Protein 4U63 (pdb70)

Organism: Agrobacterium fabrum (strain C58 / ATCC 33970) (NCBI:txid176299)

Nearest PDB structures (foldseek):
  4u63-assembly1_A  TM=1.002E+00  e=1.580E-87  Agrobacterium fabrum str. C58
  6k8k-assembly2_B  TM=9.153E-01  e=1.731E-36  Arabidopsis thaliana
  6x24-assembly1_B  TM=8.918E-01  e=2.343E-36  Arabidopsis thaliana
  6x24-assembly1_C  TM=9.142E-01  e=1.594E-35  Arabidopsis thaliana
  6of7-assembly1_A  TM=8.220E-01  e=1.132E-29  Mus musculus

B-factor: mean 30.98, std 12.22, range [15.28, 111.76]

CATH classification: 3.40.50.620 (+2 more: 1.25.40.80, 1.10.579.10)

Sequence (482 aa):
SSIASSLKTAPVIVWFRKDLRLSDNLALLAAVEHGGPVIPVYIREKSAGPLGGAQEWWLHHSLAALSSSSSLEKKAGGRLVLASGDAERILRDLISETGADTVVWNRRYDPTTGMATDKALKQKLRDDGLTVRSFSSGQQLLHEPSRLQTKSGGPYRVYTPFWRALEGSDEPHAPADPPKKSLTAPKVWPKSEKLSNWKLLPTKPDWAKDFSDIWTPGETGALDKLDDFIDGALKGYEEGRRDFPAKPATSLLSPHLAAGEISPAAVWHATKGLSRHIASNNDISSRFRKEIVWREFCYHLLFHFPEELGEEKNWNDSFDAFSSWRDDEKSSFKAWTRGMMTGYPIVDAGMRQLWQHGTMHNRVRMIVASFLIKHLLIIDWRKGEEKKWFRDTLVDADPASNAANWQWVAGSGADASPFFRIFNPILQGEKFDGDGDYVRRRFVPELEEKLERKYIHKPFEAPKDALKKAGVELGKTYPLPIIVDHGKARERALAAYAAVKKT

InterPro domains:
  IPR002081 Cryptochrome/DNA photolyase class 1 [PR00147] (141-157)
  IPR002081 Cryptochrome/DNA photolyase class 1 [PR00147] (323-339)
  IPR002081 Cryptochrome/DNA photolyase class 1 [PR00147] (343-361)
  IPR002081 Cryptochrome/DNA photolyase class 1 [PR00147] (382-396)
  IPR002081 Cryptochrome/DNA photolyase class 1 [PTHR11455] (8-476)
  IPR005101 Cryptochrome/DNA photolyase, FAD-binding domain [PF03441] (274-473)
  IPR006050 DNA photolyase, N-terminal [PF00875] (8-165)
  IPR006050 DNA photolyase, N-terminal [PS51645] (6-132)
  IPR014729 Rossmann-like alpha/beta/alpha sandwich fold [G3DSA:3.40.50.620] (9-206)
  IPR018394 Cryptochrome/DNA photolyase class 1, conserved site, C-terminal [PS00394] (323-335)
  IPR018394 Cryptochrome/DNA photolyase class 1, conserved site, C-terminal [PS00691] (343-362)
  IPR036134 Cryptochrome/DNA photolyase, FAD-binding domain-like superfamily [SSF48173] (193-477)
  IPR036155 Cryptochrome/photolyase, N-terminal domain superfamily [SSF52425] (7-208)

Solvent-accessible surface area: 22526 Å² total; per-residue (Å²): 146,98,175,94,65,74,176,155,67,32,15,0,0,1,0,0,12,70,8,4,6,13,25,19,0,72,0,0,50,10,0,65,152,49,26,17,27,3,0,0,0,10,4,93,29,113,112,36,14,42,50,12,18,1,14,66,16,3,17,28,62,1,2,45,37,5,33,63,30,0,101,175,9,44,6,120,13,5,14,15,31,34,90,12,43,121,7,0,77,73,13,20,96,109,28,45,5,65,6,0,0,3,7,65,20,9,27,31,106,2,69,62,57,4,152,53,10,52,101,105,0,116,104,91,72,27,65,2,106,19,33,41,18,31,12,43,16,36,3,70,167,46,99,37,217,108,47,20,39,18,114,62,13,59,64,0,13,158,30,14,92,68,61,137,109,32,167,50,48,36,116,55,18,182,82,13,81,42,17,203,99,29,6,187,61,72,48,30,88,103,10,180,16,66,24,123,92,108,66,102,3,140,32,3,77,107,50,5,83,15,2,24,100,3,0,66,84,41,10,88,107,5,25,136,31,30,0,151,35,11,47,134,8,50,45,62,10,21,107,130,14,49,16,72,2,48,1,0,13,13,14,6,1,6,2,3,16,16,0,17,72,30,2,70,83,37,107,211,146,17,56,93,73,9,19,38,76,6,51,49,48,10,0,71,28,0,0,2,4,0,8,9,75,62,44,79,78,2,25,99,109,14,72,60,107,77,20,97,52,12,85,54,98,148,31,82,176,21,21,93,16,0,12,154,0,81,0,0,3,1,3,0,0,0,0,1,48,24,1,150,70,24,0,12,4,22,76,52,0,52,83,12,0,4,26,1,0,0,5,3,4,7,1,31,1,37,72,0,6,90,52,6,88,73,10,2,1,12,2,10,45,0,27,13,1,1,65,5,3,27,22,6,14,4,27,69,50,18,49,55,2,106,130,10,112,22,5,12,111,26,0,53,139,17,6,18,81,0,70,1,0,54,135,15,0,64,52,0,104,158,6,114,136,52,59,0,1,43,0,58,106,12,67,83,78,29,24,79,177,10,55,8,116,41,63,78,48,2,23,98,35,66,22,82,41,30,141,0,90,119,76,0,51,64,14,43,59,61,12,139,99,122

Foldseek 3Di:
DPPPDDDAAAAEEEEAALALAQWLFVQVVVRVVSDDAYAYEYEAEDPDHALAQLQLQLVLLAQVQSQVQQVQQVEGYAYYYDDPLVVVVVVCVVRVHQEYEYEDDQQVVRNVVVVVSCVVCVVVRGHYYYHYFLDLDDLVPDADPVRHQDQDQPSLLVPSVPDDQRDAMGGGRSHGHHDPDHDHHDDSVVVPSADDPPRLQVCQVVPFRHALVRLVVLLVCLLVPLLACLVVQQLAQLDPRDSPNQLCSLSSRDTLSNSLVSLPPCVVPHDPVSNSVNVSVSVLVVVLSSVCNVPVCLLPAALDCLCVPQDADPCVPCVVCQLCLAQQQLLSSLQSQCLSRHQDGRPNSVLVSLLCCCQLRRHDLSSVLSSNSHRHSNNHSRNSSVSSSLSNAGGPNRDHQLDRDDSLVSCCVNPVQCSSSCVRLVLQVQQGSVPSRPVVVDDPVRCVVSVHDDPPSGHHRPGDPVVSSVVRVVSVVVSNVD

GO terms:
  GO:0071949 FAD binding (F, IDA)
  GO:0003904 deoxyribodipyrimidine photo-lyase activity (F, IDA)
  GO:0000719 photoreactive repair (P, IMP)

Radius of gyration: 24.65 Å; Cα contacts (8 Å, |Δi|>4): 811; chains: 1; bounding box: 56×55×90 Å

Secondary structure (DSSP, 8-state):
--SSPPPPPPPEEEEESS---STT-HHHHHHHHH-S-EEEEEEE-SSSS-SSHHHHHHHHHHHHHHHHHHHHTT---EEEES-HHHHHHHHHHHH---EEEEE---SHHHHHHHHHHHHHHHHTT-EEEEE--S-SS-TTT---TTS----SHHHHHHHHHHS--PPPPPPPPS-----SSPPP---GGGG--S--SS-TTTTHHHH---SHHHHHHHHHHHHTTTTTTHHHHTT-TTS--S---HHHHHTTSS-HHHHHHTTSS-TTTS-HHHHHHHHHHHHHHHHHHHHHHH-TTTTTS-SSGGGTT------HHHHHHHHTT-SS-HHHHHHHHHHHHHS---HHHHHHHHHIIIIIS---HHHHHHHHHHH-TT--TTHHHHHHHHHHT-STTSPPTT----HHHHHHHHSTT-HHHHHH-GGGTTS-HHHHT-GGGS-HHHHHHHT--BTTTBPPPSS-HHHHHHHHHHHHHHHHT-

Structure (mmCIF, N/CA/C/O backbone):
data_4U63
#
_entry.id   4U63
#
_cell.length_a   81.867
_cell.length_b   81.867
_cell.length_c   195.952
_cell.angle_alpha   90.00
_cell.angle_beta   90.00
_cell.angle_gamma   120.00
#
_symmetry.space_group_name_H-M   'P 32 2 1'
#
loop_
_entity.id
_entity.type
_entity.pdbx_description
1 polymer 'DNA photolyase'
2 non-polymer '5,10-METHENYL-6,7,8-TRIHYDROFOLIC ACID'
3 non-polymer 'FLAVIN-ADENINE DINUCLEOTIDE'
4 non-polymer 'SULFATE ION'
5 non-polymer 2-AMINO-2-HYDROXYMETHYL-PROPANE-1,3-DIOL
6 water water
#
loop_
_atom_site.group_PDB
_atom_site.id
_atom_site.type_symbol
_atom_site.label_atom_id
_atom_site.label_alt_id
_atom_site.label_comp_id
_atom_site.label_asym_id
_atom_site.label_entity_id
_atom_site.label_seq_id
_atom_site.pdbx_PDB_ins_code
_atom_site.Cartn_x
_atom_site.Cartn_y
_atom_site.Cartn_z
_atom_site.occupancy
_atom_site.B_iso_or_equiv
_atom_site.auth_seq_id
_atom_site.auth_comp_id
_atom_site.auth_asym_id
_atom_site.auth_atom_id
_atom_site.pdbx_PDB_model_num
ATOM 1 N N . SER A 1 16 ? 40.192 -8.020 -88.096 0.60 55.83 -3 SER A N 1
ATOM 2 C CA . SER A 1 16 ? 40.261 -9.365 -87.444 0.60 46.34 -3 SER A CA 1
ATOM 3 C C . SER A 1 16 ? 40.535 -10.531 -88.405 0.60 46.54 -3 SER A C 1
ATOM 4 O O . SER A 1 16 ? 40.453 -11.692 -87.995 0.60 51.03 -3 SER A O 1
ATOM 7 N N . SER A 1 17 ? 40.847 -10.237 -89.668 1.00 39.96 -2 SER A N 1
ATOM 8 C CA . SER A 1 17 ? 41.201 -11.274 -90.633 1.00 40.13 -2 SER A CA 1
ATOM 9 C C . SER A 1 17 ? 42.653 -11.113 -91.067 1.00 42.61 -2 SER A C 1
ATOM 10 O O . SER A 1 17 ? 43.438 -12.041 -90.940 1.00 37.47 -2 SER A O 1
ATOM 13 N N . ILE A 1 18 ? 43.024 -9.944 -91.567 1.00 43.75 -1 ILE A N 1
ATOM 14 C CA . ILE A 1 18 ? 44.373 -9.803 -92.134 1.00 37.05 -1 ILE A CA 1
ATOM 15 C C . ILE A 1 18 ? 45.379 -9.040 -91.281 1.00 31.24 -1 ILE A C 1
ATOM 16 O O . ILE A 1 18 ? 46.536 -8.944 -91.657 1.00 40.15 -1 ILE A O 1
ATOM 21 N N . ALA A 1 19 ? 44.949 -8.501 -90.141 1.00 32.92 0 ALA A N 1
ATOM 22 C CA . ALA A 1 19 ? 45.841 -7.857 -89.201 1.00 43.10 0 ALA A CA 1
ATOM 23 C C . ALA A 1 19 ? 45.481 -8.363 -87.820 1.00 44.50 0 ALA A C 1
ATOM 24 O O . ALA A 1 19 ? 45.205 -7.592 -86.898 1.00 47.17 0 ALA A O 1
ATOM 26 N N . SER A 1 20 ? 45.493 -9.684 -87.698 1.00 43.92 1 SER A N 1
ATOM 27 C CA . SER A 1 20 ? 45.041 -10.356 -86.499 1.00 37.11 1 SER A CA 1
ATOM 28 C C . SER A 1 20 ? 46.193 -10.563 -85.530 1.00 41.00 1 SER A C 1
ATOM 29 O O . SER A 1 20 ? 47.176 -11.229 -85.857 1.00 47.16 1 SER A O 1
ATOM 32 N N . SER A 1 21 ? 46.077 -9.981 -84.340 1.00 42.19 2 SER A N 1
ATOM 33 C CA . SER A 1 21 ? 47.058 -10.219 -83.301 1.00 46.75 2 SER A CA 1
ATOM 34 C C . SER A 1 21 ? 46.743 -11.594 -82.746 1.00 44.59 2 SER A C 1
ATOM 35 O O . SER A 1 21 ? 45.572 -11.988 -82.673 1.00 49.53 2 SER A O 1
ATOM 38 N N . LEU A 1 22 ? 47.778 -12.333 -82.376 1.00 35.13 3 LEU A N 1
ATOM 39 C CA . LEU A 1 22 ? 47.580 -13.639 -81.781 1.00 34.02 3 LEU A CA 1
ATOM 40 C C . LEU A 1 22 ? 46.968 -13.436 -80.397 1.00 35.59 3 LEU A C 1
ATOM 41 O O . LEU A 1 22 ? 47.569 -12.785 -79.527 1.00 37.18 3 LEU A O 1
ATOM 46 N N . LYS A 1 23 ? 45.764 -13.976 -80.209 1.00 36.56 4 LYS A N 1
ATOM 47 C CA . LYS A 1 23 ? 45.008 -13.748 -78.982 1.00 39.54 4 LYS A CA 1
ATOM 48 C C . LYS A 1 23 ? 45.506 -14.575 -77.8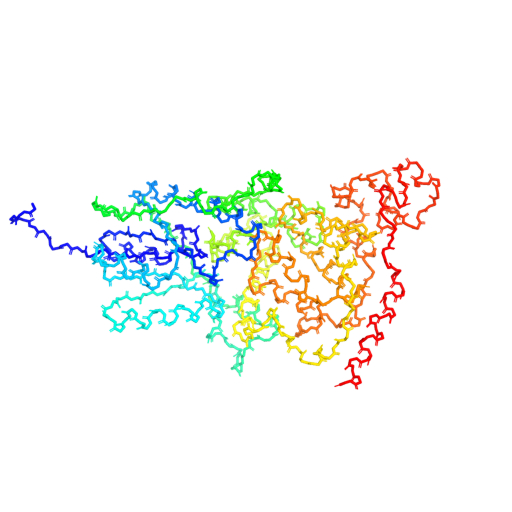30 1.00 33.92 4 LYS A C 1
ATOM 49 O O . LYS A 1 23 ? 46.151 -15.606 -78.010 1.00 33.44 4 LYS A O 1
ATOM 55 N N . THR A 1 24 ? 45.190 -14.090 -76.638 1.00 35.39 5 THR A N 1
ATOM 56 C CA . THR A 1 24 ? 45.594 -14.705 -75.403 1.00 32.02 5 THR A CA 1
ATOM 57 C C . THR A 1 24 ? 44.424 -15.545 -74.909 1.00 31.25 5 THR A C 1
ATOM 58 O O . THR A 1 24 ? 43.276 -15.103 -74.955 1.00 31.84 5 THR A O 1
ATOM 62 N N . ALA A 1 25 ? 44.715 -16.755 -74.444 1.00 30.10 6 ALA A N 1
ATOM 63 C CA . ALA A 1 25 ? 43.678 -17.626 -73.894 1.00 30.28 6 ALA A CA 1
ATOM 64 C C . ALA A 1 25 ? 43.072 -17.016 -72.620 1.00 27.21 6 ALA A C 1
ATOM 65 O O . ALA A 1 25 ? 43.724 -16.222 -71.934 1.00 28.21 6 ALA A O 1
ATOM 67 N N . PRO A 1 26 ? 41.818 -17.377 -72.301 1.00 27.36 7 PRO A N 1
ATOM 68 C CA . PRO A 1 26 ? 41.279 -16.963 -71.013 1.00 27.30 7 PRO A CA 1
ATOM 69 C C . PRO A 1 26 ? 41.967 -17.601 -69.806 1.00 25.20 7 PRO A C 1
ATOM 70 O O . PRO A 1 26 ? 42.771 -18.554 -69.936 1.00 26.33 7 PRO A O 1
ATOM 74 N N . VAL A 1 27 ? 41.630 -17.058 -68.646 1.00 25.39 8 VAL A N 1
ATOM 75 C CA . VAL A 1 27 ? 42.075 -17.563 -67.355 1.00 25.11 8 VAL A CA 1
ATOM 76 C C . VAL A 1 27 ? 40.867 -17.597 -66.416 1.00 24.73 8 VAL A C 1
ATOM 77 O O . VAL A 1 27 ? 40.100 -16.619 -66.327 1.00 24.20 8 VAL A O 1
ATOM 81 N N . ILE A 1 28 ? 40.699 -18.722 -65.725 1.00 23.44 9 ILE A N 1
ATOM 82 C CA . ILE A 1 28 ? 39.633 -18.881 -64.752 1.00 23.66 9 ILE A CA 1
ATOM 83 C C . ILE A 1 28 ? 40.147 -18.547 -63.357 1.00 22.45 9 ILE A C 1
ATOM 84 O O . ILE A 1 28 ? 41.206 -19.026 -62.948 1.00 22.20 9 ILE A O 1
ATOM 89 N N . VAL A 1 29 ? 39.392 -17.720 -62.639 1.00 22.70 10 VAL A N 1
ATOM 90 C CA . VAL A 1 29 ? 39.681 -17.399 -61.249 1.00 21.06 10 VAL A CA 1
ATOM 91 C C . VAL A 1 29 ? 38.593 -18.026 -60.405 1.00 22.50 10 VAL A C 1
ATOM 92 O O . VAL A 1 29 ? 37.442 -17.594 -60.455 1.00 23.68 10 VAL A O 1
ATOM 96 N N . TRP A 1 30 ? 38.960 -19.033 -59.624 1.00 22.64 11 TRP A N 1
ATOM 97 C CA . TRP A 1 30 ? 38.001 -19.740 -58.776 1.00 22.72 11 TRP A CA 1
ATOM 98 C C . TRP A 1 30 ? 38.018 -19.141 -57.365 1.00 22.19 11 TRP A C 1
ATOM 99 O O . TRP A 1 30 ? 38.998 -19.300 -56.647 1.00 21.53 11 TRP A O 1
ATOM 110 N N . PHE A 1 31 ? 36.930 -18.436 -57.014 1.00 21.40 12 PHE A N 1
ATOM 111 C CA . PHE A 1 31 ? 36.706 -17.843 -55.688 1.00 21.31 12 PHE A CA 1
ATOM 112 C C . PHE A 1 31 ? 36.098 -18.856 -54.715 1.00 21.49 12 PHE A C 1
ATOM 113 O O . PHE A 1 31 ? 35.192 -19.616 -55.086 1.00 21.90 12 PHE A O 1
ATOM 121 N N . ARG A 1 32 ? 36.587 -18.846 -53.471 1.00 21.68 13 ARG A N 1
ATOM 122 C CA . ARG A 1 32 ? 36.047 -19.682 -52.392 1.00 22.31 13 ARG A CA 1
ATOM 123 C C . ARG A 1 32 ? 35.787 -18.818 -51.125 1.00 26.01 13 ARG A C 1
ATOM 124 O O . ARG A 1 32 ? 34.718 -18.228 -51.002 1.00 33.76 13 ARG A O 1
ATOM 132 N N . LYS A 1 33 ? 36.738 -18.719 -50.203 1.00 21.80 14 LYS A N 1
ATOM 133 C CA . LYS A 1 33 ? 36.584 -17.819 -49.042 1.00 22.83 14 LYS A CA 1
ATOM 134 C C . LYS A 1 33 ? 37.652 -16.732 -49.171 1.00 22.96 14 LYS A C 1
ATOM 135 O O . LYS A 1 33 ? 38.523 -16.552 -48.312 1.00 22.16 14 LYS A O 1
ATOM 141 N N . ASP A 1 34 ? 37.559 -16.019 -50.285 1.00 22.05 15 ASP A N 1
ATOM 142 C CA . ASP A 1 34 ? 38.490 -14.957 -50.636 1.00 20.87 15 ASP A CA 1
ATOM 143 C C . ASP A 1 34 ? 37.715 -13.926 -51.443 1.00 20.54 15 ASP A C 1
ATOM 144 O O . ASP A 1 34 ? 38.153 -13.483 -52.496 1.00 22.16 15 ASP A O 1
ATOM 149 N N . LEU A 1 35 ? 36.551 -13.544 -50.933 1.00 21.45 16 LEU A N 1
ATOM 150 C CA . LEU A 1 35 ? 35.588 -12.771 -51.721 1.00 21.51 16 LEU A CA 1
ATOM 151 C C . LEU A 1 35 ? 35.908 -11.291 -51.669 1.00 21.05 16 LEU A C 1
ATOM 152 O O . LEU A 1 35 ? 35.212 -10.500 -51.042 1.00 22.15 16 LEU A O 1
ATOM 157 N N . ARG A 1 36 ? 36.985 -10.948 -52.360 1.00 20.95 17 ARG A N 1
ATOM 158 C CA . ARG A 1 36 ? 37.513 -9.600 -52.410 1.00 20.03 17 ARG A CA 1
ATOM 159 C C . ARG A 1 36 ? 38.279 -9.412 -53.717 1.00 20.88 17 ARG A C 1
ATOM 160 O O . ARG A 1 36 ? 38.769 -10.388 -54.305 1.00 21.06 17 ARG A O 1
ATOM 168 N N . LEU A 1 37 ? 38.383 -8.158 -54.164 1.00 21.36 18 LEU A N 1
ATOM 169 C CA . LEU A 1 37 ? 39.247 -7.800 -55.296 1.00 22.28 18 LEU A CA 1
ATOM 170 C C . LEU A 1 37 ? 40.606 -7.242 -54.854 1.00 22.19 18 LEU A C 1
ATOM 171 O O . LEU A 1 37 ? 41.574 -7.327 -55.618 1.00 25.37 18 LEU A O 1
ATOM 176 N N . SER A 1 38 ? 40.674 -6.683 -53.640 1.00 20.91 19 SER A N 1
ATOM 177 C CA . SER A 1 38 ? 41.897 -6.079 -53.114 1.00 21.46 19 SER A CA 1
ATOM 178 C C . SER A 1 38 ? 42.807 -7.129 -52.496 1.00 22.41 19 SER A C 1
ATOM 179 O O . SER A 1 38 ? 42.346 -8.142 -51.972 1.00 23.97 19 SER A O 1
ATOM 182 N N . ASP A 1 39 ? 44.103 -6.861 -52.555 1.00 21.70 20 ASP A N 1
ATOM 183 C CA . ASP A 1 39 ? 45.140 -7.757 -52.057 1.00 22.23 20 ASP A CA 1
ATOM 184 C C . ASP A 1 39 ? 44.820 -9.222 -52.400 1.00 21.91 20 ASP A C 1
ATOM 185 O O . ASP A 1 39 ? 44.856 -10.108 -51.549 1.00 22.14 20 ASP A O 1
ATOM 190 N N . ASN A 1 40 ? 44.503 -9.448 -53.674 1.00 20.80 21 ASN A N 1
ATOM 191 C CA . ASN A 1 40 ? 44.100 -10.762 -54.161 1.00 21.70 21 ASN A CA 1
ATOM 192 C C . ASN A 1 40 ? 45.095 -11.200 -55.227 1.00 21.64 21 ASN A C 1
ATOM 193 O O . ASN A 1 40 ? 44.981 -10.810 -56.399 1.00 22.41 21 ASN A O 1
ATOM 198 N N . LEU A 1 41 ? 46.083 -12.000 -54.815 1.00 21.73 22 LEU A N 1
ATOM 199 C CA . LEU A 1 41 ? 47.193 -12.381 -55.711 1.00 23.82 22 LEU A CA 1
ATOM 200 C C . LEU A 1 41 ? 46.744 -13.256 -56.870 1.00 22.15 22 LEU A C 1
ATOM 201 O O . LEU A 1 41 ? 47.295 -13.165 -57.961 1.00 22.90 22 LEU A O 1
ATOM 206 N N . ALA A 1 42 ? 45.735 -14.098 -56.642 1.00 22.16 23 ALA A N 1
ATOM 207 C CA . ALA A 1 42 ? 45.195 -14.928 -57.726 1.00 22.86 23 ALA A CA 1
ATOM 208 C C . ALA A 1 42 ? 44.580 -14.057 -58.813 1.00 22.20 23 ALA A C 1
ATOM 209 O O . ALA A 1 42 ? 44.869 -14.226 -60.002 1.00 22.29 23 ALA A O 1
ATOM 211 N N . LEU A 1 43 ? 43.733 -13.119 -58.405 1.00 22.71 24 LEU A N 1
ATOM 212 C CA . LEU A 1 43 ? 43.104 -12.198 -59.362 1.00 22.89 24 LEU A CA 1
ATOM 213 C C . LEU A 1 43 ? 44.156 -11.360 -60.106 1.00 20.85 24 LEU A C 1
ATOM 214 O O . LEU A 1 43 ? 44.070 -11.186 -61.321 1.00 23.10 24 LEU A O 1
ATOM 219 N N . LEU A 1 44 ? 45.146 -10.856 -59.377 1.00 21.73 25 LEU A N 1
ATOM 220 C CA . LEU A 1 44 ? 46.253 -10.112 -60.001 1.00 23.44 25 LEU A CA 1
ATOM 221 C C . LEU A 1 44 ? 47.033 -10.966 -60.993 1.00 24.00 25 LEU A C 1
ATOM 222 O O . LEU A 1 44 ? 47.426 -10.485 -62.058 1.00 24.52 25 LEU A O 1
ATOM 227 N N . ALA A 1 45 ? 47.247 -12.237 -60.652 1.00 24.40 26 ALA A N 1
ATOM 228 C CA . ALA A 1 45 ? 47.852 -13.187 -61.587 1.00 24.91 26 ALA A CA 1
ATOM 229 C C . ALA A 1 45 ? 47.026 -13.331 -62.869 1.00 24.08 26 ALA A C 1
ATOM 230 O O . ALA A 1 45 ? 47.579 -13.382 -63.973 1.00 24.69 26 ALA A O 1
ATOM 232 N N . ALA A 1 46 ? 45.702 -13.403 -62.719 1.00 25.14 27 ALA A N 1
ATOM 233 C CA . ALA A 1 46 ? 44.803 -13.489 -63.877 1.00 24.78 27 ALA A CA 1
ATOM 234 C C . ALA A 1 46 ? 44.921 -12.239 -64.767 1.00 24.10 27 ALA A C 1
ATOM 235 O O . ALA A 1 46 ? 44.912 -12.335 -65.999 1.00 23.20 27 ALA A O 1
ATOM 237 N N . VAL A 1 47 ? 45.046 -11.073 -64.143 1.00 25.20 28 VAL A N 1
ATOM 238 C CA . VAL A 1 47 ? 45.222 -9.824 -64.894 1.00 27.02 28 VAL A CA 1
ATOM 239 C C . VAL A 1 47 ? 46.571 -9.839 -65.620 1.00 28.16 28 VAL A C 1
ATOM 240 O O . VAL A 1 47 ? 46.650 -9.481 -66.796 1.00 27.90 28 VAL A O 1
ATOM 244 N N . GLU A 1 48 ? 47.620 -10.283 -64.929 1.00 26.39 29 GLU A N 1
ATOM 245 C CA . GLU A 1 48 ? 48.959 -10.350 -65.523 1.00 29.84 29 GLU A CA 1
ATOM 246 C C . GLU A 1 48 ? 49.005 -11.343 -66.682 1.00 29.76 29 GLU A C 1
ATOM 247 O O . GLU A 1 48 ? 49.690 -11.116 -67.684 1.00 31.18 29 GLU A O 1
ATOM 253 N N . HIS A 1 49 ? 48.269 -12.441 -66.529 1.00 29.06 30 HIS A N 1
ATOM 254 C CA . HIS A 1 49 ? 48.131 -13.466 -67.565 1.00 28.44 30 HIS A CA 1
ATOM 255 C C . HIS A 1 49 ? 47.624 -12.895 -68.899 1.00 30.21 30 HIS A C 1
ATOM 256 O O . HIS A 1 49 ? 48.026 -13.350 -69.969 1.00 32.62 30 HIS A O 1
ATOM 263 N N . GLY A 1 50 ? 46.736 -11.904 -68.832 1.00 27.68 31 GLY A N 1
ATOM 264 C CA . GLY A 1 50 ? 46.124 -11.350 -70.030 1.00 30.19 31 GLY A CA 1
ATOM 265 C C . GLY A 1 50 ? 44.947 -12.190 -70.479 1.00 30.25 31 GLY A C 1
ATOM 266 O O . GLY A 1 50 ? 44.644 -13.241 -69.891 1.00 28.56 31 GLY A O 1
ATOM 267 N N . GLY A 1 51 ? 44.273 -11.718 -71.520 1.00 30.37 32 GLY A N 1
ATOM 268 C CA . GLY A 1 51 ? 43.092 -12.391 -72.041 1.00 31.79 32 GLY A CA 1
ATOM 269 C C . GLY A 1 51 ? 41.893 -12.280 -71.112 1.00 29.50 32 GLY A C 1
ATOM 270 O O . GLY A 1 51 ? 41.981 -11.655 -70.051 1.00 29.60 32 GLY A O 1
ATOM 271 N N . PRO A 1 52 ? 40.754 -12.883 -71.510 1.00 29.19 33 PRO A N 1
ATOM 272 C CA . PRO A 1 52 ? 39.544 -12.839 -70.696 1.00 28.22 33 PRO A CA 1
ATOM 273 C C . PRO A 1 52 ? 39.692 -13.476 -69.317 1.00 25.88 33 PRO A C 1
ATOM 274 O O . PRO A 1 52 ? 40.289 -14.548 -69.185 1.00 28.67 33 PRO A O 1
ATOM 278 N N . VAL A 1 53 ? 39.151 -12.799 -68.309 1.00 25.42 34 VAL A N 1
ATOM 279 C CA . VAL A 1 53 ? 39.134 -13.294 -66.942 1.00 24.95 34 VAL A CA 1
ATOM 280 C C . VAL A 1 53 ? 37.738 -13.847 -66.677 1.00 24.50 34 VAL A C 1
ATOM 281 O O . VAL A 1 53 ? 36.735 -13.154 -66.896 1.00 26.28 34 VAL A O 1
ATOM 285 N N . ILE A 1 54 ? 37.682 -15.093 -66.217 1.00 23.59 35 ILE A N 1
ATOM 286 C CA . ILE A 1 54 ? 36.428 -15.789 -65.950 1.00 24.49 35 ILE A CA 1
ATOM 287 C C . ILE A 1 54 ? 36.336 -16.107 -64.450 1.00 24.44 35 ILE A C 1
ATOM 288 O O . ILE A 1 54 ? 36.820 -17.157 -64.006 1.00 23.01 35 ILE A O 1
ATOM 293 N N . PRO A 1 55 ? 35.728 -15.201 -63.661 1.00 24.24 36 PRO A N 1
ATOM 294 C CA . PRO A 1 55 ? 35.527 -15.484 -62.243 1.00 22.22 36 PRO A CA 1
ATOM 295 C C . PRO A 1 55 ? 34.394 -16.476 -62.022 1.00 24.26 36 PRO A C 1
ATOM 296 O O . PRO A 1 55 ? 33.327 -16.334 -62.625 1.00 25.84 36 PRO A O 1
ATOM 300 N N . VAL A 1 56 ? 34.632 -17.464 -61.168 1.00 23.22 37 VAL A N 1
ATOM 301 C CA . VAL A 1 56 ? 33.622 -18.470 -60.835 1.00 22.80 37 VAL A CA 1
ATOM 302 C C . VAL A 1 56 ? 33.617 -18.742 -59.333 1.00 22.01 37 VAL A C 1
ATOM 303 O O . VAL A 1 56 ? 34.674 -18.787 -58.689 1.00 23.54 37 VAL A O 1
ATOM 307 N N . TYR A 1 57 ? 32.418 -18.906 -58.786 1.00 22.67 38 TYR A N 1
ATOM 308 C CA . TYR A 1 57 ? 32.239 -19.408 -57.431 1.00 21.49 38 TYR A CA 1
ATOM 309 C C . TYR A 1 57 ? 31.431 -20.697 -57.549 1.00 23.25 38 TYR A C 1
ATOM 310 O O . TYR A 1 57 ? 30.354 -20.707 -58.153 1.00 25.15 38 TYR A O 1
ATOM 319 N N . ILE A 1 58 ? 31.963 -21.764 -56.965 1.00 23.90 39 ILE A N 1
ATOM 320 C CA . ILE A 1 58 ? 31.371 -23.078 -57.017 1.00 24.30 39 ILE A CA 1
ATOM 321 C C . ILE A 1 58 ? 30.815 -23.460 -55.648 1.00 25.01 39 ILE A C 1
ATOM 322 O O . ILE A 1 58 ? 31.489 -23.333 -54.624 1.00 24.92 39 ILE A O 1
ATOM 327 N N . ARG A 1 59 ? 29.580 -23.942 -55.651 1.00 27.05 40 ARG A N 1
ATOM 328 C CA . ARG A 1 59 ? 28.962 -24.509 -54.474 1.00 27.17 40 ARG A CA 1
ATOM 329 C C . ARG A 1 59 ? 29.437 -25.966 -54.423 1.00 27.56 40 ARG A C 1
ATOM 330 O O . ARG A 1 59 ? 28.910 -26.825 -55.123 1.00 28.62 40 ARG A O 1
ATOM 338 N N . GLU A 1 60 ? 30.474 -26.203 -53.622 1.00 28.84 41 GLU A N 1
ATOM 339 C CA . GLU A 1 60 ? 31.039 -27.531 -53.410 1.00 32.90 41 GLU A CA 1
ATOM 340 C C . GLU A 1 60 ? 30.211 -28.284 -52.373 1.00 36.55 41 GLU A C 1
ATOM 341 O O . GLU A 1 60 ? 29.480 -27.679 -51.588 1.00 48.01 41 GLU A O 1
ATOM 347 N N . LYS A 1 61 ? 30.347 -29.597 -52.360 1.00 34.70 42 LYS A N 1
ATOM 348 C CA . LYS A 1 61 ? 29.643 -30.450 -51.387 1.00 32.22 42 LYS A CA 1
ATOM 349 C C . LYS A 1 61 ? 30.233 -30.309 -49.971 1.00 37.43 42 LYS A C 1
ATOM 350 O O . LYS A 1 61 ? 29.497 -30.142 -48.978 1.00 39.95 42 LYS A O 1
ATOM 352 N N . SER A 1 62 ? 31.556 -30.360 -49.875 1.00 38.76 43 SER A N 1
ATOM 353 C CA . SER A 1 62 ? 32.203 -30.386 -48.573 1.00 46.90 43 SER A CA 1
ATOM 354 C C . SER A 1 62 ? 32.469 -28.997 -48.007 1.00 51.91 43 SER A C 1
ATOM 355 O O . SER A 1 62 ? 32.082 -28.709 -46.868 1.00 67.72 43 SER A O 1
ATOM 358 N N . ALA A 1 63 ? 33.105 -28.138 -48.802 1.00 41.67 44 ALA A N 1
ATOM 359 C CA . ALA A 1 63 ? 33.485 -26.787 -48.370 1.00 34.49 44 ALA A CA 1
ATOM 360 C C . ALA A 1 63 ? 32.362 -25.773 -48.558 1.00 38.64 44 ALA A C 1
ATOM 361 O O . ALA A 1 63 ? 31.385 -26.039 -49.259 1.00 45.98 44 ALA A O 1
ATOM 363 N N . GLY A 1 64 ? 32.519 -24.608 -47.932 1.00 33.84 45 GLY A N 1
ATOM 364 C CA . GLY A 1 64 ? 31.517 -23.535 -47.998 1.00 32.28 45 GLY A CA 1
ATOM 365 C C . GLY A 1 64 ? 31.134 -23.035 -46.614 1.00 34.17 45 GLY A C 1
ATOM 366 O O . GLY A 1 64 ? 31.904 -23.219 -45.659 1.00 33.29 45 GLY A O 1
ATOM 367 N N . PRO A 1 65 ? 29.938 -22.398 -46.491 1.00 28.87 46 PRO A N 1
ATOM 368 C CA . PRO A 1 65 ? 29.524 -21.872 -45.178 1.00 29.06 46 PRO A CA 1
ATOM 369 C C . PRO A 1 65 ? 29.400 -22.960 -44.144 1.00 31.27 46 PRO A C 1
ATOM 370 O O . PRO A 1 65 ? 28.865 -24.031 -44.440 1.00 33.30 46 PRO A O 1
ATOM 374 N N . LEU A 1 66 ? 29.876 -22.681 -42.937 1.00 32.10 47 LEU A N 1
ATOM 375 C CA . LEU A 1 66 ? 29.864 -23.669 -41.875 1.00 33.63 47 LEU A CA 1
ATOM 376 C C . LEU A 1 66 ? 28.469 -23.860 -41.260 1.00 34.56 47 LEU A C 1
ATOM 377 O O . LEU A 1 66 ? 28.256 -24.827 -40.525 1.00 36.65 47 LEU A O 1
ATOM 382 N N . GLY A 1 67 ? 27.523 -22.964 -41.563 1.00 30.54 48 GLY A N 1
ATOM 383 C CA . GLY A 1 67 ? 26.190 -23.048 -41.000 1.00 23.08 48 GLY A CA 1
ATOM 384 C C . GLY A 1 67 ? 25.231 -21.987 -41.489 1.00 21.50 48 GLY A C 1
ATOM 385 O O . GLY A 1 67 ? 25.555 -21.224 -42.394 1.00 23.17 48 GLY A O 1
ATOM 386 N N . GLY A 1 68 ? 24.053 -21.951 -40.873 1.00 21.77 49 GLY A N 1
ATOM 387 C CA . GLY A 1 68 ? 22.948 -21.054 -41.272 1.00 22.32 49 GLY A CA 1
ATOM 388 C C . GLY A 1 68 ? 23.285 -19.566 -41.263 1.00 21.69 49 GLY A C 1
ATOM 389 O O . GLY A 1 68 ? 22.989 -18.855 -42.215 1.00 24.45 49 GLY A O 1
ATOM 390 N N . ALA A 1 69 ? 23.911 -19.093 -40.192 1.00 21.76 50 ALA A N 1
ATOM 391 C CA . ALA A 1 69 ? 24.328 -17.680 -40.124 1.00 21.53 50 ALA A CA 1
ATOM 392 C C . ALA A 1 69 ? 25.328 -17.325 -41.236 1.00 20.39 50 ALA A C 1
ATOM 393 O O . ALA A 1 69 ? 25.251 -16.254 -41.845 1.00 23.24 50 ALA A O 1
ATOM 395 N N . GLN A 1 70 ? 26.258 -18.235 -41.502 1.00 20.98 51 GLN A N 1
ATOM 396 C CA . GLN A 1 70 ? 27.257 -18.007 -42.536 1.00 22.34 51 GLN A CA 1
ATOM 397 C C . GLN A 1 70 ? 26.672 -18.098 -43.960 1.00 23.06 51 GLN A C 1
ATOM 398 O O . GLN A 1 70 ? 27.220 -17.510 -44.896 1.00 25.27 51 GLN A O 1
ATOM 404 N N . GLU A 1 71 ? 25.571 -18.835 -44.120 1.00 21.75 52 GLU A N 1
ATOM 405 C CA . GLU A 1 71 ? 24.837 -18.847 -45.396 1.00 22.44 52 GLU A CA 1
ATOM 406 C C . GLU A 1 71 ? 24.201 -17.480 -45.667 1.00 23.36 52 GLU A C 1
ATOM 407 O O . GLU A 1 71 ? 24.230 -16.993 -46.798 1.00 24.23 52 GLU A O 1
ATOM 413 N N . TRP A 1 72 ? 23.636 -16.863 -44.628 1.00 22.27 53 TRP A N 1
ATOM 414 C CA . TRP A 1 72 ? 23.161 -15.483 -44.733 1.00 22.00 53 TRP A CA 1
ATOM 415 C C . TRP A 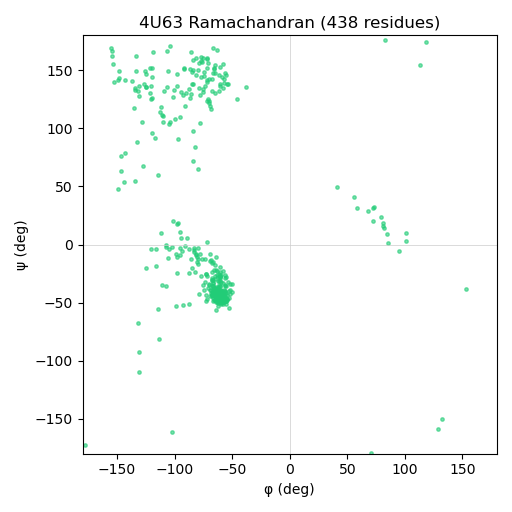1 72 ? 24.306 -14.585 -45.173 1.00 21.37 53 TRP A C 1
ATOM 416 O O . TRP A 1 72 ? 24.145 -13.776 -46.088 1.00 23.29 53 TRP A O 1
ATOM 427 N N . TRP A 1 73 ? 25.457 -14.743 -44.522 1.00 20.68 54 TRP A N 1
ATOM 428 C CA . TRP A 1 73 ? 26.649 -13.969 -44.854 1.00 20.43 54 TRP A CA 1
ATOM 429 C C . TRP A 1 73 ? 27.061 -14.185 -46.316 1.00 20.15 54 TRP A C 1
ATOM 430 O O . TRP A 1 73 ? 27.312 -13.220 -47.060 1.00 22.08 54 TRP A O 1
ATOM 441 N N . LEU A 1 74 ? 27.121 -15.448 -46.723 1.00 20.08 55 LEU A N 1
ATOM 442 C CA . LEU A 1 74 ? 27.585 -15.800 -48.061 1.00 21.40 55 LEU A CA 1
ATOM 443 C C . LEU A 1 74 ? 26.719 -15.200 -49.151 1.00 22.97 55 LEU A C 1
ATOM 444 O O . LEU A 1 74 ? 27.237 -14.715 -50.147 1.00 24.49 55 LEU A O 1
ATOM 449 N N . HIS A 1 75 ? 25.401 -15.250 -48.972 1.00 23.26 56 HIS A N 1
ATOM 450 C CA . HIS A 1 75 ? 24.496 -14.658 -49.949 1.00 24.61 56 HIS A CA 1
ATOM 451 C C . HIS A 1 75 ? 24.878 -13.203 -50.228 1.00 23.92 56 HIS A C 1
ATOM 452 O O . HIS A 1 75 ? 25.092 -12.794 -51.375 1.00 24.85 56 HIS A O 1
ATOM 459 N N . HIS A 1 76 ? 24.958 -12.424 -49.164 1.00 24.69 57 HIS A N 1
ATOM 460 C CA . HIS A 1 76 ? 25.251 -11.000 -49.300 1.00 21.33 57 HIS A CA 1
ATOM 461 C C . HIS A 1 76 ? 26.666 -10.752 -49.798 1.00 22.66 57 HIS A C 1
ATOM 462 O O . HIS A 1 76 ? 26.889 -9.832 -50.575 1.00 26.96 57 HIS A O 1
ATOM 469 N N . SER A 1 77 ? 27.605 -11.584 -49.366 1.00 21.26 58 SER A N 1
ATOM 470 C CA . SER A 1 77 ? 28.974 -11.496 -49.834 1.00 23.22 58 SER A CA 1
ATOM 471 C C . SER A 1 77 ? 29.073 -11.731 -51.343 1.00 23.09 58 SER A C 1
ATOM 472 O O . SER A 1 77 ? 29.754 -10.994 -52.035 1.00 24.75 58 SER A O 1
ATOM 475 N N . LEU A 1 78 ? 28.396 -12.767 -51.837 1.00 22.04 59 LEU A N 1
ATOM 476 C CA . LEU A 1 78 ? 28.378 -13.064 -53.277 1.00 23.09 59 LEU A CA 1
ATOM 477 C C . LEU A 1 78 ? 27.684 -11.966 -54.086 1.00 24.63 59 LEU A C 1
ATOM 478 O O . LEU A 1 78 ? 28.147 -11.598 -55.167 1.00 25.48 59 LEU A O 1
ATOM 483 N N . ALA A 1 79 ? 26.591 -11.431 -53.558 1.00 22.64 60 ALA A N 1
ATOM 484 C CA . ALA A 1 79 ? 25.927 -10.309 -54.206 1.00 25.29 60 ALA A CA 1
ATOM 485 C C . ALA A 1 79 ? 26.870 -9.108 -54.312 1.00 25.57 60 ALA A C 1
ATOM 486 O O . ALA A 1 79 ? 26.959 -8.475 -55.362 1.00 26.64 60 ALA A O 1
ATOM 488 N N . ALA A 1 80 ? 27.588 -8.809 -53.233 1.00 23.41 61 ALA A N 1
ATOM 489 C CA . ALA A 1 80 ? 28.526 -7.678 -53.242 1.00 24.66 61 ALA A CA 1
ATOM 490 C C . ALA A 1 80 ? 29.698 -7.909 -54.192 1.00 24.64 61 ALA A C 1
ATOM 491 O O . ALA A 1 80 ? 30.084 -7.002 -54.928 1.00 25.99 61 ALA A O 1
ATOM 493 N N . LEU A 1 81 ? 30.259 -9.118 -54.181 1.00 24.68 62 LEU A N 1
ATOM 494 C CA . LEU A 1 81 ? 31.382 -9.439 -55.063 1.00 23.95 62 LEU A CA 1
ATOM 495 C C . LEU A 1 81 ? 30.962 -9.334 -56.533 1.00 24.80 62 LEU A C 1
ATOM 496 O O . LEU A 1 81 ? 31.692 -8.766 -57.352 1.00 24.05 62 LEU A O 1
ATOM 501 N N . SER A 1 82 ? 29.791 -9.889 -56.856 1.00 26.03 63 SER A N 1
ATOM 502 C CA A SER A 1 82 ? 29.243 -9.806 -58.213 0.65 26.61 63 SER A CA 1
ATOM 503 C CA B SER A 1 82 ? 29.234 -9.806 -58.205 0.35 26.93 63 SER A CA 1
ATOM 504 C C . SER A 1 82 ? 29.146 -8.356 -58.661 1.00 28.24 63 SER A C 1
ATOM 505 O O . SER A 1 82 ? 29.553 -8.022 -59.774 1.00 28.08 63 SER A O 1
ATOM 510 N N . SER A 1 83 ? 28.610 -7.504 -57.785 1.00 27.46 64 SER A N 1
ATOM 511 C CA A SER A 1 83 ? 28.466 -6.083 -58.092 0.82 27.72 64 SER A CA 1
ATOM 512 C CA B SER A 1 83 ? 28.470 -6.083 -58.094 0.18 28.87 64 SER A CA 1
ATOM 513 C C . SER A 1 83 ? 29.835 -5.450 -58.348 1.00 28.83 64 SER A C 1
ATOM 514 O O . SER A 1 83 ? 30.001 -4.704 -59.308 1.00 29.97 64 SER A O 1
ATOM 519 N N . SER A 1 84 ? 30.820 -5.770 -57.501 1.00 28.49 65 SER A N 1
ATOM 520 C CA . SER A 1 84 ? 32.167 -5.195 -57.656 1.00 29.24 65 SER A CA 1
ATOM 521 C C . SER A 1 84 ? 32.836 -5.668 -58.956 1.00 27.28 65 SER A C 1
ATOM 522 O O . SER A 1 84 ? 33.492 -4.884 -59.640 1.00 28.87 65 SER A O 1
ATOM 525 N N . LEU A 1 85 ? 32.660 -6.944 -59.299 1.00 25.00 66 LEU A N 1
ATOM 526 C CA . LEU A 1 85 ? 33.203 -7.477 -60.551 1.00 25.14 66 LEU A CA 1
ATOM 527 C C . LEU A 1 85 ? 32.568 -6.827 -61.788 1.00 27.87 66 LEU A C 1
ATOM 528 O O . LEU A 1 85 ? 33.261 -6.525 -62.767 1.00 31.06 66 LEU A O 1
ATOM 533 N N . GLU A 1 86 ? 31.258 -6.609 -61.736 1.00 30.56 67 GLU A N 1
ATOM 534 C CA . GLU A 1 86 ? 30.544 -5.958 -62.833 1.00 33.53 67 GLU A CA 1
ATOM 535 C C . GLU A 1 86 ? 30.971 -4.510 -63.033 1.00 32.12 67 GLU A C 1
ATOM 536 O O . GLU A 1 86 ? 31.020 -4.039 -64.172 1.00 32.75 67 GLU A O 1
ATOM 542 N N A LYS A 1 87 ? 31.281 -3.827 -61.934 0.50 31.95 68 LYS A N 1
ATOM 543 N N B LYS A 1 87 ? 31.289 -3.797 -61.947 0.50 31.84 68 LYS A N 1
ATOM 544 C CA A LYS A 1 87 ? 31.833 -2.474 -61.971 0.50 27.61 68 LYS A CA 1
ATOM 545 C CA B LYS A 1 87 ? 31.850 -2.437 -62.064 0.50 27.44 68 LYS A CA 1
ATOM 546 C C A LYS A 1 87 ? 33.183 -2.436 -62.714 0.50 31.31 68 LYS A C 1
ATOM 547 C C B LYS A 1 87 ? 33.186 -2.448 -62.789 0.50 31.30 68 LYS A C 1
ATOM 548 O O A LYS A 1 87 ? 33.507 -1.447 -63.376 0.50 33.40 68 LYS A O 1
ATOM 549 O O B LYS A 1 87 ? 33.519 -1.497 -63.502 0.50 33.07 68 LYS A O 1
ATOM 560 N N . ALA A 1 88 ? 33.952 -3.520 -62.600 1.00 29.50 69 ALA A N 1
ATOM 561 C CA . ALA A 1 88 ? 35.240 -3.675 -63.277 1.00 32.17 69 ALA A CA 1
ATOM 562 C C . ALA A 1 88 ? 35.123 -4.209 -64.718 1.00 31.34 69 ALA A C 1
ATOM 563 O O . ALA A 1 88 ? 36.131 -4.330 -65.407 1.00 33.84 69 ALA A O 1
ATOM 565 N N . GLY A 1 89 ? 33.907 -4.536 -65.159 1.00 27.59 70 GLY A N 1
ATOM 566 C CA . GLY A 1 89 ? 33.658 -5.004 -66.522 1.00 30.10 70 GLY A CA 1
ATOM 567 C C . GLY A 1 89 ? 33.502 -6.512 -66.604 1.00 31.66 70 GLY A C 1
ATOM 568 O O . GLY A 1 89 ? 33.334 -7.059 -67.692 1.00 35.02 70 GLY A O 1
ATOM 569 N N . GLY A 1 90 ? 33.553 -7.178 -65.453 1.00 32.26 71 GLY A N 1
ATOM 570 C CA . GLY A 1 90 ? 33.452 -8.629 -65.381 1.00 31.47 71 GLY A CA 1
ATOM 571 C C . GLY A 1 90 ? 32.081 -9.101 -64.941 1.00 30.68 71 GLY A C 1
ATOM 572 O O . GLY A 1 90 ? 31.098 -8.376 -65.011 1.00 32.86 71 GLY A O 1
ATOM 573 N N . ARG A 1 91 ? 32.044 -10.341 -64.493 1.00 29.56 72 ARG A N 1
ATOM 574 C CA . ARG A 1 91 ? 30.860 -10.967 -63.918 1.00 29.17 72 ARG A CA 1
ATOM 575 C C . ARG A 1 91 ? 31.346 -12.051 -62.994 1.00 27.47 72 ARG A C 1
ATOM 576 O O . ARG A 1 91 ? 32.519 -12.429 -63.045 1.00 27.16 72 ARG A O 1
ATOM 584 N N . LEU A 1 92 ? 30.440 -12.561 -62.167 1.00 25.51 73 LEU A N 1
ATOM 585 C CA . LEU A 1 92 ? 30.705 -13.738 -61.360 1.00 22.81 73 LEU A CA 1
ATOM 586 C C . LEU A 1 92 ? 29.822 -14.886 -61.840 1.00 24.59 73 LEU A C 1
ATOM 587 O O . LEU A 1 92 ? 28.606 -14.824 -61.731 1.00 28.20 73 LEU A O 1
ATOM 592 N N . VAL A 1 93 ? 30.448 -15.922 -62.379 1.00 24.29 74 VAL A N 1
ATOM 593 C CA . VAL A 1 93 ? 29.741 -17.146 -62.758 1.00 24.71 74 VAL A CA 1
ATOM 594 C C . VAL A 1 93 ? 29.472 -17.974 -61.498 1.00 24.43 74 VAL A C 1
ATOM 595 O O . VAL A 1 93 ? 30.384 -18.249 -60.714 1.00 26.15 74 VAL A O 1
ATOM 599 N N . LEU A 1 94 ? 28.217 -18.371 -61.315 1.00 25.91 75 LEU A N 1
ATOM 600 C CA . LEU A 1 94 ? 27.829 -19.233 -60.211 1.00 24.41 75 LEU A CA 1
ATOM 601 C C . LEU A 1 94 ? 27.551 -20.625 -60.744 1.00 24.36 75 LEU A C 1
ATOM 602 O O . LEU A 1 94 ? 26.894 -20.781 -61.766 1.00 26.89 75 LEU A O 1
ATOM 607 N N . ALA A 1 95 ? 28.051 -21.630 -60.041 1.00 24.39 76 ALA A N 1
ATOM 608 C CA . ALA A 1 95 ? 27.876 -23.022 -60.438 1.00 28.29 76 ALA A CA 1
ATOM 609 C C . ALA A 1 95 ? 27.816 -23.925 -59.213 1.00 26.37 76 ALA A C 1
ATOM 610 O O . ALA A 1 95 ? 28.430 -23.631 -58.190 1.00 27.26 76 ALA A O 1
ATOM 612 N N . SER A 1 96 ? 27.066 -25.020 -59.319 1.00 26.70 77 SER A N 1
ATOM 613 C CA . SER A 1 96 ? 26.923 -25.966 -58.217 1.00 28.33 77 SER A CA 1
ATOM 614 C C . SER A 1 96 ? 27.298 -27.364 -58.669 1.00 29.98 77 SER A C 1
ATOM 615 O O . SER A 1 96 ? 26.909 -27.791 -59.753 1.00 31.02 77 SER A O 1
ATOM 618 N N . GLY A 1 97 ? 28.071 -28.064 -57.844 1.00 27.78 78 GLY A N 1
ATOM 619 C CA . GLY A 1 97 ? 28.371 -29.478 -58.083 1.00 33.49 78 GLY A CA 1
ATOM 620 C C . GLY A 1 97 ? 29.843 -29.782 -57.954 1.00 33.48 78 GLY A C 1
ATOM 621 O O . GLY A 1 97 ? 30.552 -29.120 -57.198 1.00 31.00 78 GLY A O 1
ATOM 622 N N . ASP A 1 98 ? 30.291 -30.790 -58.703 1.00 30.88 79 ASP A N 1
ATOM 623 C CA . ASP A 1 98 ? 31.673 -31.259 -58.661 1.00 31.58 79 ASP A CA 1
ATOM 624 C C . ASP A 1 98 ? 32.606 -30.223 -59.278 1.00 30.87 79 ASP A C 1
ATOM 625 O O . ASP A 1 98 ? 32.430 -29.836 -60.439 1.00 34.45 79 ASP A O 1
ATOM 630 N N . ALA A 1 99 ? 33.595 -29.787 -58.501 1.00 29.78 80 ALA A N 1
ATOM 631 C CA . ALA A 1 99 ? 34.504 -28.717 -58.928 1.00 30.10 80 ALA A CA 1
ATOM 632 C C . ALA A 1 99 ? 35.280 -29.105 -60.184 1.00 29.52 80 ALA A C 1
ATOM 633 O O . ALA A 1 99 ? 35.409 -28.302 -61.103 1.00 28.68 80 ALA A O 1
ATOM 635 N N . GLU A 1 100 ? 35.787 -30.336 -60.225 1.00 28.56 81 GLU A N 1
ATOM 636 C CA . GLU A 1 100 ? 36.553 -30.787 -61.385 1.00 30.46 81 GLU A CA 1
ATOM 637 C C . GLU A 1 100 ? 35.713 -30.743 -62.660 1.00 27.78 81 GLU A C 1
ATOM 638 O O . GLU A 1 100 ? 36.165 -30.230 -63.676 1.00 31.28 81 GLU A O 1
ATOM 644 N N . ARG A 1 101 ? 34.499 -31.290 -62.592 1.00 29.32 82 ARG A N 1
ATOM 645 C CA . ARG A 1 101 ? 33.584 -31.309 -63.738 1.00 31.79 82 ARG A CA 1
ATOM 646 C C . ARG A 1 101 ? 33.237 -29.879 -64.182 1.00 29.45 82 ARG A C 1
ATOM 647 O O . ARG A 1 101 ? 33.252 -29.575 -65.376 1.00 30.62 82 ARG A O 1
ATOM 655 N N . ILE A 1 102 ? 32.943 -29.007 -63.223 1.00 28.90 83 ILE A N 1
ATOM 656 C CA . ILE A 1 102 ? 32.602 -27.607 -63.533 1.00 28.74 83 ILE A CA 1
ATOM 657 C C . ILE A 1 102 ? 33.779 -26.884 -64.187 1.00 29.07 83 ILE A C 1
ATOM 658 O O . ILE A 1 102 ? 33.612 -26.192 -65.197 1.00 27.79 83 ILE A O 1
ATOM 663 N N . LEU A 1 103 ? 34.964 -27.047 -63.610 1.00 27.75 84 LEU A N 1
ATOM 664 C CA . LEU A 1 103 ? 36.154 -26.389 -64.145 1.00 27.34 84 LEU A CA 1
ATOM 665 C C . LEU A 1 103 ? 36.506 -26.905 -65.540 1.00 26.35 84 LEU A C 1
ATOM 666 O O . LEU A 1 103 ? 36.815 -26.119 -66.423 1.00 30.52 84 LEU A O 1
ATOM 671 N N . ARG A 1 104 ? 36.442 -28.221 -65.740 1.00 27.92 85 ARG A N 1
ATOM 672 C CA . ARG A 1 104 ? 36.689 -28.800 -67.065 1.00 29.37 85 ARG A CA 1
ATOM 673 C C . ARG A 1 104 ? 35.700 -28.293 -68.113 1.00 30.77 85 ARG A C 1
ATOM 674 O O . ARG A 1 104 ? 36.086 -28.012 -69.248 1.00 33.64 85 ARG A O 1
ATOM 682 N N . ASP A 1 105 ? 34.430 -28.178 -67.727 1.00 33.26 86 ASP A N 1
ATOM 683 C CA . ASP A 1 105 ? 33.406 -27.650 -68.621 1.00 36.38 86 ASP A CA 1
ATOM 684 C C . ASP A 1 105 ? 33.669 -26.175 -68.962 1.00 31.34 86 ASP A C 1
ATOM 685 O O . ASP A 1 105 ? 33.551 -25.787 -70.124 1.00 31.21 86 ASP A O 1
ATOM 690 N N . LEU A 1 106 ? 34.033 -25.366 -67.965 1.00 31.59 87 LEU A N 1
ATOM 691 C CA . LEU A 1 106 ? 34.403 -23.953 -68.211 1.00 31.34 87 LEU A CA 1
ATOM 692 C C . LEU A 1 106 ? 35.626 -23.830 -69.114 1.00 32.52 87 LEU A C 1
ATOM 693 O O . LEU A 1 106 ? 35.661 -22.993 -70.012 1.00 34.02 87 LEU A O 1
ATOM 698 N N . ILE A 1 107 ? 36.622 -24.669 -68.861 1.00 31.96 88 ILE A N 1
ATOM 699 C CA . ILE A 1 107 ? 37.844 -24.712 -69.665 1.00 33.31 88 ILE A CA 1
ATOM 700 C C . ILE A 1 107 ? 37.519 -25.042 -71.121 1.00 35.05 88 ILE A C 1
ATOM 701 O O . ILE A 1 107 ? 37.967 -24.345 -72.035 1.00 35.15 88 ILE A O 1
ATOM 706 N N . SER A 1 108 ? 36.733 -26.101 -71.323 1.00 35.69 89 SER A N 1
ATOM 707 C CA . SER A 1 108 ? 36.322 -26.521 -72.654 1.00 37.37 89 SER A CA 1
ATOM 708 C C . SER A 1 108 ? 35.559 -25.416 -73.400 1.00 38.47 89 SER A C 1
ATO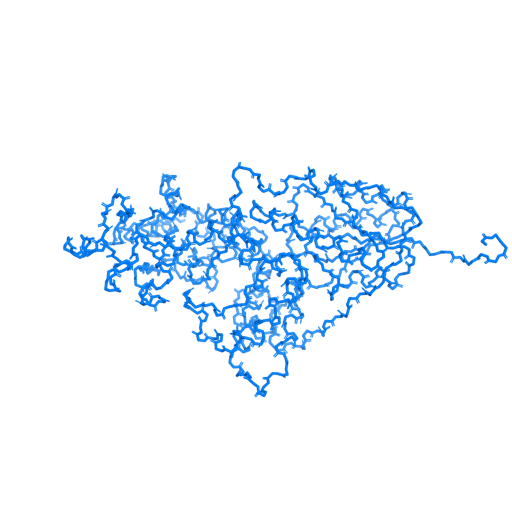M 709 O O . SER A 1 108 ? 35.859 -25.126 -74.562 1.00 39.53 89 SER A O 1
ATOM 712 N N . GLU A 1 109 ? 34.587 -24.805 -72.727 1.00 35.03 90 GLU A N 1
ATOM 713 C CA . GLU A 1 109 ? 33.771 -23.754 -73.336 1.00 34.75 90 GLU A CA 1
ATOM 714 C C . GLU A 1 109 ? 34.571 -22.498 -73.697 1.00 34.74 90 GLU A C 1
ATOM 715 O O . GLU A 1 109 ? 34.433 -21.961 -74.804 1.00 34.22 90 GLU A O 1
ATOM 721 N N . THR A 1 110 ? 35.383 -22.030 -72.755 1.00 35.63 91 THR A N 1
ATOM 722 C CA . THR A 1 110 ? 36.086 -20.746 -72.909 1.00 32.16 91 THR A CA 1
ATOM 723 C C . THR A 1 110 ? 37.432 -20.854 -73.630 1.00 32.42 91 THR A C 1
ATOM 724 O O . THR A 1 110 ? 37.891 -19.878 -74.218 1.00 33.85 91 THR A O 1
ATOM 728 N N . GLY A 1 111 ? 38.053 -22.032 -73.581 1.00 32.81 92 GLY A N 1
ATOM 729 C CA . GLY A 1 111 ? 39.405 -22.229 -74.107 1.00 33.30 92 GLY A CA 1
ATOM 730 C C . GLY A 1 111 ? 40.499 -21.765 -73.150 1.00 30.00 92 GLY A C 1
ATOM 731 O O . GLY A 1 111 ? 41.649 -21.596 -73.566 1.00 29.91 92 GLY A O 1
ATOM 732 N N . ALA A 1 112 ? 40.149 -21.561 -71.872 1.00 28.47 93 ALA A N 1
ATOM 733 C CA . ALA A 1 112 ? 41.105 -21.114 -70.855 1.00 28.73 93 ALA A CA 1
ATOM 734 C C . ALA A 1 112 ? 42.272 -22.082 -70.756 1.00 28.32 93 ALA A C 1
ATOM 735 O O . ALA A 1 112 ? 42.089 -23.290 -70.883 1.00 29.36 93 ALA A O 1
ATOM 737 N N . ASP A 1 113 ? 43.472 -21.554 -70.547 1.00 27.46 94 ASP A N 1
ATOM 738 C CA . ASP A 1 113 ? 44.654 -22.405 -70.380 1.00 28.64 94 ASP A CA 1
ATOM 739 C C . ASP A 1 113 ? 45.156 -22.432 -68.933 1.00 26.69 94 ASP A C 1
ATOM 740 O O . ASP A 1 113 ? 46.111 -23.136 -68.630 1.00 28.63 94 ASP A O 1
ATOM 745 N N . THR A 1 114 ? 44.505 -21.666 -68.051 1.00 25.40 95 THR A N 1
ATOM 746 C CA . THR A 1 114 ? 44.951 -21.511 -66.679 1.00 25.21 95 THR A CA 1
ATOM 747 C C . THR A 1 114 ? 43.773 -21.421 -65.719 1.00 25.33 95 THR A C 1
ATOM 748 O O . THR A 1 114 ? 42.741 -20.807 -66.032 1.00 26.04 95 THR A O 1
ATOM 752 N N . VAL A 1 115 ? 43.937 -22.044 -64.554 1.00 23.50 96 VAL A N 1
ATOM 753 C CA . VAL A 1 115 ? 43.039 -21.855 -63.433 1.00 23.54 96 VAL A CA 1
ATOM 754 C C . VAL A 1 115 ? 43.885 -21.348 -62.279 1.00 23.69 96 VAL A C 1
ATOM 755 O O . VAL A 1 115 ? 44.930 -21.920 -61.982 1.00 23.45 96 VAL A O 1
ATOM 759 N N . VAL A 1 116 ? 43.431 -20.270 -61.644 1.00 21.86 97 VAL A N 1
ATOM 760 C CA . VAL A 1 116 ? 44.069 -19.767 -60.446 1.00 22.48 97 VAL A CA 1
ATOM 761 C C . VAL A 1 116 ? 43.101 -19.735 -59.273 1.00 21.69 97 VAL A C 1
ATOM 762 O O . VAL A 1 116 ? 41.879 -19.605 -59.446 1.00 22.19 97 VAL A O 1
ATOM 766 N N . TRP A 1 117 ? 43.663 -19.860 -58.081 1.00 20.54 98 TRP A N 1
ATOM 767 C CA . TRP A 1 117 ? 42.924 -19.669 -56.854 1.00 21.32 98 TRP A CA 1
ATOM 768 C C . TRP A 1 117 ? 43.834 -19.245 -55.710 1.00 21.75 98 TRP A C 1
ATOM 769 O O . TRP A 1 117 ? 45.052 -19.396 -55.768 1.00 22.26 98 TRP A O 1
ATOM 780 N N . ASN A 1 118 ? 43.216 -18.694 -54.678 1.00 19.63 99 ASN A N 1
ATOM 781 C CA . ASN A 1 118 ? 43.907 -18.405 -53.443 1.00 19.75 99 ASN A CA 1
ATOM 782 C C . ASN A 1 118 ? 43.861 -19.622 -52.547 1.00 20.77 99 ASN A C 1
ATOM 783 O O . ASN A 1 118 ? 42.806 -20.246 -52.375 1.00 21.36 99 ASN A O 1
ATOM 788 N N . ARG A 1 119 ? 45.016 -19.953 -51.982 1.00 19.99 100 ARG A N 1
ATOM 789 C CA . ARG A 1 119 ? 45.142 -21.111 -51.107 1.00 21.60 100 ARG A CA 1
ATOM 790 C C . ARG A 1 119 ? 44.197 -20.985 -49.924 1.00 20.72 100 ARG A C 1
ATOM 791 O O . ARG A 1 119 ? 43.932 -19.868 -49.429 1.00 19.83 100 ARG A O 1
ATOM 799 N N . ARG A 1 120 ? 43.670 -22.127 -49.511 1.00 20.46 101 ARG A N 1
ATOM 800 C CA . ARG A 1 120 ? 42.877 -22.241 -48.298 1.00 20.57 101 ARG A CA 1
ATOM 801 C C . ARG A 1 120 ? 43.613 -23.239 -47.450 1.00 20.77 101 ARG A C 1
ATOM 802 O O . ARG A 1 120 ? 44.078 -24.258 -47.945 1.00 23.53 101 ARG A O 1
ATOM 810 N N . TYR A 1 121 ? 43.726 -22.941 -46.169 1.00 22.91 102 TYR A N 1
ATOM 811 C CA . TYR A 1 121 ? 44.672 -23.641 -45.325 1.00 24.33 102 TYR A CA 1
ATOM 812 C C . TYR A 1 121 ? 44.043 -24.609 -44.339 1.00 24.65 102 TYR A C 1
ATOM 813 O O . TYR A 1 121 ? 44.757 -25.249 -43.591 1.00 27.06 102 TYR A O 1
ATOM 822 N N . ASP A 1 122 ? 42.717 -24.713 -44.337 1.00 21.67 103 ASP A N 1
ATOM 823 C CA . ASP A 1 122 ? 42.058 -25.807 -43.637 1.00 23.60 103 ASP A CA 1
ATOM 824 C C . ASP A 1 122 ? 42.462 -27.110 -44.339 1.00 25.03 103 ASP A C 1
ATOM 825 O O . ASP A 1 122 ? 42.388 -27.196 -45.568 1.00 25.71 103 ASP A O 1
ATOM 830 N N . PRO A 1 123 ? 42.914 -28.119 -43.573 1.00 25.18 104 PRO A N 1
ATOM 831 C CA . PRO A 1 123 ? 43.409 -29.335 -44.229 1.00 25.97 104 PRO A CA 1
ATOM 832 C C . PRO A 1 123 ? 42.470 -29.993 -45.265 1.00 27.80 104 PRO A C 1
ATOM 833 O O . PRO A 1 123 ? 42.964 -30.444 -46.294 1.00 28.11 104 PRO A O 1
ATOM 837 N N . THR A 1 124 ? 41.155 -30.039 -45.015 1.00 26.97 105 THR A N 1
ATOM 838 C CA A THR A 1 124 ? 40.232 -30.670 -45.976 0.54 29.55 105 THR A CA 1
ATOM 839 C CA B THR A 1 124 ? 40.190 -30.635 -45.957 0.46 28.98 105 THR A CA 1
ATOM 840 C C . THR A 1 124 ? 40.195 -29.922 -47.313 1.00 26.28 105 THR A C 1
ATOM 841 O O . THR A 1 124 ? 40.283 -30.550 -48.375 1.00 27.58 105 THR A O 1
ATOM 848 N N . GLY A 1 125 ? 40.081 -28.598 -47.263 1.00 23.42 106 GLY A N 1
ATOM 849 C CA . GLY A 1 125 ? 40.103 -27.774 -48.476 1.00 22.86 106 GLY A CA 1
ATOM 850 C C . GLY A 1 125 ? 41.441 -27.836 -49.202 1.00 21.47 106 GLY A C 1
ATOM 851 O O . GLY A 1 125 ? 41.480 -27.885 -50.429 1.00 22.65 106 GLY A O 1
ATOM 852 N N . MET A 1 126 ? 42.540 -27.824 -48.440 1.00 21.61 107 MET A N 1
ATOM 853 C CA . MET A 1 126 ? 43.879 -27.917 -49.019 1.00 23.90 107 MET A CA 1
ATOM 854 C C . MET A 1 126 ? 44.056 -29.269 -49.737 1.00 25.27 107 MET A C 1
ATOM 855 O O . MET A 1 126 ? 44.638 -29.326 -50.820 1.00 26.78 107 MET A O 1
ATOM 860 N N . ALA A 1 127 ? 43.539 -30.343 -49.144 1.00 24.82 108 ALA A N 1
ATOM 861 C CA . ALA A 1 127 ? 43.622 -31.672 -49.757 1.00 25.57 108 ALA A CA 1
ATOM 862 C C . ALA A 1 127 ? 42.794 -31.758 -51.043 1.00 24.58 108 ALA A C 1
ATOM 863 O O . ALA A 1 127 ? 43.239 -32.338 -52.036 1.00 26.94 108 ALA A O 1
ATOM 865 N N . THR A 1 128 ? 41.590 -31.183 -51.010 1.00 24.99 109 THR A N 1
ATOM 866 C CA . THR A 1 128 ? 40.740 -31.078 -52.199 1.00 24.87 109 THR A CA 1
ATOM 867 C C . THR A 1 128 ? 41.476 -30.351 -53.328 1.00 23.18 109 THR A C 1
ATOM 868 O O . THR A 1 128 ? 41.501 -30.811 -54.462 1.00 26.24 109 THR A O 1
ATOM 872 N N . ASP A 1 129 ? 42.075 -29.213 -52.993 1.00 23.71 110 ASP A N 1
ATOM 873 C CA . ASP A 1 129 ? 42.863 -28.432 -53.946 1.00 22.80 110 ASP A CA 1
ATOM 874 C C . ASP A 1 129 ? 44.069 -29.190 -54.478 1.00 22.82 110 ASP A C 1
ATOM 875 O O . ASP A 1 129 ? 44.330 -29.166 -55.678 1.00 24.47 110 ASP A O 1
ATOM 880 N N . LYS A 1 130 ? 44.808 -29.855 -53.600 1.00 23.59 111 LYS A N 1
ATOM 881 C CA . LYS A 1 130 ? 45.979 -30.635 -54.037 1.00 24.03 111 LYS A CA 1
ATOM 882 C C . LYS A 1 130 ? 45.594 -31.698 -55.075 1.00 25.96 111 LYS A C 1
ATOM 883 O O . LYS A 1 130 ? 46.274 -31.859 -56.099 1.00 26.26 111 LYS A O 1
ATOM 889 N N . ALA A 1 131 ? 44.503 -32.413 -54.814 1.00 25.39 112 ALA A N 1
ATOM 890 C CA . ALA A 1 131 ? 44.063 -33.492 -55.705 1.00 27.00 112 ALA A CA 1
ATOM 891 C C . ALA A 1 131 ? 43.602 -32.939 -57.049 1.00 26.12 112 ALA A C 1
ATOM 892 O O . ALA A 1 131 ? 43.959 -33.460 -58.104 1.00 27.19 112 ALA A O 1
ATOM 894 N N . LEU A 1 132 ? 42.819 -31.867 -56.992 1.00 23.77 113 LEU A N 1
ATOM 895 C CA . LEU A 1 132 ? 42.283 -31.236 -58.181 1.00 26.44 113 LEU A CA 1
ATOM 896 C C . LEU A 1 132 ? 43.399 -30.677 -59.051 1.00 26.26 113 LEU A C 1
ATOM 897 O O . LEU A 1 132 ? 43.388 -30.852 -60.278 1.00 27.38 113 LEU A O 1
ATOM 902 N N . LYS A 1 133 ? 44.363 -30.019 -58.404 1.00 25.57 114 LYS A N 1
ATOM 903 C CA . LYS A 1 133 ? 45.510 -29.424 -59.083 1.00 27.86 114 LYS A CA 1
ATOM 904 C C . LYS A 1 133 ? 46.292 -30.470 -59.868 1.00 27.45 114 LYS A C 1
ATOM 905 O O . LYS A 1 133 ? 46.632 -30.244 -61.034 1.00 27.41 114 LYS A O 1
ATOM 911 N N . GLN A 1 134 ? 46.565 -31.618 -59.242 1.00 28.11 115 GLN A N 1
ATOM 912 C CA . GLN A 1 134 ? 47.278 -32.693 -59.929 1.00 28.49 115 GLN A CA 1
ATOM 913 C C . GLN A 1 134 ? 46.495 -33.230 -61.134 1.00 27.75 115 GLN A C 1
ATOM 914 O O . GLN A 1 134 ? 47.081 -33.494 -62.182 1.00 31.49 115 GLN A O 1
ATOM 920 N N . LYS A 1 135 ? 45.187 -33.410 -60.980 1.00 27.56 116 LYS A N 1
ATOM 921 C CA . LYS A 1 135 ? 44.354 -33.913 -62.083 1.00 29.43 116 LYS A CA 1
ATOM 922 C C . LYS A 1 135 ? 44.345 -32.951 -63.262 1.00 27.52 116 LYS A C 1
ATOM 923 O O . LYS A 1 135 ? 44.465 -33.377 -64.402 1.00 30.90 116 LYS A O 1
ATOM 929 N N . LEU A 1 136 ? 44.207 -31.658 -62.984 1.00 25.28 117 LEU A N 1
ATOM 930 C CA . LEU A 1 136 ? 44.193 -30.662 -64.045 1.00 27.37 117 LEU A CA 1
ATOM 931 C C . LEU A 1 136 ? 45.564 -30.551 -64.719 1.00 27.84 117 LEU A C 1
ATOM 932 O O . LEU A 1 136 ? 45.642 -30.482 -65.951 1.00 28.41 117 LEU A O 1
ATOM 937 N N . ARG A 1 137 ? 46.632 -30.545 -63.922 1.00 28.94 118 ARG A N 1
ATOM 938 C CA . ARG A 1 137 ? 47.996 -30.495 -64.465 1.00 27.92 118 ARG A CA 1
ATOM 939 C C . ARG A 1 137 ? 48.320 -31.713 -65.321 1.00 27.74 118 ARG A C 1
ATOM 940 O O . ARG A 1 137 ? 48.994 -31.587 -66.344 1.00 29.92 118 ARG A O 1
ATOM 948 N N . ASP A 1 138 ? 47.829 -32.880 -64.908 1.00 29.12 119 ASP A N 1
ATOM 949 C CA . ASP A 1 138 ? 47.999 -34.113 -65.675 1.00 32.10 119 ASP A CA 1
ATOM 950 C C . ASP A 1 138 ? 47.359 -34.024 -67.069 1.00 32.92 119 ASP A C 1
ATOM 951 O O . ASP A 1 138 ? 47.794 -34.693 -67.976 1.00 30.31 119 ASP A O 1
ATOM 956 N N . ASP A 1 139 ? 46.332 -33.187 -67.227 1.00 33.61 120 ASP A N 1
ATOM 957 C CA . ASP A 1 139 ? 45.731 -32.958 -68.549 1.00 29.44 120 ASP A CA 1
ATOM 958 C C . ASP A 1 139 ? 46.262 -31.693 -69.238 1.00 31.85 120 ASP A C 1
ATOM 959 O O . ASP A 1 139 ? 45.653 -31.193 -70.178 1.00 28.62 120 ASP A O 1
ATOM 964 N N . GLY A 1 140 ? 47.411 -31.201 -68.785 1.00 29.14 121 GLY A N 1
ATOM 965 C CA . GLY A 1 140 ? 48.114 -30.135 -69.463 1.00 33.49 121 GLY A CA 1
ATOM 966 C C . GLY A 1 140 ? 47.570 -28.749 -69.227 1.00 31.69 121 GLY A C 1
ATOM 967 O O . GLY A 1 140 ? 47.778 -27.870 -70.046 1.00 34.28 121 GLY A O 1
ATOM 968 N N . LEU A 1 141 ? 46.876 -28.553 -68.111 1.00 28.75 122 LEU A N 1
ATOM 969 C CA . LEU A 1 141 ? 46.391 -27.225 -67.722 1.00 30.46 122 LEU A CA 1
ATOM 970 C C . LEU A 1 141 ? 47.348 -26.605 -66.721 1.00 30.72 122 LEU A C 1
ATOM 971 O O . LEU A 1 141 ? 47.962 -27.308 -65.919 1.00 32.19 122 LEU A O 1
ATOM 976 N N . THR A 1 142 ? 47.483 -25.283 -66.783 1.00 28.78 123 THR A N 1
ATOM 977 C CA . THR A 1 142 ? 48.266 -24.551 -65.805 1.00 29.91 123 THR A CA 1
ATOM 978 C C . THR A 1 142 ? 47.371 -24.241 -64.610 1.00 30.16 123 THR A C 1
ATOM 979 O O . THR A 1 142 ? 46.262 -23.734 -64.769 1.00 28.29 123 THR A O 1
ATOM 983 N N . VAL A 1 143 ? 47.858 -24.561 -63.417 1.00 28.06 124 VAL A N 1
ATOM 984 C CA . VAL A 1 143 ? 47.148 -24.290 -62.187 1.00 28.25 124 VAL A CA 1
ATOM 985 C C . VAL A 1 143 ? 48.115 -23.608 -61.246 1.00 28.99 124 VAL A C 1
ATOM 986 O O . VAL A 1 143 ? 49.213 -24.107 -61.024 1.00 30.08 124 VAL A O 1
ATOM 990 N N . ARG A 1 144 ? 47.706 -22.465 -60.702 1.00 27.19 125 ARG A N 1
ATOM 991 C CA . ARG A 1 144 ? 48.539 -21.711 -59.773 1.00 26.86 125 ARG A CA 1
ATOM 992 C C . ARG A 1 144 ? 47.713 -21.277 -58.568 1.00 25.34 125 ARG A C 1
ATOM 993 O O . ARG A 1 144 ? 46.590 -20.789 -58.722 1.00 23.16 125 ARG A O 1
ATOM 1001 N N . SER A 1 145 ? 48.281 -21.453 -57.375 1.00 24.12 126 SER A N 1
ATOM 1002 C CA . SER A 1 145 ? 47.634 -21.075 -56.111 1.00 22.94 126 SER A CA 1
ATOM 1003 C C . SER A 1 145 ? 48.465 -20.035 -55.377 1.00 23.02 126 SER A C 1
ATOM 1004 O O . SER A 1 145 ? 49.689 -20.000 -55.524 1.00 24.23 126 SER A O 1
ATOM 1007 N N . PHE A 1 146 ? 47.799 -19.195 -54.580 1.00 21.81 127 PHE A N 1
ATOM 1008 C CA . PHE A 1 146 ? 48.461 -18.026 -53.982 1.00 19.30 127 PHE A CA 1
ATOM 1009 C C . PHE A 1 146 ? 48.176 -17.835 -52.503 1.00 19.03 127 PHE A C 1
ATOM 1010 O O . PHE A 1 146 ? 47.106 -18.187 -52.000 1.00 20.84 127 PHE A O 1
ATOM 1018 N N . SER A 1 147 ? 49.166 -17.268 -51.823 1.00 20.68 128 SER A N 1
ATOM 1019 C CA A SER A 1 147 ? 49.049 -16.906 -50.418 0.61 19.44 128 SER A CA 1
ATOM 1020 C CA B SER A 1 147 ? 49.042 -16.906 -50.417 0.39 19.63 128 SER A CA 1
ATOM 1021 C C . SER A 1 147 ? 48.131 -15.694 -50.271 1.00 19.65 128 SER A C 1
ATOM 1022 O O . SER A 1 147 ? 47.834 -15.011 -51.252 1.00 22.14 128 SER A O 1
ATOM 1027 N N . GLY A 1 148 ? 47.705 -15.436 -49.037 1.00 19.19 129 GLY A N 1
ATOM 1028 C CA . GLY A 1 148 ? 46.834 -14.305 -48.736 1.00 19.86 129 GLY A CA 1
ATOM 1029 C C . GLY A 1 148 ? 45.958 -14.503 -47.510 1.00 20.03 129 GLY A C 1
ATOM 1030 O O . GLY A 1 148 ? 45.743 -13.562 -46.756 1.00 21.00 129 GLY A O 1
ATOM 1031 N N . GLN A 1 149 ? 45.456 -15.722 -47.312 1.00 18.39 130 GLN A N 1
ATOM 1032 C CA A GLN A 1 149 ? 44.560 -16.006 -46.197 0.65 18.10 130 GLN A CA 1
ATOM 1033 C CA B GLN A 1 149 ? 44.558 -16.011 -46.197 0.35 18.54 130 GLN A CA 1
ATOM 1034 C C . GLN A 1 149 ? 45.252 -15.816 -44.842 1.00 18.09 130 GLN A C 1
ATOM 1035 O O . GLN A 1 149 ? 44.621 -15.366 -43.883 1.00 17.64 130 GLN A O 1
ATOM 1046 N N . LEU A 1 150 ? 46.541 -16.175 -44.779 1.00 17.92 131 LEU A N 1
ATOM 1047 C CA . LEU A 1 150 ? 47.333 -16.102 -43.563 1.00 17.63 131 LEU A CA 1
ATOM 1048 C C . LEU A 1 150 ? 48.613 -15.289 -43.748 1.00 17.83 131 LEU A C 1
ATOM 1049 O O . LEU A 1 150 ? 49.204 -15.259 -44.825 1.00 19.08 131 LEU A O 1
ATOM 1054 N N . LEU A 1 151 ? 49.042 -14.658 -42.670 1.00 19.32 132 LEU A N 1
ATOM 1055 C CA . LEU A 1 151 ? 50.331 -13.972 -42.601 1.00 20.63 132 LEU A CA 1
ATOM 1056 C C . LEU A 1 151 ? 51.507 -14.930 -42.667 1.00 21.43 132 LEU A C 1
ATOM 1057 O O . LEU A 1 151 ? 52.577 -14.563 -43.166 1.00 23.36 132 LEU A O 1
ATOM 1062 N N . HIS A 1 152 ? 51.323 -16.147 -42.164 1.00 21.51 133 HIS A N 1
ATOM 1063 C CA . HIS A 1 152 ? 52.415 -17.147 -42.144 1.00 20.57 133 HIS A CA 1
ATOM 1064 C C . HIS A 1 152 ? 52.017 -18.366 -42.955 1.00 20.95 133 HIS A C 1
ATOM 1065 O O . HIS A 1 152 ? 50.846 -18.544 -43.292 1.00 20.16 133 HIS A O 1
ATOM 1072 N N . GLU A 1 153 ? 53.008 -19.201 -43.257 1.00 22.63 134 GLU A N 1
ATOM 1073 C CA . GLU A 1 153 ? 52.810 -20.435 -43.992 1.00 26.43 134 GLU A CA 1
ATOM 1074 C C . GLU A 1 153 ? 52.888 -21.573 -42.976 1.00 20.99 134 GLU A C 1
ATOM 1075 O O . GLU A 1 153 ? 53.966 -21.874 -42.501 1.00 23.09 134 GLU A O 1
ATOM 1081 N N . PRO A 1 154 ? 51.730 -22.176 -42.613 1.00 21.79 135 PRO A N 1
ATOM 1082 C CA . PRO A 1 154 ? 51.797 -23.168 -41.529 1.00 21.13 135 PRO A CA 1
ATOM 1083 C C . PRO A 1 154 ? 52.662 -24.384 -41.820 1.00 21.61 135 PRO A C 1
ATOM 1084 O O . PRO A 1 154 ? 53.197 -24.959 -40.890 1.00 24.54 135 PRO A O 1
ATOM 1088 N N . SER A 1 155 ? 52.806 -24.752 -43.092 1.00 21.95 136 SER A N 1
ATOM 1089 C CA . SER A 1 155 ? 53.595 -25.930 -43.445 1.00 22.37 136 SER A CA 1
ATOM 1090 C C . SER A 1 155 ? 55.102 -25.663 -43.443 1.00 22.62 136 SER A C 1
ATOM 1091 O O . SER A 1 155 ? 55.886 -26.599 -43.503 1.00 28.75 136 SER A O 1
ATOM 1094 N N . ARG A 1 156 ? 55.503 -24.401 -43.383 1.00 23.46 137 ARG A N 1
ATOM 1095 C CA . ARG A 1 156 ? 56.917 -24.036 -43.413 1.00 25.51 137 ARG A CA 1
ATOM 1096 C C . ARG A 1 156 ? 57.448 -23.472 -42.095 1.00 24.43 137 ARG A C 1
ATOM 1097 O O . ARG A 1 156 ? 58.601 -23.697 -41.751 1.00 26.79 137 ARG A O 1
ATOM 1105 N N . LEU A 1 157 ? 56.629 -22.736 -41.363 1.00 23.03 138 LEU A N 1
ATOM 1106 C CA . LEU A 1 157 ? 57.090 -22.079 -40.142 1.00 21.90 138 LEU A CA 1
ATOM 1107 C C . LEU A 1 157 ? 57.329 -23.085 -39.015 1.00 22.22 138 LEU A C 1
ATOM 1108 O O . LEU A 1 157 ? 56.424 -23.829 -38.648 1.00 23.42 138 LEU A O 1
ATOM 1113 N N . GLN A 1 158 ? 58.552 -23.090 -38.477 1.00 22.52 139 GLN A N 1
ATOM 1114 C CA . GLN A 1 158 ? 58.925 -23.959 -37.355 1.00 23.79 139 GLN A CA 1
ATOM 1115 C C . GLN A 1 158 ? 59.665 -23.181 -36.301 1.00 23.63 139 GLN A C 1
ATOM 1116 O O . GLN A 1 158 ? 60.209 -22.111 -36.568 1.00 23.86 139 GLN A O 1
ATOM 1122 N N . THR A 1 159 ? 59.723 -23.750 -35.104 1.00 22.24 140 THR A N 1
ATOM 1123 C CA . THR A 1 159 ? 60.504 -23.160 -34.038 1.00 22.24 140 THR A CA 1
ATOM 1124 C C . THR A 1 159 ? 61.967 -23.153 -34.432 1.00 22.16 140 THR A C 1
ATOM 1125 O O . THR A 1 159 ? 62.392 -23.835 -35.387 1.00 23.71 140 THR A O 1
ATOM 1129 N N . LYS A 1 160 ? 62.751 -22.412 -33.666 1.00 22.50 141 LYS A N 1
ATOM 1130 C CA . LYS A 1 160 ? 64.191 -22.368 -33.862 1.00 23.76 141 LYS A CA 1
ATOM 1131 C C . LYS A 1 160 ? 64.803 -23.781 -33.792 1.00 23.57 141 LYS A C 1
ATOM 1132 O O . LYS A 1 160 ? 65.858 -24.027 -34.381 1.00 27.14 141 LYS A O 1
ATOM 1138 N N . SER A 1 161 ? 64.140 -24.686 -33.067 1.00 23.50 142 SER A N 1
ATOM 1139 C CA . SER A 1 161 ? 64.589 -26.084 -32.942 1.00 23.31 142 SER A CA 1
ATOM 1140 C C . SER A 1 161 ? 63.806 -27.081 -33.833 1.00 22.50 142 SER A C 1
ATOM 1141 O O . SER A 1 161 ? 63.810 -28.277 -33.578 1.00 23.68 142 SER A O 1
ATOM 1144 N N . GLY A 1 162 ? 63.151 -26.588 -34.878 1.00 22.27 143 GLY A N 1
ATOM 1145 C CA . GLY A 1 162 ? 62.589 -27.452 -35.917 1.00 22.62 143 GLY A CA 1
ATOM 1146 C C . GLY A 1 162 ? 61.259 -28.102 -35.620 1.00 23.29 143 GLY A C 1
ATOM 1147 O O . GLY A 1 162 ? 60.889 -29.085 -36.270 1.00 22.96 143 GLY A O 1
ATOM 1148 N N . GLY A 1 163 ? 60.533 -27.567 -34.650 1.00 22.25 144 GLY A N 1
ATOM 1149 C CA . GLY A 1 163 ? 59.231 -28.112 -34.300 1.00 22.59 144 GLY A CA 1
ATOM 1150 C C . GLY A 1 163 ? 58.071 -27.247 -34.747 1.00 22.36 144 GLY A C 1
ATOM 1151 O O . GLY A 1 163 ? 58.249 -26.084 -35.106 1.00 23.03 144 GLY A O 1
ATOM 1152 N N . PRO A 1 164 ? 56.859 -27.807 -34.716 1.00 20.49 145 PRO A N 1
ATOM 1153 C CA . PRO A 1 164 ? 55.670 -26.990 -34.834 1.00 19.39 145 PRO A CA 1
ATOM 1154 C C . PRO A 1 164 ? 55.572 -26.072 -33.626 1.00 18.74 145 PRO A C 1
ATOM 1155 O O . PRO A 1 164 ? 56.029 -26.438 -32.568 1.00 21.43 145 PRO A O 1
ATOM 1159 N N . TYR A 1 165 ? 55.019 -24.871 -33.774 1.00 19.35 146 TYR A N 1
ATOM 1160 C CA . TYR A 1 165 ? 54.648 -24.098 -32.606 1.00 19.31 146 TYR A CA 1
ATOM 1161 C C . TYR A 1 165 ? 53.447 -24.729 -31.886 1.00 18.71 146 TYR A C 1
ATOM 1162 O O . TYR A 1 165 ? 52.385 -24.914 -32.477 1.00 21.96 146 TYR A O 1
ATOM 1171 N N . ARG A 1 166 ? 53.647 -25.059 -30.610 1.00 19.82 147 ARG A N 1
ATOM 1172 C CA . ARG A 1 166 ? 52.609 -25.606 -29.737 1.00 22.60 147 ARG A CA 1
ATOM 1173 C C . ARG A 1 166 ? 52.099 -24.588 -28.727 1.00 23.05 147 ARG A C 1
ATOM 1174 O O . ARG A 1 166 ? 51.091 -24.844 -28.074 1.00 21.11 147 ARG A O 1
ATOM 1182 N N . VAL A 1 167 ? 52.805 -23.458 -28.598 1.00 20.66 148 VAL A N 1
ATOM 1183 C CA . VAL A 1 167 ? 52.570 -22.453 -27.547 1.00 20.54 148 VAL A CA 1
ATOM 1184 C C . VAL A 1 167 ? 52.496 -21.062 -28.181 1.00 20.08 148 VAL A C 1
ATOM 1185 O O . VAL A 1 167 ? 53.313 -20.714 -29.040 1.00 20.27 148 VAL A O 1
ATOM 1189 N N . TYR A 1 168 ? 51.527 -20.256 -27.743 1.00 17.84 149 TYR A N 1
ATOM 1190 C CA . TYR A 1 168 ? 51.267 -18.967 -28.388 1.00 18.61 149 TYR A CA 1
ATOM 1191 C C . TYR A 1 168 ? 52.421 -17.968 -28.329 1.00 18.40 149 TYR A C 1
ATOM 1192 O O . TYR A 1 168 ? 52.813 -17.441 -29.348 1.00 18.07 149 TYR A O 1
ATOM 1201 N N . THR A 1 169 ? 52.950 -17.703 -27.146 1.00 19.00 150 THR A N 1
ATOM 1202 C CA . THR A 1 169 ? 53.896 -16.597 -27.003 1.00 21.36 150 THR A CA 1
ATOM 1203 C C . THR A 1 169 ? 55.117 -16.701 -27.948 1.00 19.65 150 THR A C 1
ATOM 1204 O O . THR A 1 169 ? 55.427 -15.740 -28.624 1.00 22.40 150 THR A O 1
ATOM 1208 N N . PRO A 1 170 ? 55.795 -17.872 -28.020 1.00 21.33 151 PRO A N 1
ATOM 1209 C CA . PRO A 1 170 ? 56.914 -17.961 -28.992 1.00 21.69 151 PRO A CA 1
ATOM 1210 C C . PRO A 1 170 ? 56.483 -17.764 -30.472 1.00 19.83 151 PRO A C 1
ATOM 1211 O O . PRO A 1 170 ? 57.226 -17.189 -31.274 1.00 23.31 151 PRO A O 1
ATOM 1215 N N . PHE A 1 171 ? 55.283 -18.238 -30.810 1.00 18.87 152 PHE A N 1
ATOM 1216 C CA . PHE A 1 171 ? 54.703 -18.079 -32.145 1.00 17.54 152 PHE A CA 1
ATOM 1217 C C . PHE A 1 171 ? 54.451 -16.577 -32.432 1.00 18.86 152 PHE A C 1
ATOM 1218 O O . PHE A 1 171 ? 54.823 -16.065 -33.486 1.00 20.32 152 PHE A O 1
ATOM 1226 N N . TRP A 1 172 ? 53.843 -15.890 -31.474 1.00 20.47 153 TRP A N 1
ATOM 1227 C CA . TRP A 1 172 ? 53.674 -14.430 -31.562 1.00 19.88 153 TRP A CA 1
ATOM 1228 C C . TRP A 1 172 ? 55.014 -13.714 -31.759 1.00 21.88 153 TRP A C 1
ATOM 1229 O O . TRP A 1 172 ? 55.137 -12.841 -32.622 1.00 22.36 153 TRP A O 1
ATOM 1240 N N . ARG A 1 173 ? 56.013 -14.081 -30.965 1.00 23.43 154 ARG A N 1
ATOM 1241 C CA . ARG A 1 173 ? 57.326 -13.446 -31.083 1.00 24.56 154 ARG A CA 1
ATOM 1242 C C . ARG A 1 173 ? 57.942 -13.690 -32.468 1.00 25.00 154 ARG A C 1
ATOM 1243 O O . ARG A 1 173 ? 58.537 -12.784 -33.045 1.00 25.92 154 ARG A O 1
ATOM 1251 N N . ALA A 1 174 ? 57.779 -14.894 -33.010 1.00 25.71 155 ALA A N 1
ATOM 1252 C CA . ALA A 1 174 ? 58.247 -15.186 -34.379 1.00 26.60 155 ALA A CA 1
ATOM 1253 C C . ALA A 1 174 ? 57.559 -14.303 -35.438 1.00 24.69 155 ALA A C 1
ATOM 1254 O O . ALA A 1 174 ? 58.223 -13.718 -36.287 1.00 27.68 155 ALA A O 1
ATOM 1256 N N . LEU A 1 175 ? 56.231 -14.210 -35.384 1.00 22.19 156 LEU A N 1
ATOM 1257 C CA . LEU A 1 175 ? 55.484 -13.373 -36.342 1.00 24.67 156 LEU A CA 1
ATOM 1258 C C . LEU A 1 175 ? 55.723 -11.874 -36.135 1.00 26.87 156 LEU A C 1
ATOM 1259 O O . LEU A 1 175 ? 55.821 -11.132 -37.105 1.00 30.67 156 LEU A O 1
ATOM 1264 N N . GLU A 1 176 ? 55.808 -11.443 -34.882 1.00 24.87 157 GLU A N 1
ATOM 1265 C CA . GLU A 1 176 ? 56.140 -10.048 -34.554 1.00 27.68 157 GLU A CA 1
ATOM 1266 C C . GLU A 1 176 ? 57.544 -9.705 -35.071 1.00 30.25 157 GLU A C 1
ATOM 1267 O O . GLU A 1 176 ? 57.771 -8.618 -35.619 1.00 32.86 157 GLU A O 1
ATOM 1273 N N . GLY A 1 177 ? 58.478 -10.642 -34.906 1.00 30.02 158 GLY A N 1
ATOM 1274 C CA . GLY A 1 177 ? 59.873 -10.425 -35.293 1.00 34.80 158 GLY A CA 1
ATOM 1275 C C . GLY A 1 177 ? 60.186 -10.625 -36.765 1.00 36.14 158 GLY A C 1
ATOM 1276 O O . GLY A 1 177 ? 61.297 -10.324 -37.203 1.00 41.60 158 GLY A O 1
ATOM 1277 N N . SER A 1 178 ? 59.224 -11.136 -37.534 1.00 37.57 159 SER A N 1
ATOM 1278 C CA . SER A 1 178 ? 59.447 -11.411 -38.946 1.00 40.96 159 SER A CA 1
ATOM 1279 C C . SER A 1 178 ? 59.393 -10.115 -39.727 1.00 44.41 159 SER A C 1
ATOM 1280 O O . SER A 1 178 ? 58.868 -9.095 -39.243 1.00 41.33 159 SER A O 1
ATOM 1283 N N . ASP A 1 179 ? 59.941 -10.140 -40.936 1.00 46.86 160 ASP A N 1
ATOM 1284 C CA . ASP A 1 179 ? 59.824 -8.994 -41.822 1.00 50.08 160 ASP A CA 1
ATOM 1285 C C . ASP A 1 179 ? 58.354 -8.669 -41.939 1.00 54.20 160 ASP A C 1
ATOM 1286 O O . ASP A 1 179 ? 57.528 -9.581 -42.037 1.00 63.67 160 ASP A O 1
ATOM 1291 N N . GLU A 1 180 ? 58.025 -7.380 -41.901 1.00 56.17 161 GLU A N 1
ATOM 1292 C CA . GLU A 1 180 ? 56.651 -6.922 -42.088 1.00 58.34 161 GLU A CA 1
ATOM 1293 C C . GLU A 1 180 ? 55.971 -7.766 -43.136 1.00 63.05 161 GLU A C 1
ATOM 1294 O O . GLU A 1 180 ? 56.578 -8.034 -44.186 1.00 58.84 161 GLU A O 1
ATOM 1300 N N . PRO A 1 181 ? 54.713 -8.188 -42.891 1.00 66.00 162 PRO A N 1
ATOM 1301 C CA . PRO A 1 181 ? 54.056 -8.752 -44.061 1.00 57.10 162 PRO A CA 1
ATOM 1302 C C . PRO A 1 181 ? 54.096 -7.729 -45.191 1.00 57.07 162 PRO A C 1
ATOM 1303 O O . PRO A 1 181 ? 54.043 -6.521 -44.933 1.00 52.23 162 PRO A O 1
ATOM 1307 N N . HIS A 1 182 ? 54.216 -8.215 -46.420 1.00 55.12 163 HIS A N 1
ATOM 1308 C CA . HIS A 1 182 ? 54.226 -7.354 -47.597 1.00 58.90 163 HIS A CA 1
ATOM 1309 C C . HIS A 1 182 ? 52.965 -6.477 -47.565 1.00 56.92 163 HIS A C 1
ATOM 1310 O O . HIS A 1 182 ? 51.881 -6.958 -47.212 1.00 66.17 163 HIS A O 1
ATOM 1317 N N . ALA A 1 183 ? 53.104 -5.195 -47.903 1.00 47.20 164 ALA A N 1
ATOM 1318 C CA . ALA A 1 183 ? 51.946 -4.285 -47.945 1.00 39.43 164 ALA A CA 1
ATOM 1319 C C . ALA A 1 183 ? 50.889 -4.819 -48.932 1.00 47.19 164 ALA A C 1
ATOM 1320 O O . ALA A 1 183 ? 51.230 -5.583 -49.863 1.00 41.34 164 ALA A O 1
ATOM 1322 N N . PRO A 1 184 ? 49.607 -4.438 -48.734 1.00 40.66 165 PRO A N 1
ATOM 1323 C CA . PRO A 1 184 ? 48.542 -4.985 -49.586 1.00 33.60 165 PRO A CA 1
ATOM 1324 C C . PRO A 1 184 ? 48.562 -4.429 -51.018 1.00 33.06 165 PRO A C 1
ATOM 1325 O O . PRO A 1 184 ? 48.835 -3.245 -51.217 1.00 37.26 165 PRO A O 1
ATOM 1329 N N . ALA A 1 185 ? 48.280 -5.288 -51.996 1.00 32.13 166 ALA A N 1
ATOM 1330 C CA . ALA A 1 185 ? 48.214 -4.874 -53.398 1.00 32.19 166 ALA A CA 1
ATOM 1331 C C . ALA A 1 185 ? 46.860 -4.246 -53.727 1.00 32.11 166 ALA A C 1
ATOM 1332 O O . ALA A 1 185 ? 45.822 -4.643 -53.184 1.00 30.55 166 ALA A O 1
ATOM 1334 N N . ASP A 1 186 ? 46.878 -3.265 -54.623 1.00 30.89 167 ASP A N 1
ATOM 1335 C CA . ASP A 1 186 ? 45.656 -2.605 -55.069 1.00 30.53 167 ASP A CA 1
ATOM 1336 C C . ASP A 1 186 ? 44.752 -3.570 -55.834 1.00 27.17 167 ASP A C 1
ATOM 1337 O O . ASP A 1 186 ? 45.240 -4.500 -56.474 1.00 28.19 167 ASP A O 1
ATOM 1342 N N . PRO A 1 187 ? 43.431 -3.340 -55.784 1.00 27.01 168 PRO A N 1
ATOM 1343 C CA . PRO A 1 187 ? 42.537 -4.122 -56.620 1.00 28.57 168 PRO A CA 1
ATOM 1344 C C . PRO A 1 187 ? 42.634 -3.678 -58.086 1.00 28.60 168 PRO A C 1
ATOM 1345 O O . PRO A 1 187 ? 42.897 -2.507 -58.356 1.00 34.05 168 PRO A O 1
ATOM 1349 N N . PRO A 1 188 ? 42.429 -4.606 -59.030 1.00 27.81 169 PRO A N 1
ATOM 1350 C CA . PRO A 1 188 ? 42.339 -4.180 -60.426 1.00 29.06 169 PRO A CA 1
ATOM 1351 C C . PRO A 1 188 ? 41.048 -3.393 -60.624 1.00 31.58 169 PRO A C 1
ATOM 1352 O O . PRO A 1 188 ? 40.005 -3.774 -60.083 1.00 33.98 169 PRO A O 1
ATOM 1356 N N A LYS A 1 189 ? 41.127 -2.311 -61.392 0.50 32.75 170 LYS A N 1
ATOM 1357 N N B LYS A 1 189 ? 41.117 -2.306 -61.385 0.50 32.71 170 LYS A N 1
ATOM 1358 C CA A LYS A 1 189 ? 39.970 -1.451 -61.660 0.50 34.35 170 LYS A CA 1
ATOM 1359 C CA B LYS A 1 189 ? 39.935 -1.473 -61.641 0.50 34.36 170 LYS A CA 1
ATOM 1360 C C A LYS A 1 189 ? 39.186 -1.878 -62.907 0.50 33.81 170 LYS A C 1
ATOM 1361 C C B LYS A 1 189 ? 39.183 -1.868 -62.918 0.50 33.85 170 LYS A C 1
ATOM 1362 O O A LYS A 1 189 ? 38.032 -1.481 -63.084 0.50 35.29 170 LYS A O 1
ATOM 1363 O O B LYS A 1 189 ? 38.044 -1.443 -63.124 0.50 35.48 170 LYS A O 1
ATOM 1374 N N . SER A 1 190 ? 39.809 -2.689 -63.757 1.00 31.41 171 SER A N 1
ATOM 1375 C CA . SER A 1 190 ? 39.159 -3.215 -64.946 1.00 28.40 171 SER A CA 1
ATOM 1376 C C . SER A 1 190 ? 39.605 -4.660 -65.156 1.00 28.92 171 SER A C 1
ATOM 1377 O O . SER A 1 190 ? 40.746 -5.018 -64.859 1.00 31.43 171 SER A O 1
ATOM 1380 N N . LEU A 1 191 ? 38.680 -5.482 -65.641 1.00 28.77 172 LEU A N 1
ATOM 1381 C CA . LEU A 1 191 ? 38.956 -6.872 -65.991 1.00 27.81 172 LEU A CA 1
ATOM 1382 C C . LEU A 1 191 ? 38.506 -7.092 -67.422 1.00 30.30 172 LEU A C 1
ATOM 1383 O O . LEU A 1 191 ? 37.452 -6.598 -67.838 1.00 32.45 172 LEU A O 1
ATOM 1388 N N . THR A 1 192 ? 39.317 -7.817 -68.175 1.00 29.75 173 THR A N 1
ATOM 1389 C CA . THR A 1 192 ? 38.993 -8.164 -69.550 1.00 30.67 173 THR A CA 1
ATOM 1390 C C . THR A 1 192 ? 37.933 -9.264 -69.526 1.00 30.91 173 THR A C 1
ATOM 1391 O O . THR A 1 192 ? 38.070 -10.246 -68.809 1.00 30.73 173 THR A O 1
ATOM 1395 N N . ALA A 1 193 ? 36.878 -9.068 -70.312 1.00 29.28 174 ALA A N 1
ATOM 1396 C CA . ALA A 1 193 ? 35.749 -9.982 -70.365 1.00 32.85 174 ALA A CA 1
ATOM 1397 C C . ALA A 1 193 ? 35.784 -10.794 -71.641 1.00 31.27 174 ALA A C 1
ATOM 1398 O O . ALA A 1 193 ? 36.246 -10.304 -72.675 1.00 31.60 174 ALA A O 1
ATOM 1400 N N . PRO A 1 194 ? 35.263 -12.032 -71.593 1.00 30.99 175 PRO A N 1
ATOM 1401 C CA . PRO A 1 194 ? 35.099 -12.794 -72.817 1.00 31.29 175 PRO A CA 1
ATOM 1402 C C . PRO A 1 194 ? 33.973 -12.181 -73.642 1.00 34.89 175 PRO A C 1
ATOM 1403 O O . PRO A 1 194 ? 33.107 -11.492 -73.085 1.00 35.05 175 PRO A O 1
ATOM 1407 N N . LYS A 1 195 ? 33.991 -12.413 -74.949 1.00 38.28 176 LYS A N 1
ATOM 1408 C CA . LYS A 1 195 ? 32.924 -11.928 -75.825 1.00 43.91 176 LYS A CA 1
ATOM 1409 C C . LYS A 1 195 ? 31.585 -12.562 -75.432 1.00 44.65 176 LYS A C 1
ATOM 1410 O O . LYS A 1 195 ? 30.550 -11.887 -75.433 1.00 44.55 176 LYS A O 1
ATOM 1416 N N . VAL A 1 196 ? 31.625 -13.854 -75.101 1.00 40.57 177 VAL A N 1
ATOM 1417 C CA . VAL A 1 196 ? 30.453 -14.607 -74.655 1.00 42.12 177 VAL A CA 1
ATOM 1418 C C . VAL A 1 196 ? 30.724 -15.164 -73.252 1.00 38.07 177 VAL A C 1
ATOM 1419 O O . VAL A 1 196 ? 31.717 -15.853 -73.043 1.00 37.39 177 VAL A O 1
ATOM 1423 N N . TRP A 1 197 ? 29.845 -14.863 -72.297 1.00 36.84 178 TRP A N 1
ATOM 1424 C CA . TRP A 1 197 ? 29.985 -15.372 -70.923 1.00 34.54 178 TRP A CA 1
ATOM 1425 C C . TRP A 1 197 ? 29.389 -16.777 -70.799 1.00 33.45 178 TRP A C 1
ATOM 1426 O O . TRP A 1 197 ? 28.327 -17.040 -71.355 1.00 34.62 178 TRP A O 1
ATOM 1437 N N . PRO A 1 198 ? 30.071 -17.687 -70.069 1.00 34.12 179 PRO A N 1
ATOM 1438 C CA . PRO A 1 198 ? 29.413 -18.949 -69.735 1.00 34.20 179 PRO A CA 1
ATOM 1439 C C . PRO A 1 198 ? 28.156 -18.695 -68.920 1.00 33.95 179 PRO A C 1
ATOM 1440 O O . PRO A 1 198 ? 28.071 -17.687 -68.213 1.00 33.23 179 PRO A O 1
ATOM 1444 N N . LYS A 1 199 ? 27.192 -19.600 -69.019 1.00 35.00 180 LYS A N 1
ATOM 1445 C CA . LYS A 1 199 ? 25.939 -19.450 -68.290 1.00 35.58 180 LYS A CA 1
ATOM 1446 C C . LYS A 1 199 ? 26.173 -19.571 -66.790 1.00 33.70 180 LYS A C 1
ATOM 1447 O O . LYS A 1 199 ? 27.072 -20.285 -66.341 1.00 36.64 180 LYS A O 1
ATOM 1453 N N . SER A 1 200 ? 25.365 -18.846 -66.027 1.00 33.09 181 SER A N 1
ATOM 1454 C CA . SER A 1 200 ? 25.490 -18.794 -64.571 1.00 32.61 181 SER A CA 1
ATOM 1455 C C . SER A 1 200 ? 24.182 -19.171 -63.902 1.00 34.35 181 SER A C 1
ATOM 1456 O O . SER A 1 200 ? 23.106 -18.868 -64.418 1.00 34.90 181 SER A O 1
ATOM 1459 N N . GLU A 1 201 ? 24.283 -19.818 -62.742 1.00 30.47 182 GLU A N 1
ATOM 1460 C CA . GLU A 1 201 ? 23.118 -20.056 -61.892 1.00 31.27 182 GLU A CA 1
ATOM 1461 C C . GLU A 1 201 ? 22.676 -18.741 -61.237 1.00 31.12 182 GLU A C 1
ATOM 1462 O O . GLU A 1 201 ? 23.451 -17.782 -61.178 1.00 32.84 182 GLU A O 1
ATOM 1468 N N . LYS A 1 202 ? 21.428 -18.699 -60.771 1.00 30.78 183 LYS A N 1
ATOM 1469 C CA . LYS A 1 202 ? 20.886 -17.527 -60.089 1.00 30.78 183 LYS A CA 1
ATOM 1470 C C . LYS A 1 202 ? 21.101 -17.688 -58.591 1.00 28.74 183 LYS A C 1
ATOM 1471 O O . LYS A 1 202 ? 20.741 -18.718 -58.010 1.00 28.83 183 LYS A O 1
ATOM 1473 N N . LEU A 1 203 ? 21.687 -16.670 -57.967 1.00 26.93 184 LEU A N 1
ATOM 1474 C CA . LEU A 1 203 ? 21.993 -16.707 -56.536 1.00 28.36 184 LEU A CA 1
ATOM 1475 C C . LEU A 1 203 ? 20.739 -16.973 -55.705 1.00 28.48 184 LEU A C 1
ATOM 1476 O O . LEU A 1 203 ? 20.784 -17.736 -54.747 1.00 28.82 184 LEU A O 1
ATOM 1481 N N . SER A 1 204 ? 19.622 -16.357 -56.095 1.00 29.94 185 SER A N 1
ATOM 1482 C CA . SER A 1 204 ? 18.346 -16.531 -55.394 1.00 38.00 185 SER A CA 1
ATOM 1483 C C . SER A 1 204 ? 17.905 -17.994 -55.300 1.00 38.97 185 SER A C 1
ATOM 1484 O O . SER A 1 204 ? 17.221 -18.364 -54.355 1.00 46.11 185 SER A O 1
ATOM 1487 N N . ASN A 1 205 ? 18.307 -18.820 -56.267 1.00 32.44 186 ASN A N 1
ATOM 1488 C CA . ASN A 1 205 ? 17.942 -20.243 -56.274 1.00 34.37 186 ASN A CA 1
ATOM 1489 C C . ASN A 1 205 ? 18.765 -21.097 -55.311 1.00 33.83 186 ASN A C 1
ATOM 1490 O O . ASN A 1 205 ? 18.462 -22.267 -55.107 1.00 33.03 186 ASN A O 1
ATOM 1495 N N . TRP A 1 206 ? 19.802 -20.513 -54.716 1.00 32.22 187 TRP A N 1
ATOM 1496 C CA . TRP A 1 206 ? 20.649 -21.242 -53.769 1.00 30.12 187 TRP A CA 1
ATOM 1497 C C . TRP A 1 206 ? 20.061 -21.317 -52.350 1.00 30.91 187 TRP A C 1
ATOM 1498 O O . TRP A 1 206 ? 20.590 -22.048 -51.510 1.00 31.06 187 TRP A O 1
ATOM 1509 N N . LYS A 1 207 ? 18.974 -20.577 -52.093 1.00 30.85 188 LYS A N 1
ATOM 1510 C CA . LYS A 1 207 ? 18.236 -20.662 -50.821 1.00 32.06 188 LYS A CA 1
ATOM 1511 C C . LYS A 1 207 ? 19.138 -20.396 -49.607 1.00 32.23 188 LYS A C 1
ATOM 1512 O O . LYS A 1 207 ? 19.045 -21.069 -48.581 1.00 34.06 188 LYS A O 1
ATOM 1518 N N . LEU A 1 208 ? 20.018 -19.408 -49.735 1.00 30.38 189 LEU A N 1
ATOM 1519 C CA . LEU A 1 208 ? 20.946 -19.090 -48.668 1.00 29.54 189 LEU A CA 1
ATOM 1520 C C . LEU A 1 208 ? 20.328 -18.210 -47.601 1.00 29.87 189 LEU A C 1
ATOM 1521 O O . LEU A 1 208 ? 20.803 -18.213 -46.471 1.00 32.58 189 LEU A O 1
ATOM 1526 N N . LEU A 1 209 ? 19.281 -17.461 -47.946 1.00 31.25 190 LEU A N 1
ATOM 1527 C CA . LEU A 1 209 ? 18.670 -16.524 -47.005 1.00 34.20 190 LEU A CA 1
ATOM 1528 C C . LEU A 1 209 ? 17.518 -17.140 -46.217 1.00 40.68 190 LEU A C 1
ATOM 1529 O O . LEU A 1 209 ? 16.847 -18.049 -46.711 1.00 39.48 190 LEU A O 1
ATOM 1534 N N . PRO A 1 210 ? 17.282 -16.639 -44.980 1.00 41.33 191 PRO A N 1
ATOM 1535 C CA . PRO A 1 210 ? 16.044 -16.978 -44.279 1.00 45.98 191 PRO A CA 1
ATOM 1536 C C . PRO A 1 210 ? 14.849 -16.385 -45.018 1.00 48.33 191 PRO A C 1
ATOM 1537 O O . PRO A 1 210 ? 14.991 -15.363 -45.692 1.00 49.55 191 PRO A O 1
ATOM 1541 N N . THR A 1 211 ? 13.688 -17.014 -44.893 1.00 51.40 192 THR A N 1
ATOM 1542 C CA . THR A 1 211 ? 12.482 -16.519 -45.547 1.00 56.46 192 THR A CA 1
ATOM 1543 C C . THR A 1 211 ? 11.480 -16.065 -44.489 1.00 59.28 192 THR A C 1
ATOM 1544 O O . THR A 1 211 ? 11.390 -14.870 -44.193 1.00 61.43 192 THR A O 1
ATOM 1548 N N . LYS A 1 212 ? 10.747 -17.016 -43.913 1.00 59.59 193 LYS A N 1
ATOM 1549 C CA . LYS A 1 212 ? 9.758 -16.730 -42.882 1.00 53.44 193 LYS A CA 1
ATOM 1550 C C . LYS A 1 212 ? 9.933 -17.764 -41.769 1.00 54.93 193 LYS A C 1
ATOM 1551 O O . LYS A 1 212 ? 9.772 -18.948 -42.032 1.00 61.19 193 LYS A O 1
ATOM 1553 N N . PRO A 1 213 ? 10.286 -17.358 -40.544 1.00 49.99 194 PRO A N 1
ATOM 1554 C CA . PRO A 1 213 ? 10.587 -15.974 -40.167 1.00 42.23 194 PRO A CA 1
ATOM 1555 C C . PRO A 1 213 ?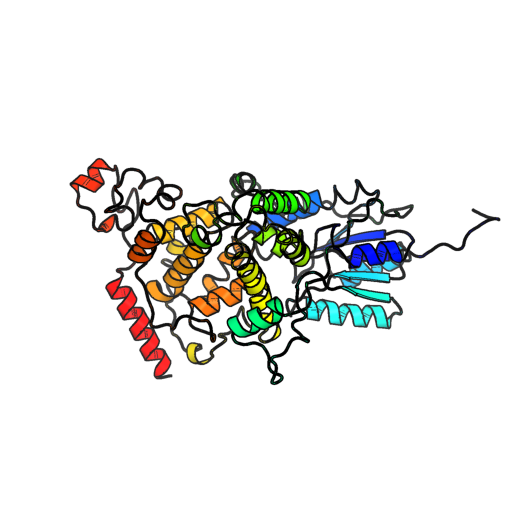 11.985 -15.554 -40.600 1.00 35.20 194 PRO A C 1
ATOM 1556 O O . PRO A 1 213 ? 12.851 -16.402 -40.786 1.00 30.27 194 PRO A O 1
ATOM 1560 N N . ASP A 1 214 ? 12.200 -14.251 -40.756 1.00 36.93 195 ASP A N 1
ATOM 1561 C CA . ASP A 1 214 ? 13.539 -13.739 -41.015 1.00 37.77 195 ASP A CA 1
ATOM 1562 C C . ASP A 1 214 ? 14.264 -13.619 -39.671 1.00 36.70 195 ASP A C 1
ATOM 1563 O O . ASP A 1 214 ? 14.310 -12.545 -39.050 1.00 33.26 195 ASP A O 1
ATOM 1568 N N . TRP A 1 215 ? 14.839 -14.736 -39.241 1.00 29.28 196 TRP A N 1
ATOM 1569 C CA . TRP A 1 215 ? 15.569 -14.794 -37.979 1.00 29.40 196 TRP A CA 1
ATOM 1570 C C . TRP A 1 215 ? 16.878 -13.997 -38.001 1.00 29.55 196 TRP A C 1
ATOM 1571 O O . TRP A 1 215 ? 17.476 -13.756 -36.952 1.00 26.86 196 TRP A O 1
ATOM 1582 N N . ALA A 1 216 ? 17.321 -13.593 -39.191 1.00 26.65 197 ALA A N 1
ATOM 1583 C CA . ALA A 1 216 ? 18.506 -12.760 -39.330 1.00 25.02 197 ALA A CA 1
ATOM 1584 C C . ALA A 1 216 ? 18.137 -11.293 -39.480 1.00 24.89 197 ALA A C 1
ATOM 1585 O O . ALA A 1 216 ? 18.960 -10.498 -39.920 1.00 26.20 197 ALA A O 1
ATOM 1587 N N . LYS A 1 217 ? 16.911 -10.915 -39.108 1.00 26.72 198 LYS A N 1
ATOM 1588 C CA . LYS A 1 217 ? 16.449 -9.550 -39.356 1.00 27.50 198 LYS A CA 1
ATOM 1589 C C . LYS A 1 217 ? 17.289 -8.481 -38.667 1.00 30.39 198 LYS A C 1
ATOM 1590 O O . LYS A 1 217 ? 17.344 -7.350 -39.157 1.00 34.13 198 LYS A O 1
ATOM 1596 N N . ASP A 1 218 ? 17.936 -8.820 -37.546 1.00 26.16 199 ASP A N 1
ATOM 1597 C CA . ASP A 1 218 ? 18.801 -7.852 -36.851 1.00 26.51 199 ASP A CA 1
ATOM 1598 C C . ASP A 1 218 ? 20.281 -7.965 -37.221 1.00 25.43 199 ASP A C 1
ATOM 1599 O O . ASP A 1 218 ? 21.088 -7.154 -36.768 1.00 26.88 199 ASP A O 1
ATOM 1604 N N . PHE A 1 219 ? 20.642 -8.938 -38.054 1.00 26.16 200 PHE A N 1
ATOM 1605 C CA . PHE A 1 219 ? 22.033 -9.072 -38.506 1.00 26.49 200 PHE A CA 1
ATOM 1606 C C . PHE A 1 219 ? 22.492 -7.802 -39.221 1.00 26.93 200 PHE A C 1
ATOM 1607 O O . PHE A 1 219 ? 23.614 -7.351 -39.021 1.00 26.73 200 PHE A O 1
ATOM 1615 N N . SER A 1 220 ? 21.610 -7.213 -40.037 1.00 28.33 201 SER A N 1
ATOM 1616 C CA . SER A 1 220 ? 21.959 -6.016 -40.797 1.00 27.22 201 SER A CA 1
ATOM 1617 C C . SER A 1 220 ? 22.196 -4.778 -39.919 1.00 26.52 201 SER A C 1
ATOM 1618 O O . SER A 1 220 ? 22.773 -3.802 -40.394 1.00 29.76 201 SER A O 1
ATOM 1621 N N . ASP A 1 221 ? 21.756 -4.815 -38.657 1.00 27.80 202 ASP A N 1
ATOM 1622 C CA . ASP A 1 221 ? 22.032 -3.733 -37.703 1.00 30.50 202 ASP A CA 1
ATOM 1623 C C . ASP A 1 221 ? 23.512 -3.668 -37.374 1.00 28.79 202 ASP A C 1
ATOM 1624 O O . ASP A 1 221 ? 24.040 -2.598 -37.040 1.00 28.55 202 ASP A O 1
ATOM 1629 N N . ILE A 1 222 ? 24.170 -4.827 -37.459 1.00 26.14 203 ILE A N 1
ATOM 1630 C CA . ILE A 1 222 ? 25.572 -4.975 -37.139 1.00 26.13 203 ILE A CA 1
ATOM 1631 C C . ILE A 1 222 ? 26.464 -5.165 -38.369 1.00 26.01 203 ILE A C 1
ATOM 1632 O O . ILE A 1 222 ? 27.600 -4.684 -38.392 1.00 23.23 203 ILE A O 1
ATOM 1637 N N . TRP A 1 223 ? 25.960 -5.873 -39.375 1.00 23.88 204 TRP A N 1
ATOM 1638 C CA . TRP A 1 223 ? 26.803 -6.380 -40.452 1.00 23.05 204 TRP A CA 1
ATOM 1639 C C . TRP A 1 223 ? 26.449 -5.876 -41.838 1.00 22.06 204 TRP A C 1
ATOM 1640 O O . TRP A 1 223 ? 25.277 -5.706 -42.161 1.00 22.92 204 TRP A O 1
ATOM 1651 N N . THR A 1 224 ? 27.493 -5.670 -42.646 1.00 20.15 205 THR A N 1
ATOM 1652 C CA . THR A 1 224 ? 27.376 -5.380 -44.081 1.00 21.86 205 THR A CA 1
ATOM 1653 C C . THR A 1 224 ? 28.377 -6.302 -44.778 1.00 22.23 205 THR A C 1
ATOM 1654 O O . THR A 1 224 ? 29.541 -5.939 -44.970 1.00 22.64 205 THR A O 1
ATOM 1658 N N . PRO A 1 225 ? 27.944 -7.520 -45.133 1.00 20.63 206 PRO A N 1
ATOM 1659 C CA . PRO A 1 225 ? 28.895 -8.458 -45.728 1.00 21.78 206 PRO A CA 1
ATOM 1660 C C . PRO A 1 225 ? 29.503 -7.966 -47.036 1.00 21.85 206 PRO A C 1
ATOM 1661 O O . PRO A 1 225 ? 28.855 -7.260 -47.802 1.00 23.26 206 PRO A O 1
ATOM 1665 N N . GLY A 1 226 ? 30.760 -8.338 -47.245 1.00 20.35 207 GLY A N 1
ATOM 1666 C CA . GLY A 1 226 ? 31.477 -8.025 -48.462 1.00 18.21 207 GLY A CA 1
ATOM 1667 C C . GLY A 1 226 ? 32.692 -7.169 -48.205 1.00 20.91 207 GLY A C 1
ATOM 1668 O O . GLY A 1 226 ? 32.916 -6.701 -47.090 1.00 23.65 207 GLY A O 1
ATOM 1669 N N . GLU A 1 227 ? 33.461 -6.954 -49.267 1.00 20.34 208 GLU A N 1
ATOM 1670 C CA . GLU A 1 227 ? 34.702 -6.197 -49.199 1.00 23.26 208 GLU A CA 1
ATOM 1671 C C . GLU A 1 227 ? 34.536 -4.733 -48.763 1.00 22.12 208 GLU A C 1
ATOM 1672 O O . GLU A 1 227 ? 35.290 -4.241 -47.921 1.00 23.30 208 GLU A O 1
ATOM 1678 N N . THR A 1 228 ? 33.575 -4.036 -49.351 1.00 21.81 209 THR A N 1
ATOM 1679 C CA . THR A 1 228 ? 33.297 -2.641 -48.951 1.00 22.02 209 THR A CA 1
ATOM 1680 C C . THR A 1 228 ? 32.963 -2.557 -47.453 1.00 20.48 209 THR A C 1
ATOM 1681 O O . THR A 1 228 ? 33.486 -1.695 -46.742 1.00 25.43 209 THR A O 1
ATOM 1685 N N . GLY A 1 229 ? 32.107 -3.453 -46.980 1.00 19.79 210 GLY A N 1
ATOM 1686 C CA . GLY A 1 229 ? 31.796 -3.532 -45.546 1.00 19.97 210 GLY A CA 1
ATOM 1687 C C . GLY A 1 229 ? 33.011 -3.819 -44.687 1.00 19.78 210 GLY A C 1
ATOM 1688 O O . GLY A 1 229 ? 33.168 -3.227 -43.616 1.00 22.75 210 GLY A O 1
ATOM 1689 N N . ALA A 1 230 ? 33.880 -4.724 -45.157 1.00 18.78 211 ALA A N 1
ATOM 1690 C CA . ALA A 1 230 ? 35.108 -5.047 -44.435 1.00 19.57 211 ALA A CA 1
ATOM 1691 C C . ALA A 1 230 ? 36.005 -3.831 -44.270 1.00 18.49 211 ALA A C 1
ATOM 1692 O O . ALA A 1 230 ? 36.493 -3.561 -43.171 1.00 19.61 211 ALA A O 1
ATOM 1694 N N . LEU A 1 231 ? 36.199 -3.098 -45.364 1.00 21.11 212 LEU A N 1
ATOM 1695 C CA . LEU A 1 231 ? 37.045 -1.902 -45.356 1.00 22.12 212 LEU A CA 1
ATOM 1696 C C . LEU A 1 231 ? 36.419 -0.806 -44.484 1.00 20.41 212 LEU A C 1
ATOM 1697 O O . LEU A 1 231 ? 37.134 -0.117 -43.768 1.00 22.77 212 LEU A O 1
ATOM 1702 N N . ASP A 1 232 ? 35.090 -0.675 -44.523 1.00 22.09 213 ASP A N 1
ATOM 1703 C CA . ASP A 1 232 ? 34.377 0.247 -43.621 1.00 22.09 213 ASP A CA 1
ATOM 1704 C C . ASP A 1 232 ? 34.611 -0.119 -42.144 1.00 22.50 213 ASP A C 1
ATOM 1705 O O . ASP A 1 232 ? 34.850 0.760 -41.323 1.00 22.88 213 ASP A O 1
ATOM 1710 N N . LYS A 1 233 ? 34.552 -1.412 -41.813 1.00 20.70 214 LYS A N 1
ATOM 1711 C CA . LYS A 1 233 ? 34.850 -1.864 -40.436 1.00 20.65 214 LYS A CA 1
ATOM 1712 C C . LYS A 1 233 ? 36.291 -1.572 -40.039 1.00 19.77 214 LYS A C 1
ATOM 1713 O O . LYS A 1 233 ? 36.564 -1.113 -38.934 1.00 20.56 214 LYS A O 1
ATOM 1719 N N . LEU A 1 234 ? 37.217 -1.864 -40.941 1.00 19.47 215 LEU A N 1
ATOM 1720 C CA . LEU A 1 234 ? 38.623 -1.605 -40.662 1.00 19.73 215 LEU A CA 1
ATOM 1721 C C . LEU A 1 234 ? 38.870 -0.111 -40.460 1.00 19.19 215 LEU A C 1
ATOM 1722 O O . LEU A 1 234 ? 39.489 0.293 -39.460 1.00 20.73 215 LEU A O 1
ATOM 1727 N N . ASP A 1 235 ? 38.391 0.698 -41.404 1.00 18.21 216 ASP A N 1
ATOM 1728 C CA . ASP A 1 235 ? 38.526 2.165 -41.335 1.00 20.04 216 ASP A CA 1
ATOM 1729 C C . ASP A 1 235 ? 37.983 2.745 -40.028 1.00 19.58 216 ASP A C 1
ATOM 1730 O O . ASP A 1 235 ? 38.629 3.586 -39.369 1.00 20.55 216 ASP A O 1
ATOM 1735 N N . ASP A 1 236 ? 36.786 2.313 -39.668 1.00 19.94 217 ASP A N 1
ATOM 1736 C CA . ASP A 1 236 ? 36.149 2.797 -38.458 1.00 21.31 217 ASP A CA 1
ATOM 1737 C C . ASP A 1 236 ? 36.926 2.395 -37.200 1.00 19.62 217 ASP A C 1
ATOM 1738 O O . ASP A 1 236 ? 37.039 3.181 -36.257 1.00 19.86 217 ASP A O 1
ATOM 1743 N N . PHE A 1 237 ? 37.475 1.176 -37.199 1.00 18.39 218 PHE A N 1
ATOM 1744 C CA . PHE A 1 237 ? 38.254 0.711 -36.077 1.00 17.70 218 PHE A CA 1
ATOM 1745 C C . PHE A 1 237 ? 39.550 1.515 -35.924 1.00 17.59 218 PHE A C 1
ATOM 1746 O O . PHE A 1 237 ? 39.890 1.950 -34.818 1.00 18.57 218 PHE A O 1
ATOM 1754 N N . ILE A 1 238 ? 40.259 1.732 -37.027 1.00 18.83 219 ILE A N 1
ATOM 1755 C CA . ILE A 1 238 ? 41.537 2.471 -36.973 1.00 19.45 219 ILE A CA 1
ATOM 1756 C C . ILE A 1 238 ? 41.291 3.885 -36.465 1.00 19.23 219 ILE A C 1
ATOM 1757 O O . ILE A 1 238 ? 41.996 4.368 -35.572 1.00 20.96 219 ILE A O 1
ATOM 1762 N N . ASP A 1 239 ? 40.261 4.523 -37.021 1.00 18.53 220 ASP A N 1
ATOM 1763 C CA . ASP A 1 239 ? 39.875 5.877 -36.636 1.00 20.51 220 ASP A CA 1
ATOM 1764 C C . ASP A 1 239 ? 39.056 5.920 -35.339 1.00 20.14 220 ASP A C 1
ATOM 1765 O O . ASP A 1 239 ? 38.691 7.001 -34.877 1.00 21.05 220 ASP A O 1
ATOM 1770 N N . GLY A 1 240 ? 38.755 4.753 -34.769 1.00 21.62 221 GLY A N 1
ATOM 1771 C CA . GLY A 1 240 ? 37.915 4.661 -33.599 1.00 20.47 221 GLY A CA 1
ATOM 1772 C C . GLY A 1 240 ? 38.486 3.806 -32.495 1.00 19.58 221 GLY A C 1
ATOM 1773 O O . GLY A 1 240 ? 39.488 4.173 -31.866 1.00 19.47 221 GLY A O 1
ATOM 1774 N N . ALA A 1 241 ? 37.849 2.648 -32.293 1.00 20.96 222 ALA A N 1
ATOM 1775 C CA . ALA A 1 241 ? 38.065 1.800 -31.117 1.00 20.38 222 ALA A CA 1
ATOM 1776 C C . ALA A 1 241 ? 39.465 1.213 -30.970 1.00 20.33 222 ALA A C 1
ATOM 1777 O O . ALA A 1 241 ? 39.779 0.662 -29.916 1.00 20.68 222 ALA A O 1
ATOM 1779 N N . LEU A 1 242 ? 40.313 1.312 -31.991 1.00 19.25 223 LEU A N 1
ATOM 1780 C CA . LEU A 1 242 ? 41.723 0.945 -31.790 1.00 19.29 223 LEU A CA 1
ATOM 1781 C C . LEU A 1 242 ? 42.259 1.716 -30.583 1.00 18.80 223 LEU A C 1
ATOM 1782 O O . LEU A 1 242 ? 43.011 1.176 -29.775 1.00 20.12 223 LEU A O 1
ATOM 1787 N N . LYS A 1 243 ? 41.859 2.982 -30.462 1.00 19.40 224 LYS A N 1
ATOM 1788 C CA . LYS A 1 243 ? 42.215 3.762 -29.294 1.00 19.73 224 LYS A CA 1
ATOM 1789 C C . LYS A 1 243 ? 41.489 3.220 -28.060 1.00 22.68 224 LYS A C 1
ATOM 1790 O O . LYS A 1 243 ? 40.246 3.265 -27.975 1.00 24.78 224 LYS A O 1
ATOM 1796 N N . GLY A 1 244 ? 42.275 2.731 -27.107 1.00 20.77 225 GLY A N 1
ATOM 1797 C CA . GLY A 1 244 ? 41.756 2.135 -25.872 1.00 22.30 225 GLY A CA 1
ATOM 1798 C C . GLY A 1 244 ? 41.383 0.663 -26.006 1.00 23.52 225 GLY A C 1
ATOM 1799 O O . GLY A 1 244 ? 40.798 0.084 -25.083 1.00 23.14 225 GLY A O 1
ATOM 1800 N N . TYR A 1 245 ? 41.742 0.058 -27.140 1.00 21.09 226 TYR A N 1
ATOM 1801 C CA . TYR A 1 245 ? 41.428 -1.344 -27.425 1.00 19.84 226 TYR A CA 1
ATOM 1802 C C . TYR A 1 245 ? 41.918 -2.294 -26.324 1.00 19.76 226 TYR A C 1
ATOM 1803 O O . TYR A 1 245 ? 41.178 -3.167 -25.882 1.00 21.05 226 TYR A O 1
ATOM 1812 N N . GLU A 1 246 ? 43.161 -2.124 -25.889 1.00 19.63 227 GLU A N 1
ATOM 1813 C CA . GLU A 1 246 ? 43.740 -3.049 -24.912 1.00 21.29 227 GLU A CA 1
ATOM 1814 C C . GLU A 1 246 ? 42.928 -3.095 -23.624 1.00 22.06 227 GLU A C 1
ATOM 1815 O O . GLU A 1 246 ? 42.635 -4.180 -23.111 1.00 23.48 227 GLU A O 1
ATOM 1821 N N . GLU A 1 247 ? 42.571 -1.920 -23.113 1.00 21.61 228 GLU A N 1
ATOM 1822 C CA . GLU A 1 247 ? 41.797 -1.811 -21.877 1.00 26.53 228 GLU A CA 1
ATOM 1823 C C . GLU A 1 247 ? 40.315 -2.162 -22.078 1.00 25.61 228 GLU A C 1
ATOM 1824 O O . GLU A 1 247 ? 39.694 -2.714 -21.188 1.00 32.45 228 GLU A O 1
ATOM 1830 N N . GLY A 1 248 ? 39.760 -1.834 -23.240 1.00 21.31 229 GLY A N 1
ATOM 1831 C CA . GLY A 1 248 ? 38.325 -1.984 -23.471 1.00 21.87 229 GLY A CA 1
ATOM 1832 C C . GLY A 1 248 ? 37.820 -3.342 -23.914 1.00 21.71 229 GLY A C 1
ATOM 1833 O O . GLY A 1 248 ? 36.650 -3.661 -23.705 1.00 23.17 229 GLY A O 1
ATOM 1834 N N A ARG A 1 249 ? 38.699 -4.143 -24.513 0.60 20.55 230 ARG A N 1
ATOM 1835 N N B ARG A 1 249 ? 38.697 -4.148 -24.517 0.40 20.46 230 ARG A N 1
ATOM 1836 C CA A ARG A 1 249 ? 38.286 -5.390 -25.151 0.60 21.26 230 ARG A CA 1
ATOM 1837 C CA B ARG A 1 249 ? 38.287 -5.401 -25.153 0.40 21.27 230 ARG A CA 1
ATOM 1838 C C A ARG A 1 249 ? 37.764 -6.467 -24.199 0.60 20.88 230 ARG A C 1
ATOM 1839 C C B ARG A 1 249 ? 37.765 -6.473 -24.195 0.40 20.94 230 ARG A C 1
ATOM 1840 O O A ARG A 1 249 ? 37.074 -7.365 -24.651 0.60 23.44 230 ARG A O 1
ATOM 1841 O O B ARG A 1 249 ? 37.074 -7.373 -24.637 0.40 23.26 230 ARG A O 1
ATOM 1856 N N . ASP A 1 250 ? 38.087 -6.379 -22.904 1.00 21.90 231 ASP A N 1
ATOM 1857 C CA . ASP A 1 250 ? 37.644 -7.384 -21.911 1.00 26.15 231 ASP A CA 1
ATOM 1858 C C . ASP A 1 250 ? 36.191 -7.211 -21.456 1.00 24.90 231 ASP A C 1
ATOM 1859 O O . ASP A 1 250 ? 35.626 -8.119 -20.832 1.00 27.75 231 ASP A O 1
ATOM 1864 N N . PHE A 1 251 ? 35.593 -6.062 -21.768 1.00 22.67 232 PHE A N 1
ATOM 1865 C CA . PHE A 1 251 ? 34.310 -5.669 -21.207 1.00 24.92 232 PHE A CA 1
ATOM 1866 C C . PHE A 1 251 ? 33.213 -5.710 -22.276 1.00 24.00 232 PHE A C 1
ATOM 1867 O O . PHE A 1 251 ? 33.155 -4.824 -23.132 1.00 24.22 232 PHE A O 1
ATOM 1875 N N . PRO A 1 252 ? 32.333 -6.738 -22.230 1.00 22.54 233 PRO A N 1
ATOM 1876 C CA . PRO A 1 252 ? 31.388 -6.945 -23.328 1.00 21.99 233 PRO A CA 1
ATOM 1877 C C . PRO A 1 252 ? 30.368 -5.844 -23.565 1.00 21.18 233 PRO A C 1
ATOM 1878 O O . PRO A 1 252 ? 29.847 -5.756 -24.667 1.00 25.52 233 PRO A O 1
ATOM 1882 N N . ALA A 1 253 ? 30.083 -5.030 -22.557 1.00 21.10 234 ALA A N 1
ATOM 1883 C CA . ALA A 1 253 ? 29.162 -3.896 -22.734 1.00 23.59 234 ALA A CA 1
ATOM 1884 C C . ALA A 1 253 ? 29.763 -2.838 -23.648 1.00 25.30 234 ALA A C 1
ATOM 1885 O O . ALA A 1 253 ? 29.033 -2.050 -24.256 1.00 29.93 234 ALA A O 1
ATOM 1887 N N . LYS A 1 254 ? 31.090 -2.812 -23.740 1.00 25.21 235 LYS A N 1
ATOM 1888 C CA . LYS A 1 254 ? 31.780 -1.786 -24.523 1.00 22.86 235 LYS A CA 1
ATOM 1889 C C . LYS A 1 254 ? 31.980 -2.215 -25.959 1.00 22.57 235 LYS A C 1
ATOM 1890 O O . LYS A 1 254 ? 32.466 -3.321 -26.205 1.00 24.30 235 LYS A O 1
ATOM 1896 N N . PRO A 1 255 ? 31.612 -1.350 -26.927 1.00 22.35 236 PRO A N 1
ATOM 1897 C CA . PRO A 1 255 ? 31.874 -1.656 -28.332 1.00 23.08 236 PRO A CA 1
ATOM 1898 C C . PRO A 1 255 ? 33.337 -1.357 -28.693 1.00 22.23 236 PRO A C 1
ATOM 1899 O O . PRO A 1 255 ? 33.614 -0.502 -29.517 1.00 23.68 236 PRO A O 1
ATOM 1903 N N . ALA A 1 256 ? 34.265 -2.101 -28.092 1.00 20.11 237 ALA A N 1
ATOM 1904 C CA . ALA A 1 256 ? 35.688 -1.756 -28.162 1.00 22.57 237 ALA A CA 1
ATOM 1905 C C . ALA A 1 256 ? 36.523 -2.577 -29.146 1.00 20.95 237 ALA A C 1
ATOM 1906 O O . ALA A 1 256 ? 37.721 -2.310 -29.289 1.00 21.83 237 ALA A O 1
ATOM 1908 N N . THR A 1 257 ? 35.909 -3.558 -29.814 1.00 19.83 238 THR A N 1
ATOM 1909 C CA . THR A 1 257 ? 36.615 -4.450 -30.726 1.00 19.20 238 THR A CA 1
ATOM 1910 C C . THR A 1 257 ? 36.336 -4.093 -32.195 1.00 20.46 238 THR A C 1
ATOM 1911 O O . THR A 1 257 ? 35.466 -3.267 -32.495 1.00 21.56 238 THR A O 1
ATOM 1915 N N . SER A 1 258 ? 37.080 -4.714 -33.108 1.00 18.06 239 SER A N 1
ATOM 1916 C CA . SER A 1 258 ? 36.999 -4.349 -34.539 1.00 19.81 239 SER A CA 1
ATOM 1917 C C . SER A 1 258 ? 35.777 -4.871 -35.301 1.00 18.05 239 SER A C 1
ATOM 1918 O O . SER A 1 258 ? 35.381 -4.288 -36.295 1.00 19.59 239 SER A O 1
ATOM 1921 N N . LEU A 1 259 ? 35.216 -5.994 -34.851 1.00 18.08 240 LEU A N 1
ATOM 1922 C CA . LEU A 1 259 ? 34.127 -6.695 -35.562 1.00 17.94 240 LEU A CA 1
ATOM 1923 C C . LEU A 1 259 ? 34.557 -7.100 -36.998 1.00 17.91 240 LEU A C 1
ATOM 1924 O O . LEU A 1 259 ? 33.758 -7.173 -37.915 1.00 19.83 240 LEU A O 1
ATOM 1929 N N . LEU A 1 260 ? 35.846 -7.391 -37.163 1.00 18.37 241 LEU A N 1
ATOM 1930 C CA . LEU A 1 260 ? 36.364 -7.821 -38.446 1.00 17.90 241 LEU A CA 1
ATOM 1931 C C . LEU A 1 260 ? 36.226 -9.334 -38.662 1.00 17.90 241 LEU A C 1
ATOM 1932 O O . LEU A 1 260 ? 36.402 -9.811 -39.792 1.00 18.69 241 LEU A O 1
ATOM 1937 N N . SER A 1 261 ? 35.907 -10.088 -37.603 1.00 17.94 242 SER A N 1
ATOM 1938 C CA . SER A 1 261 ? 36.031 -11.560 -37.670 1.00 17.52 242 SER A CA 1
ATOM 1939 C C . SER A 1 261 ? 35.309 -12.229 -38.855 1.00 17.45 242 SER A C 1
ATOM 1940 O O . SER A 1 261 ? 35.911 -13.076 -39.512 1.00 18.05 242 SER A O 1
ATOM 1943 N N . PRO A 1 262 ? 34.035 -11.857 -39.144 1.00 17.46 243 PRO A N 1
ATOM 1944 C CA . PRO A 1 262 ? 33.404 -12.551 -40.276 1.00 19.50 243 PRO A CA 1
ATOM 1945 C C . PRO A 1 262 ? 33.941 -12.118 -41.636 1.00 18.18 243 PRO A C 1
ATOM 1946 O O . PRO A 1 262 ? 33.890 -12.888 -42.593 1.00 20.51 243 PRO A O 1
ATOM 1950 N N . HIS A 1 263 ? 34.458 -10.893 -41.712 1.00 17.24 244 HIS A N 1
ATOM 1951 C CA . HIS A 1 263 ? 35.107 -10.414 -42.926 1.00 18.87 244 HIS A CA 1
ATOM 1952 C C . HIS A 1 263 ? 36.412 -11.176 -43.172 1.00 18.26 244 HIS A C 1
ATOM 1953 O O . HIS A 1 263 ? 36.703 -11.545 -44.295 1.00 20.05 244 HIS A O 1
ATOM 1960 N N . LEU A 1 264 ? 37.173 -11.410 -42.107 1.00 18.67 245 LEU A N 1
ATOM 1961 C CA . LEU A 1 264 ? 38.412 -12.203 -42.181 1.00 17.94 245 LEU A CA 1
ATOM 1962 C C . LEU A 1 264 ? 38.106 -13.653 -42.533 1.00 18.13 245 LEU A C 1
ATOM 1963 O O . LEU A 1 264 ? 38.777 -14.246 -43.382 1.00 21.12 245 LEU A O 1
ATOM 1968 N N . ALA A 1 265 ? 37.078 -14.209 -41.905 1.00 18.37 246 ALA A N 1
ATOM 1969 C CA . ALA A 1 265 ? 36.661 -15.597 -42.160 1.00 19.03 246 ALA A CA 1
ATOM 1970 C C . ALA A 1 265 ? 36.250 -15.819 -43.616 1.00 19.88 246 ALA A C 1
ATOM 1971 O O . ALA A 1 265 ? 36.569 -16.845 -44.211 1.00 22.47 246 ALA A O 1
ATOM 1973 N N . ALA A 1 266 ? 35.531 -14.849 -44.177 1.00 21.11 247 ALA A N 1
ATOM 1974 C CA . ALA A 1 266 ? 35.052 -14.916 -45.565 1.00 21.47 247 ALA A CA 1
ATOM 1975 C C . ALA A 1 266 ? 36.104 -14.476 -46.599 1.00 20.38 247 ALA A C 1
ATOM 1976 O O . ALA A 1 266 ? 35.850 -14.554 -47.803 1.00 21.44 247 ALA A O 1
ATOM 1978 N N . GLY A 1 267 ? 37.270 -14.007 -46.133 1.00 19.74 248 GLY A N 1
ATOM 1979 C CA . GLY A 1 267 ? 38.343 -13.539 -47.009 1.00 20.20 248 GLY A CA 1
ATOM 1980 C C . GLY A 1 267 ? 38.007 -12.261 -47.749 1.00 20.11 248 GLY A C 1
ATOM 1981 O O . GLY A 1 267 ? 38.517 -12.014 -48.857 1.00 20.82 248 GLY A O 1
ATOM 1982 N N . GLU A 1 268 ? 37.159 -11.447 -47.128 1.00 18.96 249 GLU A N 1
ATOM 1983 C CA . GLU A 1 268 ? 36.741 -10.158 -47.687 1.00 20.43 249 GLU A CA 1
ATOM 1984 C C . GLU A 1 268 ? 37.787 -9.084 -47.434 1.00 20.36 249 GLU A C 1
ATOM 1985 O O . GLU A 1 268 ? 37.748 -7.996 -48.040 1.00 21.35 249 GLU A O 1
ATOM 1991 N N . ILE A 1 269 ? 38.707 -9.383 -46.524 1.00 20.11 250 ILE A N 1
ATOM 1992 C CA . ILE A 1 269 ? 39.869 -8.539 -46.265 1.00 19.64 250 ILE A CA 1
ATOM 1993 C C . ILE A 1 269 ? 41.000 -9.481 -45.850 1.00 19.58 250 ILE A C 1
ATOM 1994 O O . ILE A 1 269 ? 40.752 -10.487 -45.194 1.00 21.98 250 ILE A O 1
ATOM 1999 N N . SER A 1 270 ? 42.226 -9.172 -46.253 1.00 18.93 251 SER A N 1
ATOM 2000 C CA . SER A 1 270 ? 43.379 -9.992 -45.884 1.00 19.04 251 SER A CA 1
ATOM 2001 C C . SER A 1 270 ? 43.958 -9.571 -44.530 1.00 18.32 251 SER A C 1
ATOM 2002 O O . SER A 1 270 ? 43.878 -8.403 -44.167 1.00 20.44 251 SER A O 1
ATOM 2005 N N . PRO A 1 271 ? 44.573 -10.516 -43.788 1.00 18.74 252 PRO A N 1
ATOM 2006 C CA . PRO A 1 271 ? 45.199 -10.105 -42.534 1.00 18.75 252 PRO A CA 1
ATOM 2007 C C . PRO A 1 271 ? 46.379 -9.142 -42.774 1.00 18.25 252 PRO A C 1
ATOM 2008 O O . PRO A 1 271 ? 46.668 -8.325 -41.912 1.00 20.86 252 PRO A O 1
ATOM 2012 N N . ALA A 1 272 ? 47.033 -9.223 -43.938 1.00 18.85 253 ALA A N 1
ATOM 2013 C CA . ALA A 1 272 ? 48.121 -8.277 -44.252 1.00 19.51 253 ALA A CA 1
ATOM 2014 C C . ALA A 1 272 ? 47.589 -6.859 -44.373 1.00 18.68 253 ALA A C 1
ATOM 2015 O O . ALA A 1 272 ? 48.248 -5.934 -43.932 1.00 19.00 253 ALA A O 1
ATOM 2017 N N . ALA A 1 273 ? 46.403 -6.699 -44.968 1.00 18.14 254 ALA A N 1
ATOM 2018 C CA . ALA A 1 273 ? 45.773 -5.368 -45.075 1.00 20.63 254 ALA A CA 1
ATOM 2019 C C . ALA A 1 273 ? 45.436 -4.811 -43.692 1.00 22.19 254 ALA A C 1
ATOM 2020 O O . ALA A 1 273 ? 45.691 -3.648 -43.407 1.00 23.10 254 ALA A O 1
ATOM 2022 N N . VAL A 1 274 ? 44.876 -5.659 -42.835 1.00 21.16 255 VAL A N 1
ATOM 2023 C CA . VAL A 1 274 ? 44.573 -5.272 -41.452 1.00 19.33 255 VAL A CA 1
ATOM 2024 C C . VAL A 1 274 ? 45.858 -4.856 -40.711 1.00 19.41 255 VAL A C 1
ATOM 2025 O O . VAL A 1 274 ? 45.912 -3.796 -40.086 1.00 21.31 255 VAL A O 1
ATOM 2029 N N . TRP A 1 275 ? 46.890 -5.682 -40.800 1.00 19.69 256 TRP A N 1
ATOM 2030 C CA . TRP A 1 275 ? 48.185 -5.373 -40.160 1.00 19.57 256 TRP A CA 1
ATOM 2031 C C . TRP A 1 275 ? 48.777 -4.049 -40.657 1.00 20.94 256 TRP A C 1
ATOM 2032 O O . TRP A 1 275 ? 49.183 -3.180 -39.854 1.00 20.78 256 TRP A O 1
ATOM 2043 N N . HIS A 1 276 ? 48.821 -3.878 -41.977 1.00 21.28 257 HIS A N 1
ATOM 2044 C CA . HIS A 1 276 ? 49.407 -2.662 -42.566 1.00 20.60 257 HIS A CA 1
ATOM 2045 C C . HIS A 1 276 ? 48.637 -1.400 -42.156 1.00 20.14 257 HIS A C 1
ATOM 2046 O O . HIS A 1 276 ? 49.227 -0.335 -42.003 1.00 22.59 257 HIS A O 1
ATOM 2053 N N . ALA A 1 277 ? 47.329 -1.537 -41.949 1.00 19.73 258 ALA A N 1
ATOM 2054 C CA . ALA A 1 277 ? 46.500 -0.422 -41.484 1.00 19.72 258 ALA A CA 1
ATOM 2055 C C . ALA A 1 277 ? 46.858 0.066 -40.071 1.00 19.31 258 ALA A C 1
ATOM 2056 O O . ALA A 1 277 ? 46.460 1.165 -39.689 1.00 21.40 258 ALA A O 1
ATOM 2058 N N . THR A 1 278 ? 47.587 -0.751 -39.299 1.00 19.67 259 THR A N 1
ATOM 2059 C CA . THR A 1 278 ? 48.035 -0.370 -37.954 1.00 17.25 259 THR A CA 1
ATOM 2060 C C . THR A 1 278 ? 49.407 0.299 -37.951 1.00 20.36 259 THR A C 1
ATOM 2061 O O . THR A 1 278 ? 49.894 0.691 -36.897 1.00 20.33 259 THR A O 1
ATOM 2065 N N . LYS A 1 279 ? 50.018 0.422 -39.124 1.00 21.82 260 LYS A N 1
ATOM 2066 C CA . LYS A 1 279 ? 51.313 1.063 -39.253 1.00 22.23 260 LYS A CA 1
ATOM 2067 C C . LYS A 1 279 ? 51.149 2.565 -39.371 1.00 23.37 260 LYS A C 1
ATOM 2068 O O . LYS A 1 279 ? 50.151 3.047 -39.891 1.00 24.30 260 LYS A O 1
ATOM 2074 N N . GLY A 1 280 ? 52.137 3.295 -38.868 1.00 24.49 261 GLY A N 1
ATOM 2075 C CA . GLY A 1 280 ? 52.219 4.740 -39.045 1.00 25.50 261 GLY A CA 1
ATOM 2076 C C . GLY A 1 280 ? 51.217 5.560 -38.262 1.00 24.81 261 GLY A C 1
ATOM 2077 O O . GLY A 1 280 ? 50.820 6.634 -38.711 1.00 26.86 261 GLY A O 1
ATOM 2078 N N . LEU A 1 281 ? 50.822 5.074 -37.086 1.00 24.53 262 LEU A N 1
ATOM 2079 C CA . LEU A 1 281 ? 49.761 5.707 -36.298 1.00 23.07 262 LEU A CA 1
ATOM 2080 C C . LEU A 1 281 ? 50.240 6.347 -34.992 1.00 23.05 262 LEU A C 1
ATOM 2081 O O . LEU A 1 281 ? 49.415 6.766 -34.174 1.00 24.79 262 LEU A O 1
ATOM 2086 N N . SER A 1 282 ? 51.555 6.450 -34.796 1.00 23.58 263 SER A N 1
ATOM 2087 C CA . SER A 1 282 ? 52.103 6.912 -33.511 1.00 25.66 263 SER A CA 1
ATOM 2088 C C . SER A 1 282 ? 51.690 8.335 -33.114 1.00 23.99 263 SER A C 1
ATOM 2089 O O . SER A 1 282 ? 51.693 8.663 -31.940 1.00 26.51 263 SER A O 1
ATOM 2092 N N . ARG A 1 283 ? 51.354 9.182 -34.086 1.00 22.85 264 ARG A N 1
ATOM 2093 C CA . ARG A 1 283 ? 50.883 10.543 -33.783 1.00 22.60 264 ARG A CA 1
ATOM 2094 C C . ARG A 1 283 ? 49.596 10.542 -32.933 1.00 21.24 264 ARG A C 1
ATOM 2095 O O . ARG A 1 283 ? 49.355 11.489 -32.178 1.00 23.15 264 ARG A O 1
ATOM 2103 N N . HIS A 1 284 ? 48.783 9.492 -33.073 1.00 20.19 265 HIS A N 1
ATOM 2104 C CA . HIS A 1 284 ? 47.473 9.393 -32.405 1.00 20.77 265 HIS A CA 1
ATOM 2105 C C . HIS A 1 284 ? 47.192 8.167 -31.541 1.00 23.37 265 HIS A C 1
ATOM 2106 O O . HIS A 1 284 ? 46.302 8.230 -30.692 1.00 22.86 265 HIS A O 1
ATOM 2113 N N . ILE A 1 285 ? 47.932 7.074 -31.741 1.00 21.42 266 ILE A N 1
ATOM 2114 C CA . ILE A 1 285 ? 47.601 5.786 -31.126 1.00 21.28 266 ILE A CA 1
ATOM 2115 C C . ILE A 1 285 ? 48.785 5.253 -30.332 1.00 23.15 266 ILE A C 1
ATOM 2116 O O . ILE A 1 285 ? 49.925 5.285 -30.802 1.00 23.48 266 ILE A O 1
ATOM 2121 N N . ALA A 1 286 ? 48.487 4.762 -29.132 1.00 22.75 267 ALA A N 1
ATOM 2122 C CA . ALA A 1 286 ? 49.471 4.172 -28.252 1.00 23.20 267 ALA A CA 1
ATOM 2123 C C . ALA A 1 286 ? 49.932 2.811 -28.767 1.00 21.46 267 ALA A C 1
ATOM 2124 O O . ALA A 1 286 ? 49.130 2.000 -29.243 1.00 20.71 267 ALA A O 1
ATOM 2126 N N . SER A 1 287 ? 51.231 2.563 -28.651 1.00 20.57 268 SER A N 1
ATOM 2127 C CA . SER A 1 287 ? 51.811 1.315 -29.114 1.00 22.62 268 SER A CA 1
ATOM 2128 C C . SER A 1 287 ? 51.195 0.067 -28.452 1.00 21.75 268 SER A C 1
ATOM 2129 O O . SER A 1 287 ? 51.108 -0.970 -29.092 1.00 23.47 268 SER A O 1
ATOM 2132 N N . ASN A 1 288 ? 50.775 0.171 -27.187 1.00 22.13 269 ASN A N 1
ATOM 2133 C CA A ASN A 1 288 ? 50.180 -0.977 -26.486 0.53 22.94 269 ASN A CA 1
ATOM 2134 C CA B ASN A 1 288 ? 50.177 -0.972 -26.485 0.47 23.74 269 ASN A CA 1
ATOM 2135 C C . ASN A 1 288 ? 48.863 -1.429 -27.121 1.00 21.00 269 ASN A C 1
ATOM 2136 O O . ASN A 1 288 ? 48.571 -2.617 -27.174 1.00 22.70 269 ASN A O 1
ATOM 2145 N N . ASP A 1 289 ? 48.071 -0.477 -27.609 1.00 20.25 270 ASP A N 1
ATOM 2146 C CA . ASP A 1 289 ? 46.808 -0.813 -28.277 1.00 19.11 270 ASP A CA 1
ATOM 2147 C C . ASP A 1 289 ? 47.052 -1.544 -29.601 1.00 18.89 270 ASP A C 1
ATOM 2148 O O . ASP A 1 289 ? 46.385 -2.519 -29.919 1.00 21.45 270 ASP A O 1
ATOM 2153 N N . ILE A 1 290 ? 48.019 -1.050 -30.362 1.00 18.91 271 ILE A N 1
ATOM 2154 C CA . ILE A 1 290 ? 48.407 -1.658 -31.626 1.00 18.77 271 ILE A CA 1
ATOM 2155 C C . ILE A 1 290 ? 48.980 -3.059 -31.403 1.00 19.30 271 ILE A C 1
ATOM 2156 O O . ILE A 1 290 ? 48.613 -4.000 -32.116 1.00 19.99 271 ILE A O 1
ATOM 2161 N N A SER A 1 291 ? 49.866 -3.191 -30.417 0.50 21.17 272 SER A N 1
ATOM 2162 N N B SER A 1 291 ? 49.882 -3.188 -30.424 0.50 21.29 272 SER A N 1
ATOM 2163 C CA A SER A 1 291 ? 50.474 -4.486 -30.102 0.50 20.40 272 SER A CA 1
ATOM 2164 C CA B SER A 1 291 ? 50.491 -4.484 -30.099 0.50 20.50 272 SER A CA 1
ATOM 2165 C C A SER A 1 291 ? 49.408 -5.508 -29.726 0.50 19.48 272 SER A C 1
ATOM 2166 C C B SER A 1 291 ? 49.429 -5.510 -29.712 0.50 19.55 272 SER A C 1
ATOM 2167 O O A SER A 1 291 ? 49.415 -6.627 -30.229 0.50 21.03 272 SER A O 1
ATOM 2168 O O B SER A 1 291 ? 49.457 -6.637 -30.195 0.50 21.37 272 SER A O 1
ATOM 2173 N N . ARG A 1 292 ? 48.485 -5.113 -28.856 1.00 19.91 273 ARG A N 1
ATOM 2174 C CA . ARG A 1 292 ? 47.392 -6.012 -28.431 1.00 18.96 273 ARG A CA 1
ATOM 2175 C C . ARG A 1 292 ? 46.490 -6.439 -29.591 1.00 19.67 273 ARG A C 1
ATOM 2176 O O . ARG A 1 292 ? 46.138 -7.615 -29.717 1.00 20.50 273 ARG A O 1
ATOM 2184 N N . PHE A 1 293 ? 46.125 -5.494 -30.442 1.00 20.13 274 PHE A N 1
ATOM 2185 C CA . PHE A 1 293 ? 45.311 -5.816 -31.617 1.00 18.13 274 PHE A CA 1
ATOM 2186 C C . PHE A 1 293 ? 46.057 -6.783 -32.556 1.00 18.51 274 PHE A C 1
ATOM 2187 O O . PHE A 1 293 ? 45.484 -7.762 -33.040 1.00 19.92 274 PHE A O 1
ATOM 2195 N N . ARG A 1 294 ? 47.331 -6.502 -32.801 1.00 18.30 275 ARG A N 1
ATOM 2196 C CA . ARG A 1 294 ? 48.176 -7.406 -33.604 1.00 17.21 275 ARG A CA 1
ATOM 2197 C C . ARG A 1 294 ? 48.239 -8.808 -33.000 1.00 18.20 275 ARG A C 1
ATOM 2198 O O . ARG A 1 294 ? 48.162 -9.801 -33.730 1.00 19.23 275 ARG A O 1
ATOM 2206 N N . LYS A 1 295 ? 48.358 -8.902 -31.677 1.00 18.82 276 LYS A N 1
ATOM 2207 C CA . LYS A 1 295 ? 48.339 -10.222 -31.016 1.00 18.30 276 LYS A CA 1
ATOM 2208 C C . LYS A 1 295 ? 47.067 -10.999 -31.347 1.00 17.00 276 LYS A C 1
ATOM 2209 O O . LYS A 1 295 ? 47.128 -12.194 -31.578 1.00 18.09 276 LYS A O 1
ATOM 2215 N N . GLU A 1 296 ? 45.922 -10.313 -31.387 1.00 18.22 277 GLU A N 1
ATOM 2216 C CA . GLU A 1 296 ? 44.656 -10.984 -31.682 1.00 17.80 277 GLU A CA 1
ATOM 2217 C C . GLU A 1 296 ? 44.609 -11.506 -33.120 1.00 17.24 277 GLU A C 1
ATOM 2218 O O . GLU A 1 296 ? 44.138 -12.622 -33.364 1.00 19.71 277 GLU A O 1
ATOM 2224 N N . ILE A 1 297 ? 45.122 -10.718 -34.055 1.00 17.75 278 ILE A N 1
ATOM 2225 C CA . ILE A 1 297 ? 45.301 -11.170 -35.440 1.00 18.81 278 ILE A CA 1
ATOM 2226 C C . ILE A 1 297 ? 46.175 -12.444 -35.469 1.00 17.81 278 ILE A C 1
ATOM 2227 O O . ILE A 1 297 ? 45.897 -13.392 -36.204 1.00 19.19 278 ILE A O 1
ATOM 2232 N N . VAL A 1 298 ? 47.227 -12.449 -34.655 1.00 18.58 279 VAL A N 1
ATOM 2233 C CA . VAL A 1 298 ? 48.134 -13.591 -34.575 1.00 17.70 279 VAL A CA 1
ATOM 2234 C C . VAL A 1 298 ? 47.496 -14.795 -33.858 1.00 17.95 279 VAL A C 1
ATOM 2235 O O . VAL A 1 298 ? 47.883 -15.939 -34.132 1.00 19.17 279 VAL A O 1
ATOM 2239 N N . TRP A 1 299 ? 46.537 -14.575 -32.961 1.00 17.90 280 TRP A N 1
ATOM 2240 C CA . TRP A 1 299 ? 45.756 -15.710 -32.413 1.00 18.88 280 TRP A CA 1
ATOM 2241 C C . TRP A 1 299 ? 45.017 -16.467 -33.531 1.00 17.00 280 TRP A C 1
ATOM 2242 O O . TRP A 1 299 ? 44.962 -17.686 -33.511 1.00 18.08 280 TRP A O 1
ATOM 2253 N N . ARG A 1 300 ? 44.476 -15.745 -34.507 1.00 16.74 281 ARG A N 1
ATOM 2254 C CA . ARG A 1 300 ? 43.881 -16.393 -35.692 1.00 17.01 281 ARG A CA 1
ATOM 2255 C C . ARG A 1 300 ? 44.928 -17.247 -36.427 1.00 16.34 281 ARG A C 1
ATOM 2256 O O . ARG A 1 300 ? 44.680 -18.417 -36.751 1.00 17.51 281 ARG A O 1
ATOM 2264 N N . GLU A 1 301 ? 46.106 -16.661 -36.653 1.00 16.53 282 GLU A N 1
ATOM 2265 C CA . GLU A 1 301 ? 47.229 -17.386 -37.267 1.00 16.75 282 GLU A CA 1
ATOM 2266 C C . GLU A 1 301 ? 47.551 -18.660 -36.508 1.00 16.95 282 GLU A C 1
ATOM 2267 O O . GLU A 1 301 ? 47.733 -19.734 -37.103 1.00 16.64 282 GLU A O 1
ATOM 2273 N N . PHE A 1 302 ? 47.633 -18.534 -35.184 1.00 16.60 283 PHE A N 1
ATOM 2274 C CA . PHE A 1 302 ? 48.004 -19.653 -34.339 1.00 16.97 283 PHE A CA 1
ATOM 2275 C C . PHE A 1 302 ? 46.963 -20.769 -34.418 1.00 15.57 283 PHE A C 1
ATOM 2276 O O . PHE A 1 302 ? 47.318 -21.948 -34.458 1.00 16.37 283 PHE A O 1
ATOM 2284 N N . CYS A 1 303 ? 45.680 -20.401 -34.444 1.00 16.57 284 CYS A N 1
ATOM 2285 C CA . CYS A 1 303 ? 44.615 -21.405 -34.588 1.00 17.02 284 CYS A CA 1
ATOM 2286 C C . CYS A 1 303 ? 44.784 -22.212 -35.882 1.00 16.12 284 CYS A C 1
ATOM 2287 O O . CYS A 1 303 ? 44.629 -23.447 -35.882 1.00 16.31 284 CYS A O 1
ATOM 2290 N N . TYR A 1 304 ? 45.111 -21.521 -36.980 1.00 17.24 285 TYR A N 1
ATOM 2291 C CA . TYR A 1 304 ? 45.376 -22.192 -38.258 1.00 16.65 285 TYR A CA 1
ATOM 2292 C C . TYR A 1 304 ? 46.644 -23.061 -38.202 1.00 16.82 285 TYR A C 1
ATOM 2293 O O . TYR A 1 304 ? 46.691 -24.125 -38.815 1.00 17.95 285 TYR A O 1
ATOM 2302 N N . HIS A 1 305 ? 47.656 -22.602 -37.465 1.00 17.40 286 HIS A N 1
ATOM 2303 C CA . HIS A 1 305 ? 48.879 -23.397 -37.256 1.00 18.12 286 HIS A CA 1
ATOM 2304 C C . HIS A 1 305 ? 48.553 -24.727 -36.588 1.00 17.97 286 HIS A C 1
ATOM 2305 O O . HIS A 1 305 ? 49.017 -25.797 -37.014 1.00 18.97 286 HIS A O 1
ATOM 2312 N N . LEU A 1 306 ? 47.758 -24.650 -35.526 1.00 17.79 287 LEU A N 1
ATOM 2313 C CA . LEU A 1 306 ? 47.349 -25.832 -34.775 1.00 18.75 287 LEU A CA 1
ATOM 2314 C C . LEU A 1 306 ? 46.485 -26.769 -35.618 1.00 18.50 287 LEU A C 1
ATOM 2315 O O . LEU A 1 306 ? 46.662 -27.987 -35.568 1.00 20.38 287 LEU A O 1
ATOM 2320 N N . LEU A 1 307 ? 45.563 -26.209 -36.398 1.00 18.39 288 LEU A N 1
ATOM 2321 C CA . LEU A 1 307 ? 44.727 -27.024 -37.292 1.00 18.95 288 LEU A CA 1
ATOM 2322 C C . LEU A 1 307 ? 45.562 -27.752 -38.351 1.00 18.53 288 LEU A C 1
ATOM 2323 O O . LEU A 1 307 ? 45.331 -28.938 -38.637 1.00 18.20 288 LEU A O 1
ATOM 2328 N N . PHE A 1 308 ? 46.543 -27.055 -38.920 1.00 18.10 289 PHE A N 1
ATOM 2329 C CA . PHE A 1 308 ? 47.459 -27.689 -39.871 1.00 18.44 289 PHE A CA 1
ATOM 2330 C C . PHE A 1 308 ? 48.171 -28.896 -39.260 1.00 18.60 289 PHE A C 1
ATOM 2331 O O . PHE A 1 308 ? 48.288 -29.947 -39.884 1.00 20.64 289 PHE A O 1
ATOM 2339 N N . HIS A 1 309 ? 48.657 -28.707 -38.039 1.00 19.53 290 HIS A N 1
ATOM 2340 C CA . HIS A 1 309 ? 49.407 -29.738 -37.331 1.00 20.48 290 HIS A CA 1
ATOM 2341 C C . HIS A 1 309 ? 48.526 -30.795 -36.695 1.00 19.85 290 HIS A C 1
ATOM 2342 O O . HIS A 1 309 ? 49.016 -31.862 -36.374 1.00 21.64 290 HIS A O 1
ATOM 2349 N N . PHE A 1 310 ? 47.231 -30.497 -36.539 1.00 19.15 291 PHE A N 1
ATOM 2350 C CA . PHE A 1 310 ? 46.265 -31.431 -35.949 1.00 19.61 291 PHE A CA 1
ATOM 2351 C C . PHE A 1 310 ? 44.925 -31.292 -36.668 1.00 18.98 291 PHE A C 1
ATOM 2352 O O . PHE A 1 310 ? 44.005 -30.630 -36.180 1.00 20.16 291 PHE A O 1
ATOM 2360 N N . PRO A 1 311 ? 44.813 -31.904 -37.863 1.00 20.77 292 PRO A N 1
ATOM 2361 C CA . PRO A 1 311 ? 43.606 -31.736 -38.686 1.00 21.55 292 PRO A CA 1
ATOM 2362 C C . PRO A 1 311 ? 42.295 -32.155 -38.022 1.00 21.24 292 PRO A C 1
ATOM 2363 O O . PRO A 1 311 ? 41.236 -31.663 -38.428 1.00 21.69 292 PRO A O 1
ATOM 2367 N N . GLU A 1 312 ? 42.365 -33.036 -37.016 1.00 21.61 293 GLU A N 1
ATOM 2368 C CA A GLU A 1 312 ? 41.187 -33.502 -36.288 0.62 21.71 293 GLU A CA 1
ATOM 2369 C CA B GLU A 1 312 ? 41.168 -33.484 -36.300 0.38 22.58 293 GLU A CA 1
ATOM 2370 C C . GLU A 1 312 ? 40.810 -32.578 -35.109 1.00 20.68 293 GLU A C 1
ATOM 2371 O O . GLU A 1 312 ? 40.046 -32.969 -34.231 1.00 21.42 293 GLU A O 1
ATOM 2382 N N . LEU A 1 313 ? 41.334 -31.341 -35.108 1.00 19.17 294 LEU A N 1
ATOM 2383 C CA . LEU A 1 31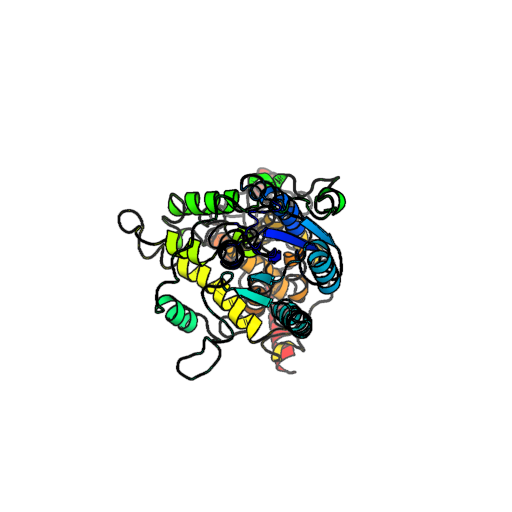3 ? 41.083 -30.351 -34.039 1.00 20.80 294 LEU A CA 1
ATOM 2384 C C . LEU A 1 313 ? 39.604 -30.147 -33.686 1.00 20.63 294 LEU A C 1
ATOM 2385 O O . LEU A 1 313 ? 39.268 -29.905 -32.523 1.00 21.14 294 LEU A O 1
ATOM 2390 N N . GLY A 1 314 ? 38.724 -30.249 -34.674 1.00 20.26 295 GLY A N 1
ATOM 2391 C CA . GLY A 1 314 ? 37.288 -30.100 -34.414 1.00 22.42 295 GLY A CA 1
ATOM 2392 C C . GLY A 1 314 ? 36.533 -31.334 -33.942 1.00 23.19 295 GLY A C 1
ATOM 2393 O O . GLY A 1 314 ? 35.361 -31.223 -33.573 1.00 24.51 295 GLY A O 1
ATOM 2394 N N A GLU A 1 315 ? 37.183 -32.502 -33.951 0.50 23.09 296 GLU A N 1
ATOM 2395 N N B GLU A 1 315 ? 37.204 -32.490 -33.955 0.50 23.37 296 GLU A N 1
ATOM 2396 C CA A GLU A 1 315 ? 36.516 -33.777 -33.610 0.50 28.16 296 GLU A CA 1
ATOM 2397 C CA B GLU A 1 315 ? 36.571 -33.791 -33.699 0.50 28.13 296 GLU A CA 1
ATOM 2398 C C A GLU A 1 315 ? 37.222 -34.661 -32.568 0.50 25.97 296 GLU A C 1
ATOM 2399 C C B GLU A 1 315 ? 37.225 -34.650 -32.597 0.50 25.96 296 GLU A C 1
ATOM 2400 O O A GLU A 1 315 ? 36.551 -35.432 -31.878 0.50 28.39 296 GLU A O 1
ATOM 2401 O O B GLU A 1 315 ? 36.523 -35.382 -31.896 0.50 28.57 296 GLU A O 1
ATOM 2412 N N . LYS A 1 316 ? 38.549 -34.574 -32.453 1.00 24.96 297 LYS A N 1
ATOM 2413 C CA . LYS A 1 316 ? 39.291 -35.383 -31.471 1.00 24.51 297 LYS A CA 1
ATOM 2414 C C . LYS A 1 316 ? 39.997 -34.500 -30.457 1.00 21.53 297 LYS A C 1
ATOM 2415 O O . LYS A 1 316 ? 40.469 -33.416 -30.798 1.00 21.35 297 LYS A O 1
ATOM 2421 N N . ASN A 1 317 ? 40.068 -34.964 -29.210 1.00 21.55 298 ASN A N 1
ATOM 2422 C CA . ASN A 1 317 ? 40.774 -34.223 -28.173 1.00 21.57 298 ASN A CA 1
ATOM 2423 C C . ASN A 1 317 ? 42.248 -34.089 -28.543 1.00 19.68 298 ASN A C 1
ATOM 2424 O O . ASN A 1 317 ? 42.903 -35.076 -28.915 1.00 22.38 298 ASN A O 1
ATOM 2429 N N . TRP A 1 318 ? 42.775 -32.876 -28.437 1.00 20.79 299 TRP A N 1
ATOM 2430 C CA . TRP A 1 318 ? 44.222 -32.672 -28.591 1.00 21.57 299 TRP A CA 1
ATOM 2431 C C . TRP A 1 318 ? 44.990 -33.517 -27.554 1.00 22.62 299 TRP A C 1
ATOM 2432 O O . TRP A 1 318 ? 46.011 -34.144 -27.872 1.00 23.19 299 TRP A O 1
ATOM 2443 N N . ASN A 1 319 ? 44.487 -33.523 -26.319 1.00 20.15 300 ASN A N 1
ATOM 2444 C CA . ASN A 1 319 ? 45.026 -34.334 -25.245 1.00 24.71 300 ASN A CA 1
ATOM 2445 C C . ASN A 1 319 ? 44.143 -35.560 -25.118 1.00 23.32 300 ASN A C 1
ATOM 2446 O O . ASN A 1 319 ? 43.002 -35.464 -24.645 1.00 25.45 300 ASN A O 1
ATOM 2451 N N . ASP A 1 320 ? 44.657 -36.716 -25.542 1.00 24.09 301 ASP A N 1
ATOM 2452 C CA . ASP A 1 320 ? 43.848 -37.945 -25.553 1.00 25.15 301 ASP A CA 1
ATOM 2453 C C . ASP A 1 320 ? 43.514 -38.494 -24.159 1.00 24.87 301 ASP A C 1
ATOM 2454 O O . ASP A 1 320 ? 42.717 -39.414 -24.047 1.00 27.22 301 ASP A O 1
ATOM 2459 N N . SER A 1 321 ? 44.110 -37.926 -23.107 1.00 25.33 302 SER A N 1
ATOM 2460 C CA . SER A 1 321 ? 43.727 -38.266 -21.735 1.00 27.32 302 SER A CA 1
ATOM 2461 C C . SER A 1 321 ? 42.260 -37.941 -21.467 1.00 26.92 302 SER A C 1
ATOM 2462 O O . SER A 1 321 ? 41.657 -38.527 -20.577 1.00 29.26 302 SER A O 1
ATOM 2465 N N . PHE A 1 322 ? 41.693 -37.009 -22.233 1.00 25.16 303 PHE A N 1
ATOM 2466 C CA . PHE A 1 322 ? 40.270 -36.670 -22.107 1.00 26.64 303 PHE A CA 1
ATOM 2467 C C . PHE A 1 322 ? 39.316 -37.587 -22.861 1.00 26.18 303 PHE A C 1
ATOM 2468 O O . PHE A 1 322 ? 38.104 -37.419 -22.755 1.00 28.34 303 PHE A O 1
ATOM 2476 N N . ASP A 1 323 ? 39.833 -38.561 -23.607 1.00 25.97 304 ASP A N 1
ATOM 2477 C CA . ASP A 1 323 ? 38.976 -39.409 -24.440 1.00 22.06 304 ASP A CA 1
ATOM 2478 C C . ASP A 1 323 ? 37.947 -40.181 -23.634 1.00 28.94 304 ASP A C 1
ATOM 2479 O O . ASP A 1 323 ? 36.816 -40.372 -24.089 1.00 30.71 304 ASP A O 1
ATOM 2484 N N . ALA A 1 324 ? 38.332 -40.604 -22.442 1.00 28.50 305 ALA A N 1
ATOM 2485 C CA . ALA A 1 324 ? 37.442 -41.389 -21.597 1.00 33.04 305 ALA A CA 1
ATOM 2486 C C . ALA A 1 324 ? 36.561 -40.537 -20.684 1.00 33.14 305 ALA A C 1
ATOM 2487 O O . ALA A 1 324 ? 35.843 -41.084 -19.855 1.00 31.87 305 ALA A O 1
ATOM 2489 N N . PHE A 1 325 ? 36.603 -39.211 -20.833 1.00 30.50 306 PHE A N 1
ATOM 2490 C CA . PHE A 1 325 ? 35.780 -38.325 -20.017 1.00 31.17 306 PHE A CA 1
ATOM 2491 C C . PHE A 1 325 ? 34.311 -38.683 -20.212 1.00 29.47 306 PHE A C 1
ATOM 2492 O O . PHE A 1 325 ? 33.875 -38.884 -21.344 1.00 31.88 306 PHE A O 1
ATOM 2500 N N . SER A 1 326 ? 33.560 -38.771 -19.115 1.00 28.50 307 SER A N 1
ATOM 2501 C CA A SER A 1 326 ? 32.146 -39.164 -19.179 0.50 29.15 307 SER A CA 1
ATOM 2502 C CA B SER A 1 326 ? 32.150 -39.163 -19.165 0.50 29.68 307 SER A CA 1
ATOM 2503 C C . SER A 1 326 ? 31.243 -37.933 -19.181 1.00 29.85 307 SER A C 1
ATOM 2504 O O . SER A 1 326 ? 30.937 -37.363 -18.137 1.00 31.63 307 SER A O 1
ATOM 2509 N N . TRP A 1 327 ? 30.820 -37.525 -20.371 1.00 28.28 308 TRP A N 1
ATOM 2510 C CA . TRP A 1 327 ? 29.967 -36.345 -20.512 1.00 25.90 308 TRP A CA 1
ATOM 2511 C C . TRP A 1 327 ? 28.548 -36.730 -20.172 1.00 28.83 308 TRP A C 1
ATOM 2512 O O . TRP A 1 327 ? 28.153 -37.881 -20.365 1.00 30.60 308 TRP A O 1
ATOM 2523 N N . ARG A 1 328 ? 27.789 -35.770 -19.661 1.00 28.54 309 ARG A N 1
ATOM 2524 C CA . ARG A 1 328 ? 26.373 -35.990 -19.370 1.00 28.95 309 ARG A CA 1
ATOM 2525 C C . ARG A 1 328 ? 25.563 -36.129 -20.642 1.00 30.39 309 ARG A C 1
ATOM 2526 O O . ARG A 1 328 ? 25.829 -35.453 -21.636 1.00 30.95 309 ARG A O 1
ATOM 2534 N N . ASP A 1 329 ? 24.586 -37.033 -20.597 1.00 29.63 310 ASP A N 1
ATOM 2535 C CA . ASP A 1 329 ? 23.572 -37.151 -21.629 1.00 32.29 310 ASP A CA 1
ATOM 2536 C C . ASP A 1 329 ? 22.374 -36.375 -21.104 1.00 32.39 310 ASP A C 1
ATOM 2537 O O . ASP A 1 329 ? 21.517 -36.928 -20.405 1.00 36.77 310 ASP A O 1
ATOM 2542 N N . ASP A 1 330 ? 22.332 -35.083 -21.436 1.00 33.12 311 ASP A N 1
ATOM 2543 C CA . ASP A 1 330 ? 21.309 -34.170 -20.926 1.00 32.64 311 ASP A CA 1
ATOM 2544 C C . ASP A 1 330 ? 20.976 -33.122 -21.986 1.00 31.32 311 ASP A C 1
ATOM 2545 O O . ASP A 1 330 ? 21.393 -31.952 -21.913 1.00 29.46 311 ASP A O 1
ATOM 2550 N N . GLU A 1 331 ? 20.210 -33.561 -22.978 1.00 31.81 312 GLU A N 1
ATOM 2551 C CA . GLU A 1 331 ? 19.837 -32.702 -24.096 1.00 32.16 312 GLU A CA 1
ATOM 2552 C C . GLU A 1 331 ? 18.956 -31.525 -23.630 1.00 30.45 312 GLU A C 1
ATOM 2553 O O . GLU A 1 331 ? 19.003 -30.449 -24.220 1.00 30.83 312 GLU A O 1
ATOM 2559 N N . LYS A 1 332 ? 18.175 -31.725 -22.568 1.00 29.74 313 LYS A N 1
ATOM 2560 C CA . LYS A 1 332 ? 17.377 -30.641 -21.985 1.00 28.05 313 LYS A CA 1
ATOM 2561 C C . LYS A 1 332 ? 18.258 -29.451 -21.536 1.00 27.58 313 LYS A C 1
ATOM 2562 O O . LYS A 1 332 ? 17.954 -28.302 -21.870 1.00 27.34 313 LYS A O 1
ATOM 2568 N N . SER A 1 333 ? 19.342 -29.726 -20.803 1.00 25.96 314 SER A N 1
ATOM 2569 C CA A SER A 1 333 ? 20.275 -28.674 -20.365 0.47 27.51 314 SER A CA 1
ATOM 2570 C CA B SER A 1 333 ? 20.257 -28.665 -20.363 0.53 25.80 314 SER A CA 1
ATOM 2571 C C . SER A 1 333 ? 20.989 -28.038 -21.548 1.00 25.65 314 SER A C 1
ATOM 2572 O O . SER A 1 333 ? 21.243 -26.831 -21.557 1.00 26.33 314 SER A O 1
ATOM 2577 N N . PHE A 1 334 ? 21.331 -28.856 -22.543 1.00 24.69 315 PHE A N 1
ATOM 2578 C CA . PHE A 1 334 ? 21.977 -28.347 -23.744 1.00 26.33 315 PHE A CA 1
ATOM 2579 C C . PHE A 1 334 ? 21.060 -27.365 -24.443 1.00 25.43 315 PHE A C 1
ATOM 2580 O O . PHE A 1 334 ? 21.490 -26.301 -24.845 1.00 22.39 315 PHE A O 1
ATOM 2588 N N . LYS A 1 335 ? 19.792 -27.737 -24.585 1.00 25.66 316 LYS A N 1
ATOM 2589 C CA . LYS A 1 335 ? 18.805 -26.841 -25.194 1.00 26.60 316 LYS A CA 1
ATOM 2590 C C . LYS A 1 335 ? 18.658 -25.538 -24.402 1.00 26.86 316 LYS A C 1
ATOM 2591 O O . LYS A 1 335 ? 18.607 -24.454 -24.999 1.00 27.54 316 LYS A O 1
ATOM 2597 N N . ALA A 1 336 ? 18.614 -25.631 -23.070 1.00 24.21 317 ALA A N 1
ATOM 2598 C CA . ALA A 1 336 ? 18.524 -24.427 -22.236 1.00 24.61 317 ALA A CA 1
ATOM 2599 C C . ALA A 1 336 ? 19.715 -23.511 -22.501 1.00 24.29 317 ALA A C 1
ATOM 2600 O O . ALA A 1 336 ? 19.565 -22.297 -22.599 1.00 23.57 317 ALA A O 1
ATOM 2602 N N . TRP A 1 337 ? 20.899 -24.107 -22.634 1.00 21.64 318 TRP A N 1
ATOM 2603 C CA . TRP A 1 337 ? 22.105 -23.358 -22.974 1.00 21.88 318 TRP A CA 1
ATOM 2604 C C . TRP A 1 337 ? 21.964 -22.640 -24.333 1.00 20.78 318 TRP A C 1
ATOM 2605 O O . TRP A 1 337 ? 22.181 -21.417 -24.425 1.00 21.81 318 TRP A O 1
ATOM 2616 N N . THR A 1 338 ? 21.563 -23.372 -25.373 1.00 21.09 319 THR A N 1
ATOM 2617 C CA . THR A 1 338 ? 21.440 -22.779 -26.723 1.00 22.28 319 THR A CA 1
ATOM 2618 C C . THR A 1 338 ? 20.448 -21.614 -26.758 1.00 22.14 319 THR A C 1
ATOM 2619 O O . THR A 1 338 ? 20.615 -20.688 -27.529 1.00 21.87 319 THR A O 1
ATOM 2623 N N . ARG A 1 339 ? 19.421 -21.688 -25.915 1.00 21.73 320 ARG A N 1
ATOM 2624 C CA . ARG A 1 339 ? 18.374 -20.664 -25.844 1.00 22.19 320 ARG A CA 1
ATOM 2625 C C . ARG A 1 339 ? 18.671 -19.499 -24.899 1.00 23.36 320 ARG A C 1
ATOM 2626 O O . ARG A 1 339 ? 17.876 -18.551 -24.817 1.00 26.24 320 ARG A O 1
ATOM 2634 N N . GLY A 1 340 ? 19.786 -19.562 -24.180 1.00 23.01 321 GLY A N 1
ATOM 2635 C CA . GLY A 1 340 ? 20.071 -18.585 -23.154 1.00 23.00 321 GLY A CA 1
ATOM 2636 C C . GLY A 1 340 ? 19.024 -18.601 -22.057 1.00 24.56 321 GLY A C 1
ATOM 2637 O O . GLY A 1 340 ? 18.515 -17.541 -21.663 1.00 23.94 321 GLY A O 1
ATOM 2638 N N A MET A 1 341 ? 18.692 -19.801 -21.575 0.50 24.30 322 MET A N 1
ATOM 2639 N N B MET A 1 341 ? 18.717 -19.804 -21.568 0.50 24.46 322 MET A N 1
ATOM 2640 C CA A MET A 1 341 ? 17.762 -19.981 -20.456 0.50 25.18 322 MET A CA 1
ATOM 2641 C CA B MET A 1 341 ? 17.782 -20.002 -20.458 0.50 25.21 322 MET A CA 1
ATOM 2642 C C A MET A 1 341 ? 18.404 -20.800 -19.325 0.50 25.89 322 MET A C 1
ATOM 2643 C C B MET A 1 341 ? 18.419 -20.812 -19.329 0.50 25.92 322 MET A C 1
ATOM 2644 O O A MET A 1 341 ? 17.774 -21.689 -18.753 0.50 26.38 322 MET A O 1
ATOM 2645 O O B MET A 1 341 ? 17.795 -21.708 -18.763 0.50 26.57 322 MET A O 1
ATOM 2654 N N . THR A 1 342 ? 19.658 -20.482 -19.005 1.00 24.25 323 THR A N 1
ATOM 2655 C CA . THR A 1 342 ? 20.390 -21.162 -17.949 1.00 23.55 323 THR A CA 1
ATOM 2656 C C . THR A 1 342 ? 20.096 -20.600 -16.557 1.00 24.55 323 THR A C 1
ATOM 2657 O O . THR A 1 342 ? 20.349 -21.271 -15.560 1.00 26.39 323 THR A O 1
ATOM 2661 N N . GLY A 1 343 ? 19.585 -19.369 -16.489 1.00 25.75 324 GLY A N 1
ATOM 2662 C CA . GLY A 1 343 ? 19.361 -18.686 -15.209 1.00 27.14 324 GLY A CA 1
ATOM 2663 C C . GLY A 1 343 ? 20.602 -17.966 -14.684 1.00 26.22 324 GLY A C 1
ATOM 2664 O O . GLY A 1 343 ? 20.561 -17.387 -13.594 1.00 27.53 324 GLY A O 1
ATOM 2665 N N . TYR A 1 344 ? 21.700 -18.023 -15.451 1.00 25.12 325 TYR A N 1
ATOM 2666 C CA . TYR A 1 344 ? 22.930 -17.275 -15.182 1.00 25.89 325 TYR A CA 1
ATOM 2667 C C . TYR A 1 344 ? 22.965 -16.124 -16.186 1.00 24.68 325 TYR A C 1
ATOM 2668 O O . TYR A 1 344 ? 23.239 -16.343 -17.369 1.00 22.69 325 TYR A O 1
ATOM 2677 N N . PRO A 1 345 ? 22.660 -14.891 -15.733 1.00 24.29 326 PRO A N 1
ATOM 2678 C CA . PRO A 1 345 ? 22.467 -13.784 -16.694 1.00 25.34 326 PRO A CA 1
ATOM 2679 C C . PRO A 1 345 ? 23.580 -13.552 -17.716 1.00 22.51 326 PRO A C 1
ATOM 2680 O O . PRO A 1 345 ? 23.284 -13.321 -18.871 1.00 22.44 326 PRO A O 1
ATOM 2684 N N . ILE A 1 346 ? 24.839 -13.613 -17.305 1.00 21.61 327 ILE A N 1
ATOM 2685 C CA . ILE A 1 346 ? 25.935 -13.347 -18.250 1.00 22.68 327 ILE A CA 1
ATOM 2686 C C . ILE A 1 346 ? 25.977 -14.403 -19.361 1.00 21.95 327 ILE A C 1
ATOM 2687 O O . ILE A 1 346 ? 26.239 -14.082 -20.518 1.00 22.82 327 ILE A O 1
ATOM 2692 N N . VAL A 1 347 ? 25.699 -15.656 -18.995 1.00 22.08 328 VAL A N 1
ATOM 2693 C CA . VAL A 1 347 ? 25.659 -16.759 -19.957 1.00 21.24 328 VAL A CA 1
ATOM 2694 C C . VAL A 1 347 ? 24.490 -16.538 -20.906 1.00 21.19 328 VAL A C 1
ATOM 2695 O O . VAL A 1 347 ? 24.637 -16.602 -22.126 1.00 20.77 328 VAL A O 1
ATOM 2699 N N . ASP A 1 348 ? 23.333 -16.248 -20.328 1.00 22.69 329 ASP A N 1
ATOM 2700 C CA . ASP A 1 348 ? 22.123 -16.023 -21.121 1.00 22.74 329 ASP A CA 1
ATOM 2701 C C . ASP A 1 348 ? 22.255 -14.834 -22.068 1.00 20.72 329 ASP A C 1
ATOM 2702 O O . ASP A 1 348 ? 21.861 -14.915 -23.230 1.00 21.10 329 ASP A O 1
ATOM 2707 N N . ALA A 1 349 ? 22.846 -13.749 -21.585 1.00 21.10 330 ALA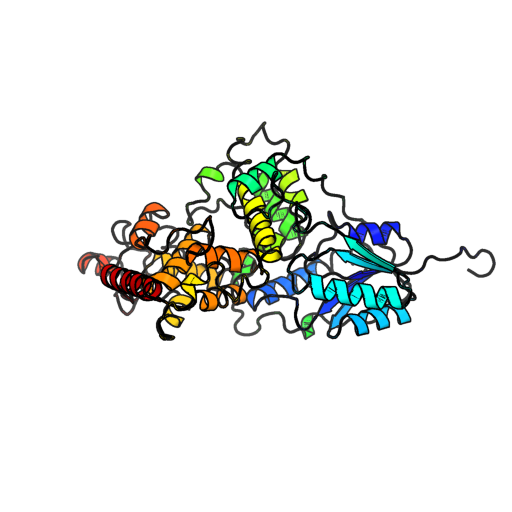 A N 1
ATOM 2708 C CA . ALA A 1 349 ? 23.118 -12.590 -22.433 1.00 20.94 330 ALA A CA 1
ATOM 2709 C C . ALA A 1 349 ? 23.948 -12.977 -23.663 1.00 19.81 330 ALA A C 1
ATOM 2710 O O . ALA A 1 349 ? 23.604 -12.616 -24.781 1.00 20.69 330 ALA A O 1
ATOM 2712 N N . GLY A 1 350 ? 25.031 -13.735 -23.455 1.00 19.15 331 GLY A N 1
ATOM 2713 C CA . GLY A 1 350 ? 25.866 -14.193 -24.557 1.00 18.74 331 GLY A CA 1
ATOM 2714 C C . GLY A 1 350 ? 25.126 -15.027 -25.582 1.00 19.69 331 GLY A C 1
ATOM 2715 O O . GLY A 1 350 ? 25.217 -14.777 -26.792 1.00 19.47 331 GLY A O 1
ATOM 2716 N N . MET A 1 351 ? 24.371 -16.014 -25.104 1.00 20.31 332 MET A N 1
ATOM 2717 C CA . MET A 1 351 ? 23.668 -16.913 -26.015 1.00 20.49 332 MET A CA 1
ATOM 2718 C C . MET A 1 351 ? 22.576 -16.169 -26.790 1.00 20.81 332 MET A C 1
ATOM 2719 O O . MET A 1 351 ? 22.324 -16.471 -27.958 1.00 20.37 332 MET A O 1
ATOM 2724 N N . ARG A 1 352 ? 21.960 -15.181 -26.149 1.00 20.38 333 ARG A N 1
ATOM 2725 C CA . ARG A 1 352 ? 20.943 -14.356 -26.814 1.00 21.41 333 ARG A CA 1
ATOM 2726 C C . ARG A 1 352 ? 21.556 -13.374 -27.803 1.00 22.06 333 ARG A C 1
ATOM 2727 O O . ARG A 1 352 ? 20.995 -13.145 -28.880 1.00 22.34 333 ARG A O 1
ATOM 2735 N N . GLN A 1 353 ? 22.701 -12.793 -27.446 1.00 20.53 334 GLN A N 1
ATOM 2736 C CA . GLN A 1 353 ? 23.456 -11.973 -28.388 1.00 20.16 334 GLN A CA 1
ATOM 2737 C C . GLN A 1 353 ? 23.762 -12.757 -29.659 1.00 20.28 334 GLN A C 1
ATOM 2738 O O . GLN A 1 353 ? 23.562 -12.265 -30.768 1.00 21.58 334 GLN A O 1
ATOM 2744 N N . LEU A 1 354 ? 24.265 -13.976 -29.479 1.00 20.28 335 LEU A N 1
ATOM 2745 C CA . LEU A 1 354 ? 24.585 -14.867 -30.581 1.00 20.11 335 LEU A CA 1
ATOM 2746 C C . LEU A 1 354 ? 23.368 -15.125 -31.470 1.00 19.85 335 LEU A C 1
ATOM 2747 O O . LEU A 1 354 ? 23.443 -15.003 -32.701 1.00 19.22 335 LEU A O 1
ATOM 2752 N N . TRP A 1 355 ? 22.248 -15.466 -30.853 1.00 22.30 336 TRP A N 1
ATOM 2753 C CA . TRP A 1 355 ? 21.021 -15.724 -31.600 1.00 23.39 336 TRP A CA 1
ATOM 2754 C C . TRP A 1 355 ? 20.562 -14.495 -32.394 1.00 23.02 336 TRP A C 1
ATOM 2755 O O . TRP A 1 355 ? 20.135 -14.627 -33.546 1.00 22.14 336 TRP A O 1
ATOM 2766 N N . GLN A 1 356 ? 20.669 -13.311 -31.791 1.00 22.21 337 GLN A N 1
ATOM 2767 C CA . GLN A 1 356 ? 20.164 -12.077 -32.409 1.00 22.31 337 GLN A CA 1
ATOM 2768 C C . GLN A 1 356 ? 21.071 -11.499 -33.487 1.00 21.17 337 GLN A C 1
ATOM 2769 O O . GLN A 1 356 ? 20.583 -11.048 -34.519 1.00 21.28 337 GLN A O 1
ATOM 2775 N N . HIS A 1 357 ? 22.382 -11.491 -33.233 1.00 20.13 338 HIS A N 1
ATOM 2776 C CA . HIS A 1 357 ? 23.344 -10.793 -34.090 1.00 21.42 338 HIS A CA 1
ATOM 2777 C C . HIS A 1 357 ? 24.377 -11.673 -34.811 1.00 22.52 338 HIS A C 1
ATOM 2778 O O . HIS A 1 357 ? 25.183 -11.165 -35.598 1.00 20.60 338 HIS A O 1
ATOM 2785 N N . GLY A 1 358 ? 24.366 -12.973 -34.549 1.00 22.31 339 GLY A N 1
ATOM 2786 C CA . GLY A 1 358 ? 25.295 -13.877 -35.206 1.00 22.26 339 GLY A CA 1
ATOM 2787 C C . GLY A 1 358 ? 26.723 -13.761 -34.727 1.00 20.80 339 GLY A C 1
ATOM 2788 O O . GLY A 1 358 ? 27.641 -14.186 -35.421 1.00 19.40 339 GLY A O 1
ATOM 2789 N N . THR A 1 359 ? 26.914 -13.200 -33.538 1.00 19.70 340 THR A N 1
ATOM 2790 C CA . THR A 1 359 ? 28.239 -13.068 -32.959 1.00 19.14 340 THR A CA 1
ATOM 2791 C C . THR A 1 359 ? 28.132 -12.979 -31.447 1.00 18.73 340 THR A C 1
ATOM 2792 O O . THR A 1 359 ? 27.051 -12.817 -30.905 1.00 20.37 340 THR A O 1
ATOM 2796 N N . MET A 1 360 ? 29.271 -13.076 -30.777 1.00 19.13 341 MET A N 1
ATOM 2797 C CA . MET A 1 360 ? 29.310 -12.970 -29.333 1.00 17.35 341 MET A CA 1
ATOM 2798 C C . MET A 1 360 ? 30.640 -12.375 -28.928 1.00 19.54 341 MET A C 1
ATOM 2799 O O . MET A 1 360 ? 31.680 -12.692 -29.524 1.00 19.92 341 MET A O 1
ATOM 2804 N N . HIS A 1 361 ? 30.616 -11.513 -27.918 1.00 17.70 342 HIS A N 1
ATOM 2805 C CA . HIS A 1 361 ? 31.864 -10.940 -27.388 1.00 18.34 342 HIS A CA 1
ATOM 2806 C C . HIS A 1 361 ? 32.802 -12.068 -26.942 1.00 19.06 342 HIS A C 1
ATOM 2807 O O . HIS A 1 361 ? 32.350 -13.032 -26.335 1.00 21.33 342 HIS A O 1
ATOM 2814 N N . ASN A 1 362 ? 34.103 -11.946 -27.230 1.00 19.97 343 ASN A N 1
ATOM 2815 C CA . ASN A 1 362 ? 35.047 -13.039 -26.929 1.00 21.36 343 ASN A CA 1
ATOM 2816 C C . ASN A 1 362 ? 35.079 -13.494 -25.468 1.00 20.58 343 ASN A C 1
ATOM 2817 O O . ASN A 1 362 ? 35.127 -14.699 -25.183 1.00 23.34 343 ASN A O 1
ATOM 2822 N N . ARG A 1 363 ? 35.099 -12.542 -24.549 1.00 20.30 344 ARG A N 1
ATOM 2823 C CA . ARG A 1 363 ? 35.052 -12.876 -23.122 1.00 19.93 344 ARG A CA 1
ATOM 2824 C C . ARG A 1 363 ? 33.834 -13.738 -22.805 1.00 19.10 344 ARG A C 1
ATOM 2825 O O . ARG A 1 363 ? 33.925 -14.710 -22.064 1.00 20.93 344 ARG A O 1
ATOM 2833 N N . VAL A 1 364 ? 32.701 -13.384 -23.396 1.00 18.82 345 VAL A N 1
ATOM 2834 C CA . VAL A 1 364 ? 31.469 -14.103 -23.135 1.00 19.23 345 VAL A CA 1
ATOM 2835 C C . VAL A 1 364 ? 31.495 -15.473 -23.844 1.00 19.34 345 VAL A C 1
ATOM 2836 O O . VAL A 1 364 ? 30.931 -16.449 -23.318 1.00 20.36 345 VAL A O 1
ATOM 2840 N N . ARG A 1 365 ? 32.156 -15.571 -25.009 1.00 18.15 346 ARG A N 1
ATOM 2841 C CA . ARG A 1 365 ? 32.359 -16.896 -25.632 1.00 18.96 346 ARG A CA 1
ATOM 2842 C C . ARG A 1 365 ? 33.071 -17.844 -24.675 1.00 20.27 346 ARG A C 1
ATOM 2843 O O . ARG A 1 365 ? 32.679 -19.004 -24.537 1.00 20.70 346 ARG A O 1
ATOM 2851 N N . MET A 1 366 ? 34.120 -17.350 -24.014 1.00 19.61 347 MET A N 1
ATOM 2852 C CA . MET A 1 366 ? 34.853 -18.170 -23.050 1.00 19.50 347 MET A CA 1
ATOM 2853 C C . MET A 1 366 ? 33.942 -18.584 -21.884 1.00 19.02 347 MET A C 1
ATOM 2854 O O . MET A 1 366 ? 33.951 -19.734 -21.452 1.00 20.60 347 MET A O 1
ATOM 2859 N N . ILE A 1 367 ? 33.146 -17.640 -21.390 1.00 19.97 348 ILE A N 1
ATOM 2860 C CA . ILE A 1 367 ? 32.234 -17.905 -20.270 1.00 20.43 348 ILE A CA 1
ATOM 2861 C C . ILE A 1 367 ? 31.160 -18.929 -20.643 1.00 20.20 348 ILE A C 1
ATOM 2862 O O . ILE A 1 367 ? 30.912 -19.856 -19.866 1.00 20.60 348 ILE A O 1
ATOM 2867 N N . VAL A 1 368 ? 30.529 -18.774 -21.814 1.00 17.92 349 VAL A N 1
ATOM 2868 C CA . VAL A 1 368 ? 29.449 -19.698 -22.193 1.00 19.43 349 VAL A CA 1
ATOM 2869 C C . VAL A 1 368 ? 29.985 -21.093 -22.519 1.00 18.82 349 VAL A C 1
ATOM 2870 O O . VAL A 1 368 ? 29.329 -22.098 -22.238 1.00 20.20 349 VAL A O 1
ATOM 2874 N N . ALA A 1 369 ? 31.175 -21.139 -23.104 1.00 19.63 350 ALA A N 1
ATOM 2875 C CA . ALA A 1 369 ? 31.824 -22.407 -23.438 1.00 20.53 350 ALA A CA 1
ATOM 2876 C C . ALA A 1 369 ? 32.164 -23.159 -22.158 1.00 19.75 350 ALA A C 1
ATOM 2877 O O . ALA A 1 369 ? 31.873 -24.339 -22.029 1.00 19.50 350 ALA A O 1
ATOM 2879 N N . SER A 1 370 ? 32.768 -22.465 -21.203 1.00 19.90 351 SER A N 1
ATOM 2880 C CA . SER A 1 370 ? 33.074 -23.061 -19.918 1.00 22.16 351 SER A CA 1
ATOM 2881 C C . SER A 1 370 ? 31.803 -23.519 -19.190 1.00 21.94 351 SER A C 1
ATOM 2882 O O . SER A 1 370 ? 31.780 -24.593 -18.579 1.00 20.93 351 SER A O 1
ATOM 2885 N N . PHE A 1 371 ? 30.738 -22.723 -19.259 1.00 21.53 352 PHE A N 1
ATOM 2886 C CA . PHE A 1 371 ? 29.494 -23.126 -18.623 1.00 22.53 352 PHE A CA 1
ATOM 2887 C C . PHE A 1 371 ? 28.969 -24.460 -19.182 1.00 20.55 352 PHE A C 1
ATOM 2888 O O . PHE A 1 371 ? 28.537 -25.335 -18.421 1.00 20.94 352 PHE A O 1
ATOM 2896 N N . LEU A 1 372 ? 29.017 -24.613 -20.502 1.00 19.60 353 LEU A N 1
ATOM 2897 C CA . LEU A 1 372 ? 28.564 -25.849 -21.140 1.00 20.04 353 LEU A CA 1
ATOM 2898 C C . LEU A 1 372 ? 29.392 -27.065 -20.723 1.00 20.04 353 LEU A C 1
ATOM 2899 O O . LEU A 1 372 ? 28.849 -28.092 -20.322 1.00 20.18 353 LEU A O 1
ATOM 2904 N N . ILE A 1 373 ? 30.711 -26.917 -20.805 1.00 19.81 354 ILE A N 1
ATOM 2905 C CA . ILE A 1 373 ? 31.660 -28.021 -20.585 1.00 20.63 354 ILE A CA 1
ATOM 2906 C C . ILE A 1 373 ? 31.753 -28.407 -19.112 1.00 21.60 354 ILE A C 1
ATOM 2907 O O . ILE A 1 373 ? 31.777 -29.599 -18.769 1.00 23.69 354 ILE A O 1
ATOM 2912 N N . LYS A 1 374 ? 31.815 -27.406 -18.240 1.00 21.99 355 LYS A N 1
ATOM 2913 C CA . LYS A 1 374 ? 32.068 -27.652 -16.817 1.00 23.73 355 LYS A CA 1
ATOM 2914 C C . LYS A 1 374 ? 30.813 -27.645 -15.974 1.00 24.16 355 LYS A C 1
ATOM 2915 O O . LYS A 1 374 ? 30.562 -28.596 -15.263 1.00 26.49 355 LYS A O 1
ATOM 2921 N N . HIS A 1 375 ? 30.015 -26.592 -16.057 1.00 23.41 356 HIS A N 1
ATOM 2922 C CA . HIS A 1 375 ? 28.772 -26.551 -15.273 1.00 24.72 356 HIS A CA 1
ATOM 2923 C C . HIS A 1 375 ? 27.725 -27.550 -15.730 1.00 23.64 356 HIS A C 1
ATOM 2924 O O . HIS A 1 375 ? 27.060 -28.144 -14.886 1.00 26.92 356 HIS A O 1
ATOM 2931 N N . LEU A 1 376 ? 27.578 -27.748 -17.043 1.00 23.60 357 LEU A N 1
ATOM 2932 C CA . LEU A 1 376 ? 26.603 -28.734 -17.552 1.00 25.75 357 LEU A CA 1
ATOM 2933 C C . LEU A 1 376 ? 27.234 -30.088 -17.915 1.00 24.34 357 LEU A C 1
ATOM 2934 O O . LEU A 1 376 ? 26.522 -31.052 -18.157 1.00 24.76 357 LEU A O 1
ATOM 2939 N N . LEU A 1 377 ? 28.564 -30.152 -17.946 1.00 24.81 358 LEU A N 1
ATOM 2940 C CA . LEU A 1 377 ? 29.286 -31.380 -18.278 1.00 24.50 358 LEU A CA 1
ATOM 2941 C C . LEU A 1 377 ? 28.857 -31.955 -19.627 1.00 23.49 358 LEU A C 1
ATOM 2942 O O . LEU A 1 377 ? 28.685 -33.174 -19.770 1.00 27.13 358 LEU A O 1
ATOM 2947 N N A ILE A 1 378 ? 28.688 -31.073 -20.611 0.50 23.61 359 ILE A N 1
ATOM 2948 N N B ILE A 1 378 ? 28.689 -31.071 -20.610 0.50 23.71 359 ILE A N 1
ATOM 2949 C CA A ILE A 1 378 ? 28.253 -31.466 -21.947 0.50 25.68 359 ILE A CA 1
ATOM 2950 C CA B ILE A 1 378 ? 28.253 -31.456 -21.948 0.50 25.83 359 ILE A CA 1
ATOM 2951 C C A ILE A 1 378 ? 29.430 -31.406 -22.900 0.50 25.57 359 ILE A C 1
ATOM 2952 C C B ILE A 1 378 ? 29.440 -31.412 -22.892 0.50 25.64 359 ILE A C 1
ATOM 2953 O O A ILE A 1 378 ? 30.237 -30.473 -22.844 0.50 27.33 359 ILE A O 1
ATOM 2954 O O B ILE A 1 378 ? 30.265 -30.497 -22.820 0.50 27.41 359 ILE A O 1
ATOM 2963 N N . ASP A 1 379 ? 29.518 -32.417 -23.763 1.00 25.62 360 ASP A N 1
ATOM 2964 C CA . ASP A 1 379 ? 30.590 -32.551 -24.757 1.00 25.58 360 ASP A CA 1
ATOM 2965 C C . ASP A 1 379 ? 30.843 -31.244 -25.515 1.00 24.20 360 ASP A C 1
ATOM 2966 O O . ASP A 1 379 ? 29.935 -30.689 -26.132 1.00 24.58 360 ASP A O 1
ATOM 2971 N N . TRP A 1 380 ? 32.077 -30.755 -25.452 1.00 22.25 361 TRP A N 1
ATOM 2972 C CA . TRP A 1 380 ? 32.448 -29.501 -26.129 1.00 21.20 361 TRP A CA 1
ATOM 2973 C C . TRP A 1 380 ? 32.132 -29.498 -27.631 1.00 18.11 361 TRP A C 1
ATOM 2974 O O . TRP A 1 380 ? 31.863 -28.448 -28.210 1.00 19.91 361 TRP A O 1
ATOM 2985 N N . ARG A 1 381 ? 32.136 -30.685 -28.246 1.00 18.99 362 ARG A N 1
ATOM 2986 C CA . ARG A 1 381 ? 31.833 -30.820 -29.663 1.00 20.57 362 ARG A CA 1
ATOM 2987 C C . ARG A 1 381 ? 30.406 -30.343 -29.961 1.00 21.96 362 ARG A C 1
ATOM 2988 O O . ARG A 1 381 ? 30.144 -29.828 -31.041 1.00 21.76 362 ARG A O 1
ATOM 2996 N N . LYS A 1 382 ? 29.493 -30.503 -29.000 1.00 20.45 363 LYS A N 1
ATOM 2997 C CA . LYS A 1 382 ? 28.119 -30.020 -29.185 1.00 20.42 363 LYS A CA 1
ATOM 2998 C C . LYS A 1 382 ? 28.076 -28.495 -29.209 1.00 20.35 363 LYS A C 1
ATOM 2999 O O . LYS A 1 382 ? 27.364 -27.905 -30.018 1.00 21.72 363 LYS A O 1
ATOM 3005 N N . GLY A 1 383 ? 28.838 -27.862 -28.324 1.00 18.51 364 GLY A N 1
ATOM 3006 C CA . GLY A 1 383 ? 28.955 -26.399 -28.324 1.00 18.85 364 GLY A CA 1
ATOM 3007 C C . GLY A 1 383 ? 29.610 -25.882 -29.600 1.00 20.33 364 GLY A C 1
ATOM 3008 O O . GLY A 1 383 ? 29.170 -24.893 -30.187 1.00 20.27 364 GLY A O 1
ATOM 3009 N N . GLU A 1 384 ? 30.679 -26.558 -30.016 1.00 19.83 365 GLU A N 1
ATOM 3010 C CA A GLU A 1 384 ? 31.364 -26.230 -31.264 0.37 20.18 365 GLU A CA 1
ATOM 3011 C CA B GLU A 1 384 ? 31.373 -26.241 -31.261 0.63 18.59 365 GLU A CA 1
ATOM 3012 C C . GLU A 1 384 ? 30.400 -26.260 -32.449 1.00 18.87 365 GLU A C 1
ATOM 3013 O O . GLU A 1 384 ? 30.391 -25.332 -33.280 1.00 19.76 365 GLU A O 1
ATOM 3024 N N A LYS A 1 385 ? 29.578 -27.313 -32.528 0.50 19.38 366 LYS A N 1
ATOM 3025 N N B LYS A 1 385 ? 29.587 -27.312 -32.518 0.50 19.21 366 LYS A N 1
ATOM 3026 C CA A LYS A 1 385 ? 28.592 -27.442 -33.604 0.50 18.79 366 LYS A CA 1
ATOM 3027 C CA B LYS A 1 385 ? 28.604 -27.471 -33.578 0.50 18.75 366 LYS A CA 1
ATOM 3028 C C A LYS A 1 385 ? 27.536 -26.347 -33.550 0.50 18.91 366 LYS A C 1
ATOM 3029 C C B LYS A 1 385 ? 27.542 -26.365 -33.546 0.50 18.87 366 LYS A C 1
ATOM 3030 O O A LYS A 1 385 ? 27.139 -25.830 -34.582 0.50 21.25 366 LYS A O 1
ATOM 3031 O O B LYS A 1 385 ? 27.160 -25.849 -34.589 0.50 21.23 366 LYS A O 1
ATOM 3042 N N . TRP A 1 386 ? 27.089 -25.988 -32.351 1.00 18.85 367 TRP A N 1
ATOM 3043 C CA . TRP A 1 386 ? 26.100 -24.909 -32.202 1.00 18.50 367 TRP A CA 1
ATOM 3044 C C . TRP A 1 386 ? 26.686 -23.593 -32.726 1.00 18.23 367 TRP A C 1
ATOM 3045 O O . TRP A 1 386 ? 26.043 -22.879 -33.490 1.00 17.92 367 TRP A O 1
ATOM 3056 N N . PHE A 1 387 ? 27.929 -23.306 -32.333 1.00 18.06 368 PHE A N 1
ATOM 3057 C CA . PHE A 1 387 ? 28.629 -22.107 -32.806 1.00 18.87 368 PHE A CA 1
ATOM 3058 C C . PHE A 1 387 ? 28.798 -22.120 -34.323 1.00 19.49 368 PHE A C 1
ATOM 3059 O O . PHE A 1 387 ? 28.661 -21.094 -34.970 1.00 20.30 368 PHE A O 1
ATOM 3067 N N . ARG A 1 388 ? 29.105 -23.285 -34.883 1.00 19.78 369 ARG A N 1
ATOM 3068 C CA . ARG A 1 388 ? 29.226 -23.442 -36.337 1.00 19.49 369 ARG A CA 1
ATOM 3069 C C . ARG A 1 388 ? 27.967 -23.008 -37.086 1.00 20.98 369 ARG A C 1
ATOM 3070 O O . ARG A 1 388 ? 28.062 -22.472 -38.188 1.00 21.97 369 ARG A O 1
ATOM 3078 N N . ASP A 1 389 ? 26.799 -23.250 -36.491 1.00 21.50 370 ASP A N 1
ATOM 3079 C CA . ASP A 1 389 ? 25.521 -22.926 -37.131 1.00 21.14 370 ASP A CA 1
ATOM 3080 C C . ASP A 1 389 ? 25.077 -21.485 -36.912 1.00 21.87 370 ASP A C 1
ATOM 3081 O O . ASP A 1 389 ? 24.237 -20.973 -37.679 1.00 23.43 370 ASP A O 1
ATOM 3086 N N . THR A 1 390 ? 25.620 -20.831 -35.883 1.00 20.47 371 THR A N 1
ATOM 3087 C CA . THR A 1 390 ? 25.086 -19.535 -35.431 1.00 18.48 371 THR A CA 1
ATOM 3088 C C . THR A 1 390 ? 26.023 -18.334 -35.565 1.00 17.23 371 THR A C 1
ATOM 3089 O O . THR A 1 390 ? 25.560 -17.195 -35.528 1.00 18.81 371 THR A O 1
ATOM 3093 N N . LEU A 1 391 ? 27.321 -18.588 -35.704 1.00 16.86 372 LEU A N 1
ATOM 3094 C CA . LEU A 1 391 ? 28.304 -17.520 -35.897 1.00 17.13 372 LEU A CA 1
ATOM 3095 C C . LEU A 1 391 ? 28.469 -17.150 -37.354 1.00 17.42 372 LEU A C 1
ATOM 3096 O O . LEU A 1 391 ? 28.749 -18.009 -38.179 1.00 18.84 372 LEU A O 1
ATOM 3101 N N . VAL A 1 392 ? 28.319 -15.858 -37.671 1.00 17.72 373 VAL A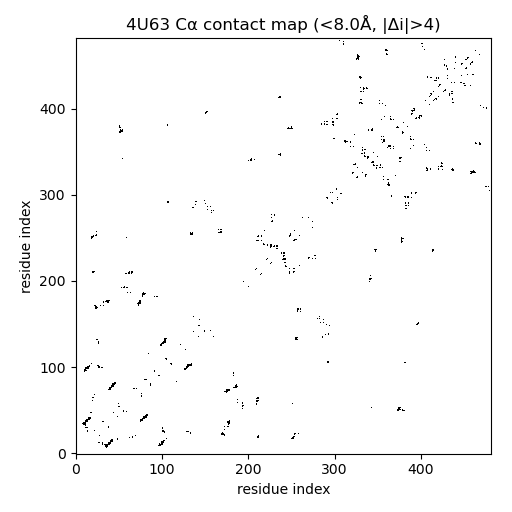 N 1
ATOM 3102 C CA . VAL A 1 392 ? 28.707 -15.381 -38.999 1.00 17.46 373 VAL A CA 1
ATOM 3103 C C . VAL A 1 392 ? 30.224 -15.559 -39.235 1.00 17.25 373 VAL A C 1
ATOM 3104 O O . VAL A 1 392 ? 30.644 -15.708 -40.380 1.00 18.73 373 VAL A O 1
ATOM 3108 N N . ASP A 1 393 ? 31.015 -15.564 -38.158 1.00 18.26 374 ASP A N 1
ATOM 3109 C CA . ASP A 1 393 ? 32.487 -15.720 -38.255 1.00 17.23 374 ASP A CA 1
ATOM 3110 C C . ASP A 1 393 ? 32.994 -17.140 -38.065 1.00 16.82 374 ASP A C 1
ATOM 3111 O O . ASP A 1 393 ? 34.214 -17.341 -37.954 1.00 17.45 374 ASP A O 1
ATOM 3116 N N . ALA A 1 394 ? 32.087 -18.129 -38.054 1.00 17.55 375 ALA A N 1
ATOM 3117 C CA . ALA A 1 394 ? 32.490 -19.512 -37.833 1.00 16.74 375 ALA A CA 1
ATOM 3118 C C . ALA A 1 394 ? 33.703 -19.859 -38.681 1.00 16.63 375 ALA A C 1
ATOM 3119 O O . ALA A 1 394 ? 33.681 -19.710 -39.911 1.00 17.13 375 ALA A O 1
ATOM 3121 N N . ASP A 1 395 ? 34.752 -20.339 -38.015 1.00 18.00 376 ASP A N 1
ATOM 3122 C CA . ASP A 1 395 ? 36.017 -20.633 -38.668 1.00 17.72 376 ASP A CA 1
ATOM 3123 C C . ASP A 1 395 ? 36.486 -22.028 -38.246 1.00 16.92 376 ASP A C 1
ATOM 3124 O O . ASP A 1 395 ? 36.470 -22.347 -37.054 1.00 18.43 376 ASP A O 1
ATOM 3129 N N . PRO A 1 396 ? 36.898 -22.868 -39.215 1.00 18.11 377 PRO A N 1
ATOM 3130 C CA . PRO A 1 396 ? 37.249 -24.261 -38.875 1.00 20.99 377 PRO A CA 1
ATOM 3131 C C . PRO A 1 396 ? 38.480 -24.402 -37.966 1.00 21.71 377 PRO A C 1
ATOM 3132 O O . PRO A 1 396 ? 38.639 -25.421 -37.304 1.00 24.43 377 PRO A O 1
ATOM 3136 N N . ALA A 1 397 ? 39.340 -23.390 -37.938 1.00 18.05 378 ALA A N 1
ATOM 3137 C CA . ALA A 1 397 ? 40.492 -23.394 -37.055 1.00 17.07 378 ALA A CA 1
ATOM 3138 C C . ALA A 1 397 ? 40.166 -22.714 -35.732 1.00 16.30 378 ALA A C 1
ATOM 3139 O O . ALA A 1 397 ? 40.388 -23.279 -34.668 1.00 18.90 378 ALA A O 1
ATOM 3141 N N . SER A 1 398 ? 39.627 -21.496 -35.788 1.00 16.01 379 SER A N 1
ATOM 3142 C CA . SER A 1 398 ? 39.455 -20.719 -34.556 1.00 16.78 379 SER A CA 1
ATOM 3143 C C . SER A 1 398 ? 38.377 -21.246 -33.628 1.00 15.98 379 SER A C 1
ATOM 3144 O O . SER A 1 398 ? 38.540 -21.215 -32.416 1.00 18.02 379 SER A O 1
ATOM 3147 N N . ASN A 1 399 ? 37.280 -21.738 -34.191 1.00 17.04 380 ASN A N 1
ATOM 3148 C CA . ASN A 1 399 ? 36.212 -22.291 -33.373 1.00 18.23 380 ASN A CA 1
ATOM 3149 C C . ASN A 1 399 ? 36.715 -23.534 -32.617 1.00 18.65 380 ASN A C 1
ATOM 3150 O O . ASN A 1 399 ? 36.691 -23.578 -31.383 1.00 19.56 380 ASN A O 1
ATOM 3155 N N . ALA A 1 400 ? 37.212 -24.513 -33.363 1.00 20.68 381 ALA A N 1
ATOM 3156 C CA . ALA A 1 400 ? 37.753 -25.742 -32.772 1.00 19.39 381 ALA A CA 1
ATOM 3157 C C . ALA A 1 400 ? 38.849 -25.480 -31.743 1.00 18.96 381 ALA A C 1
ATOM 3158 O O . ALA A 1 400 ? 38.821 -26.022 -30.642 1.00 19.25 381 ALA A O 1
ATOM 3160 N N . ALA A 1 401 ? 39.814 -24.639 -32.113 1.00 17.90 382 ALA A N 1
ATOM 3161 C CA . ALA A 1 401 ? 40.946 -24.353 -31.219 1.00 17.75 382 ALA A CA 1
ATOM 3162 C C . ALA A 1 401 ? 40.479 -23.755 -29.902 1.00 16.81 382 ALA A C 1
ATOM 3163 O O . ALA A 1 401 ? 40.907 -24.167 -28.833 1.00 18.54 382 ALA A O 1
ATOM 3165 N N . ASN A 1 402 ? 39.603 -22.753 -29.982 1.00 17.46 383 ASN A N 1
ATOM 3166 C CA . ASN A 1 402 ? 39.134 -22.091 -28.767 1.00 18.11 383 ASN A CA 1
ATOM 3167 C C . ASN A 1 402 ? 38.303 -23.004 -27.872 1.00 17.83 383 ASN A C 1
ATOM 3168 O O . ASN A 1 402 ? 38.470 -22.989 -26.664 1.00 19.94 383 ASN A O 1
ATOM 3173 N N . TRP A 1 403 ? 37.428 -23.809 -28.462 1.00 18.62 384 TRP A N 1
ATOM 3174 C CA . TRP A 1 403 ? 36.694 -24.817 -27.681 1.00 18.50 384 TRP A CA 1
ATOM 3175 C C . TRP A 1 403 ? 37.644 -25.784 -26.958 1.00 19.14 384 TRP A C 1
ATOM 3176 O O . TRP A 1 403 ? 37.452 -26.077 -25.770 1.00 20.24 384 TRP A O 1
ATOM 3187 N N . GLN A 1 404 ? 38.677 -26.257 -27.654 1.00 21.07 385 GLN A N 1
ATOM 3188 C CA . GLN A 1 404 ? 39.650 -27.162 -27.024 1.00 21.04 385 GLN A CA 1
ATOM 3189 C C . GLN A 1 404 ? 40.403 -26.510 -25.856 1.00 20.08 385 GLN A C 1
ATOM 3190 O O . GLN A 1 404 ? 40.636 -27.160 -24.834 1.00 21.18 385 GLN A O 1
ATOM 3196 N N . TRP A 1 405 ? 40.764 -25.234 -25.992 1.00 19.23 386 TRP A N 1
ATOM 3197 C CA . TRP A 1 405 ? 41.436 -24.519 -24.887 1.00 18.99 386 TRP A CA 1
ATOM 3198 C C . TRP A 1 405 ? 40.519 -24.394 -23.676 1.00 19.90 386 TRP A C 1
ATOM 3199 O O . TRP A 1 405 ? 40.942 -24.638 -22.552 1.00 22.05 386 TRP A O 1
ATOM 3210 N N . VAL A 1 406 ? 39.254 -24.036 -23.905 1.00 20.21 387 VAL A N 1
ATOM 3211 C CA . VAL A 1 406 ? 38.300 -23.947 -22.796 1.00 21.07 387 VAL A CA 1
ATOM 3212 C C . VAL A 1 406 ? 38.111 -25.328 -22.131 1.00 20.79 387 VAL A C 1
ATOM 3213 O O . VAL A 1 406 ? 37.982 -25.422 -20.907 1.00 22.76 387 VAL A O 1
ATOM 3217 N N . ALA A 1 407 ? 38.127 -26.379 -22.947 1.00 21.84 388 ALA A N 1
ATOM 3218 C CA . ALA A 1 407 ? 37.955 -27.770 -22.485 1.00 23.78 388 ALA A CA 1
ATOM 3219 C C . ALA A 1 407 ? 39.162 -28.352 -21.742 1.00 25.00 388 ALA A C 1
ATOM 3220 O O . ALA A 1 407 ? 39.055 -29.426 -21.147 1.00 28.65 388 ALA A O 1
ATOM 3222 N N . GLY A 1 408 ? 40.308 -27.673 -21.795 1.00 22.22 389 GLY A N 1
ATOM 3223 C CA . GLY A 1 408 ? 41.490 -28.097 -21.059 1.00 21.94 389 GLY A CA 1
ATOM 3224 C C . GLY A 1 408 ? 42.562 -28.824 -21.856 1.00 23.20 389 GLY A C 1
ATOM 3225 O O . GLY A 1 408 ? 43.483 -29.353 -21.254 1.00 23.84 389 GLY A O 1
ATOM 3226 N N . SER A 1 409 ? 42.454 -28.852 -23.190 1.00 27.01 390 SER A N 1
ATOM 3227 C CA . SER A 1 409 ? 43.514 -29.445 -24.057 1.00 21.48 390 SER A CA 1
ATOM 3228 C C . SER A 1 409 ? 44.414 -28.360 -24.685 1.00 30.14 390 SER A C 1
ATOM 3229 O O . SER A 1 409 ? 43.915 -27.394 -25.212 1.00 35.31 390 SER A O 1
ATOM 3232 N N . GLY A 1 410 ? 45.733 -28.547 -24.617 1.00 26.75 391 GLY A N 1
ATOM 3233 C CA . GLY A 1 410 ? 46.680 -27.622 -25.231 1.00 25.52 391 GLY A CA 1
ATOM 3234 C C . GLY A 1 410 ? 47.527 -26.878 -24.219 1.00 27.20 391 GLY A C 1
ATOM 3235 O O . GLY A 1 410 ? 47.111 -26.657 -23.082 1.00 31.96 391 GLY A O 1
ATOM 3236 N N . ALA A 1 411 ? 48.711 -26.458 -24.649 1.00 26.11 392 ALA A N 1
ATOM 3237 C CA . ALA A 1 411 ? 49.632 -25.725 -23.782 1.00 27.30 392 ALA A CA 1
ATOM 3238 C C . ALA A 1 411 ? 49.054 -24.421 -23.280 1.00 28.73 392 ALA A C 1
ATOM 3239 O O . ALA A 1 411 ? 49.376 -23.988 -22.175 1.00 32.95 392 ALA A O 1
ATOM 3241 N N . ASP A 1 412 ? 48.198 -23.802 -24.085 1.00 29.13 393 ASP A N 1
ATOM 3242 C CA . ASP A 1 412 ? 47.554 -22.538 -23.715 1.00 28.62 393 ASP A CA 1
ATOM 3243 C C . ASP A 1 412 ? 46.176 -22.720 -23.069 1.00 29.25 393 ASP A C 1
ATOM 3244 O O . ASP A 1 412 ? 45.476 -21.727 -22.792 1.00 31.37 393 ASP A O 1
ATOM 3249 N N . ALA A 1 413 ? 45.795 -23.972 -22.815 1.00 28.68 394 ALA A N 1
ATOM 3250 C CA . ALA A 1 413 ? 44.528 -24.273 -22.168 1.00 28.03 394 ALA A CA 1
ATOM 3251 C C . ALA A 1 413 ? 44.593 -23.943 -20.694 1.00 29.49 394 ALA A C 1
ATOM 3252 O O . ALA A 1 413 ? 45.625 -24.113 -20.053 1.00 33.48 394 ALA A O 1
ATOM 3254 N N . SER A 1 414 ? 43.472 -23.475 -20.165 1.00 33.31 395 SER A N 1
ATOM 3255 C CA . SER A 1 414 ? 43.296 -23.360 -18.739 1.00 36.57 395 SER A CA 1
ATOM 3256 C C . SER A 1 414 ? 43.091 -24.799 -18.238 1.00 34.11 395 SER A C 1
ATOM 3257 O O . SER A 1 414 ? 42.352 -25.560 -18.870 1.00 31.12 395 SER A O 1
ATOM 3260 N N . PRO A 1 415 ? 43.739 -25.179 -17.118 1.00 31.34 396 PRO A N 1
ATOM 3261 C CA . PRO A 1 415 ? 43.521 -26.531 -16.583 1.00 28.92 396 PRO A CA 1
ATOM 3262 C C . PRO A 1 415 ? 42.042 -26.785 -16.314 1.00 27.14 396 PRO A C 1
ATOM 3263 O O . PRO A 1 415 ? 41.314 -25.856 -15.967 1.00 27.19 396 PRO A O 1
ATOM 3267 N N . PHE A 1 416 ? 41.600 -28.026 -16.483 1.00 27.28 397 PHE A N 1
ATOM 3268 C CA . PHE A 1 416 ? 40.179 -28.353 -16.320 1.00 24.23 397 PHE A CA 1
ATOM 3269 C C . PHE A 1 416 ? 39.649 -27.971 -14.935 1.00 26.28 397 PHE A C 1
ATOM 3270 O O . PHE A 1 416 ? 38.522 -27.478 -14.808 1.00 30.53 397 PHE A O 1
ATOM 3278 N N . PHE A 1 417 ? 40.470 -28.193 -13.915 1.00 27.91 398 PHE A N 1
ATOM 3279 C CA . PHE A 1 417 ? 40.100 -27.913 -12.522 1.00 28.69 398 PHE A CA 1
ATOM 3280 C C . PHE A 1 417 ? 39.897 -26.433 -12.183 1.00 28.66 398 PHE A C 1
ATOM 3281 O O . PHE A 1 417 ? 39.344 -26.125 -11.131 1.00 32.98 398 PHE A O 1
ATOM 3289 N N . ARG A 1 418 ? 40.352 -25.525 -13.046 1.00 26.60 399 ARG A N 1
ATOM 3290 C CA . ARG A 1 418 ? 40.036 -24.099 -12.894 1.00 30.67 399 ARG A CA 1
ATOM 3291 C C . ARG A 1 418 ? 38.615 -23.838 -13.377 1.00 32.73 399 ARG A C 1
ATOM 3292 O O . ARG A 1 418 ? 38.370 -23.803 -14.584 1.00 36.65 399 ARG A O 1
ATOM 3300 N N . ILE A 1 419 ? 37.695 -23.654 -12.434 1.00 35.72 400 ILE A N 1
ATOM 3301 C CA . ILE A 1 419 ? 36.275 -23.442 -12.733 1.00 34.67 400 ILE A CA 1
ATOM 3302 C C . ILE A 1 419 ? 35.789 -22.203 -12.006 1.00 34.16 400 ILE A C 1
ATOM 3303 O O . ILE A 1 419 ? 35.595 -22.231 -10.792 1.00 43.43 400 ILE A O 1
ATOM 3308 N N . PHE A 1 420 ? 35.593 -21.117 -12.728 1.00 38.47 401 PHE A N 1
ATOM 3309 C CA . PHE A 1 420 ? 35.057 -19.907 -12.111 1.00 41.86 401 PHE A CA 1
ATOM 3310 C C . PHE A 1 420 ? 33.564 -19.848 -12.214 1.00 45.91 401 PHE A C 1
ATOM 3311 O O . PHE A 1 420 ? 32.960 -20.386 -13.149 1.00 46.19 401 PHE A O 1
ATOM 3319 N N . ASN A 1 421 ? 32.994 -19.162 -11.230 1.00 48.27 402 ASN A N 1
ATOM 3320 C CA . ASN A 1 421 ? 31.587 -18.885 -11.179 1.00 47.39 402 ASN A CA 1
ATOM 3321 C C . ASN A 1 421 ? 31.261 -17.849 -12.257 1.00 43.34 402 ASN A C 1
ATOM 3322 O O . ASN A 1 421 ? 31.879 -16.787 -12.292 1.00 44.07 402 ASN A O 1
ATOM 3327 N N . PRO A 1 422 ? 30.302 -18.159 -13.149 1.00 32.22 403 PRO A N 1
ATOM 3328 C CA . PRO A 1 422 ? 29.834 -17.174 -14.133 1.00 29.93 403 PRO A CA 1
ATOM 3329 C C . PRO A 1 422 ? 29.387 -15.861 -13.492 1.00 27.32 403 PRO A C 1
ATOM 3330 O O . PRO A 1 422 ? 29.530 -14.803 -14.091 1.00 28.06 403 PRO A O 1
ATOM 3334 N N . ILE A 1 423 ? 28.851 -15.949 -12.280 1.00 30.56 404 ILE A N 1
ATOM 3335 C CA . ILE A 1 423 ? 28.369 -14.780 -11.547 1.00 34.13 404 ILE A CA 1
ATOM 3336 C C . ILE A 1 423 ? 29.522 -13.814 -11.304 1.00 34.24 404 ILE A C 1
ATOM 3337 O O . ILE A 1 423 ? 29.401 -12.623 -11.571 1.00 32.94 404 ILE A O 1
ATOM 3342 N N . LEU A 1 424 ? 30.631 -14.347 -10.803 1.00 34.27 405 LEU A N 1
ATOM 3343 C CA . LEU A 1 424 ? 31.831 -13.557 -10.518 1.00 41.17 405 LEU A CA 1
ATOM 3344 C C . LEU A 1 424 ? 32.455 -12.997 -11.800 1.00 34.17 405 LEU A C 1
ATOM 3345 O O . LEU A 1 424 ? 32.877 -11.841 -11.841 1.00 33.67 405 LEU A O 1
ATOM 3350 N N . GLN A 1 425 ? 32.519 -13.824 -12.840 1.00 31.02 406 GLN A N 1
ATOM 3351 C CA . GLN A 1 425 ? 32.987 -13.364 -14.152 1.00 30.63 406 GLN A CA 1
ATOM 3352 C C . GLN A 1 425 ? 32.115 -12.208 -14.668 1.00 29.70 406 GLN A C 1
ATOM 3353 O O . GLN A 1 425 ? 32.632 -11.195 -15.135 1.00 30.69 406 GLN A O 1
ATOM 3359 N N . GLY A 1 426 ? 30.797 -12.371 -14.560 1.00 28.20 407 GLY A N 1
ATOM 3360 C CA . GLY A 1 426 ? 29.838 -11.317 -14.905 1.00 29.72 407 GLY A CA 1
ATOM 3361 C C . GLY A 1 426 ? 30.065 -10.019 -14.146 1.00 28.39 407 GLY A C 1
ATOM 3362 O O . GLY A 1 426 ? 30.110 -8.954 -14.743 1.00 30.57 407 GLY A O 1
ATOM 3363 N N . GLU A 1 427 ? 30.217 -10.113 -12.826 1.00 28.91 408 GLU A N 1
ATOM 3364 C CA . GLU A 1 427 ? 30.463 -8.936 -11.989 1.00 33.94 408 GLU A CA 1
ATOM 3365 C C . GLU A 1 427 ? 31.831 -8.293 -12.260 1.00 33.85 408 GLU A C 1
ATOM 3366 O O . GLU A 1 427 ? 31.977 -7.080 -12.125 1.00 37.64 408 GLU A O 1
ATOM 3372 N N . LYS A 1 428 ? 32.817 -9.101 -12.651 1.00 29.45 409 LYS A N 1
ATOM 3373 C CA . LYS A 1 428 ? 34.160 -8.594 -12.955 1.00 30.54 409 LYS A CA 1
ATOM 3374 C C . LYS A 1 428 ? 34.202 -7.824 -14.283 1.00 30.31 409 LYS A C 1
ATOM 3375 O O . LYS A 1 428 ? 34.746 -6.716 -14.349 1.00 35.31 409 LYS A O 1
ATOM 3381 N N . PHE A 1 429 ? 33.635 -8.428 -15.328 1.00 30.15 410 PHE A N 1
ATOM 3382 C CA . PHE A 1 429 ? 33.710 -7.885 -16.690 1.00 28.54 410 PHE A CA 1
ATOM 3383 C C . PHE A 1 429 ? 32.465 -7.091 -17.134 1.00 26.01 410 PHE A C 1
ATOM 3384 O O . PHE A 1 429 ? 32.496 -6.468 -18.189 1.00 25.99 410 PHE A O 1
ATOM 3392 N N . ASP A 1 430 ? 31.395 -7.117 -16.329 1.00 26.38 411 ASP A N 1
ATOM 3393 C CA . ASP A 1 430 ? 30.158 -6.376 -16.610 1.00 27.17 411 ASP A CA 1
ATOM 3394 C C . ASP A 1 430 ? 29.539 -5.845 -15.299 1.00 29.28 411 ASP A C 1
ATOM 3395 O O . ASP A 1 430 ? 28.357 -6.066 -15.002 1.00 25.47 411 ASP A O 1
ATOM 3400 N N . GLY A 1 431 ? 30.348 -5.117 -14.530 1.00 28.66 412 GLY A N 1
ATOM 3401 C CA . GLY A 1 431 ? 29.990 -4.706 -13.169 1.00 31.33 412 GLY A CA 1
ATOM 3402 C C . GLY A 1 431 ? 28.675 -3.966 -13.025 1.00 34.18 412 GLY A C 1
ATOM 3403 O O . GLY A 1 431 ? 27.903 -4.239 -12.108 1.00 37.18 412 GLY A O 1
ATOM 3404 N N . ASP A 1 432 ? 28.414 -3.032 -13.934 1.00 31.07 413 ASP A N 1
ATOM 3405 C CA . ASP A 1 432 ? 27.166 -2.266 -13.902 1.00 35.96 413 ASP A CA 1
ATOM 3406 C C . ASP A 1 432 ? 25.991 -3.021 -14.516 1.00 33.18 413 ASP A C 1
ATOM 3407 O O . ASP A 1 432 ? 24.855 -2.579 -14.383 1.00 33.33 413 ASP A O 1
ATOM 3412 N N . GLY A 1 433 ? 26.265 -4.146 -15.183 1.00 31.84 414 GLY A N 1
ATOM 3413 C CA . GLY A 1 433 ? 25.231 -4.999 -15.753 1.00 29.22 414 GLY A CA 1
ATOM 3414 C C . GLY A 1 433 ? 24.691 -4.547 -17.104 1.00 28.93 414 GLY A C 1
ATOM 3415 O O . GLY A 1 433 ? 23.659 -5.049 -17.555 1.00 28.38 414 GLY A O 1
ATOM 3416 N N . ASP A 1 434 ? 25.386 -3.618 -17.762 1.00 28.67 415 ASP A N 1
ATOM 3417 C CA . ASP A 1 434 ? 24.904 -3.045 -19.033 1.00 30.32 415 ASP A CA 1
ATOM 3418 C C . ASP A 1 434 ? 24.778 -4.059 -20.163 1.00 25.91 415 ASP A C 1
ATOM 3419 O O . ASP A 1 434 ? 23.840 -4.006 -20.937 1.00 27.71 415 ASP A O 1
ATOM 3424 N N . TYR A 1 435 ? 25.731 -4.975 -20.268 1.00 24.66 416 TYR A N 1
ATOM 3425 C CA . TYR A 1 435 ? 25.641 -6.041 -21.278 1.00 22.46 416 TYR A CA 1
ATOM 3426 C C . TYR A 1 435 ? 24.460 -6.972 -20.975 1.00 23.46 416 TYR A C 1
ATOM 3427 O O . TYR A 1 435 ? 23.697 -7.318 -21.868 1.00 24.02 416 TYR A O 1
ATOM 3436 N N . VAL A 1 436 ? 24.307 -7.358 -19.708 1.00 24.29 417 VAL A N 1
ATOM 3437 C CA . VAL A 1 436 ? 23.178 -8.207 -19.301 1.00 25.44 417 VAL A CA 1
ATOM 3438 C C . VAL A 1 436 ? 21.831 -7.541 -19.590 1.00 26.68 417 VAL A C 1
ATOM 3439 O O . VAL A 1 436 ? 20.943 -8.175 -20.137 1.00 30.18 417 VAL A O 1
ATOM 3443 N N . ARG A 1 437 ? 21.698 -6.272 -19.220 1.00 27.29 418 ARG A N 1
ATOM 3444 C CA . ARG A 1 437 ? 20.460 -5.515 -19.466 1.00 28.25 418 ARG A CA 1
ATOM 3445 C C . ARG A 1 437 ? 20.126 -5.377 -20.951 1.00 27.24 418 ARG A C 1
ATOM 3446 O O . ARG A 1 437 ? 18.944 -5.334 -21.320 1.00 32.48 418 ARG A O 1
ATOM 3454 N N A ARG A 1 438 ? 21.158 -5.307 -21.790 0.60 26.23 419 ARG A N 1
ATOM 3455 N N B ARG A 1 438 ? 21.160 -5.299 -21.791 0.40 26.50 419 ARG A N 1
ATOM 3456 C CA A ARG A 1 438 ? 20.981 -5.198 -23.236 0.60 27.65 419 ARG A CA 1
ATOM 3457 C CA B ARG A 1 438 ? 20.969 -5.179 -23.232 0.40 27.67 419 ARG A CA 1
ATOM 3458 C C A ARG A 1 438 ? 20.339 -6.444 -23.817 0.60 28.07 419 ARG A C 1
ATOM 3459 C C B ARG A 1 438 ? 20.356 -6.439 -23.835 0.40 28.05 419 ARG A C 1
ATOM 3460 O O A ARG A 1 438 ? 19.415 -6.352 -24.625 0.60 29.96 419 ARG A O 1
ATOM 3461 O O B ARG A 1 438 ? 19.466 -6.349 -24.677 0.40 30.07 419 ARG A O 1
ATOM 3476 N N . PHE A 1 439 ? 20.825 -7.607 -23.399 1.00 25.18 420 PHE A N 1
ATOM 3477 C CA . PHE A 1 439 ? 20.355 -8.887 -23.954 1.00 25.34 420 PHE A CA 1
ATOM 3478 C C . PHE A 1 439 ? 19.399 -9.693 -23.085 1.00 26.03 420 PHE A C 1
ATOM 3479 O O . PHE A 1 439 ? 18.797 -10.642 -23.576 1.00 25.94 420 PHE A O 1
ATOM 3487 N N . VAL A 1 440 ? 19.256 -9.316 -21.816 1.00 27.77 421 VAL A N 1
ATOM 3488 C CA . VAL A 1 440 ? 18.274 -9.908 -20.919 1.00 28.03 421 VAL A CA 1
ATOM 3489 C C . VAL A 1 440 ? 17.476 -8.718 -20.333 1.00 30.75 421 VAL A C 1
ATOM 3490 O O . VAL A 1 440 ? 17.579 -8.415 -19.133 1.00 31.42 421 VAL A O 1
ATOM 3494 N N . PRO A 1 441 ? 16.681 -8.030 -21.192 1.00 33.47 422 PRO A N 1
ATOM 3495 C CA . PRO A 1 441 ? 15.976 -6.809 -20.784 1.00 35.26 422 PRO A CA 1
ATOM 3496 C C . PRO A 1 441 ? 14.934 -7.006 -19.688 1.00 35.11 422 PRO A C 1
ATOM 3497 O O . PRO A 1 441 ? 14.593 -6.056 -19.011 1.00 37.19 422 PRO A O 1
ATOM 3501 N N . GLU A 1 442 ? 14.439 -8.221 -19.508 1.00 31.94 423 GLU A N 1
ATOM 3502 C CA . GLU A 1 442 ? 13.552 -8.514 -18.376 1.00 36.55 423 GLU A CA 1
ATOM 3503 C C . GLU A 1 442 ? 14.206 -8.285 -16.998 1.00 36.30 423 GLU A C 1
ATOM 3504 O O . GLU A 1 442 ? 13.505 -8.162 -16.005 1.00 37.21 423 GLU A O 1
ATOM 3510 N N . LEU A 1 443 ? 15.541 -8.253 -16.947 1.00 31.34 424 LEU A N 1
ATOM 3511 C CA . LEU A 1 443 ? 16.270 -7.903 -15.725 1.00 30.95 424 LEU A CA 1
ATOM 3512 C C . LEU A 1 443 ? 16.661 -6.401 -15.617 1.00 32.56 424 LEU A C 1
ATOM 3513 O O . LEU A 1 443 ? 17.334 -6.023 -14.669 1.00 35.82 424 LEU A O 1
ATOM 3518 N N A GLU A 1 444 ? 16.220 -5.581 -16.582 0.45 36.99 425 GLU A N 1
ATOM 3519 N N B GLU A 1 444 ? 16.218 -5.579 -16.571 0.55 36.76 425 GLU A N 1
ATOM 3520 C CA A GLU A 1 444 ? 16.525 -4.131 -16.658 0.45 42.11 425 GLU A CA 1
ATOM 3521 C CA B GLU A 1 444 ? 16.576 -4.142 -16.659 0.55 42.26 425 GLU A CA 1
ATOM 3522 C C A GLU A 1 444 ? 16.526 -3.383 -15.335 0.45 40.98 425 GLU A C 1
ATOM 3523 C C B GLU A 1 444 ? 16.527 -3.372 -15.335 0.55 41.16 425 GLU A C 1
ATOM 3524 O O A GLU A 1 444 ? 17.440 -2.601 -15.053 0.45 42.51 425 GLU A O 1
ATOM 3525 O O B GLU A 1 444 ? 17.413 -2.554 -15.059 0.55 42.62 425 GLU A O 1
ATOM 3536 N N . LYS A 1 445 ? 15.495 -3.619 -14.532 1.00 40.18 426 LYS A N 1
ATOM 3537 C CA . LYS A 1 445 ? 15.276 -2.830 -13.309 1.00 44.16 426 LYS A CA 1
ATOM 3538 C C . LYS A 1 445 ? 16.055 -3.285 -12.083 1.00 46.49 426 LYS A C 1
ATOM 3539 O O . LYS A 1 445 ? 16.075 -2.572 -11.083 1.00 47.34 426 LYS A O 1
ATOM 3545 N N . LEU A 1 446 ? 16.691 -4.457 -12.147 1.00 44.97 427 LEU A N 1
ATOM 3546 C CA . LEU A 1 446 ? 17.515 -4.920 -11.033 1.00 46.54 427 LEU A CA 1
ATOM 3547 C C . LEU A 1 446 ? 18.743 -4.046 -10.872 1.00 47.27 427 LEU A C 1
ATOM 3548 O O . LEU A 1 446 ? 19.348 -3.615 -11.857 1.00 49.94 427 LEU A O 1
ATOM 3553 N N . GLU A 1 447 ? 19.105 -3.811 -9.616 1.00 48.69 428 GLU A N 1
ATOM 3554 C CA . GLU A 1 447 ? 20.300 -3.060 -9.264 1.00 52.94 428 GLU A CA 1
ATOM 3555 C C . GLU A 1 447 ? 21.507 -3.944 -9.495 1.00 43.51 428 GLU A C 1
ATOM 3556 O O . GLU A 1 447 ? 21.371 -5.167 -9.550 1.00 41.19 428 GLU A O 1
ATOM 3562 N N . ARG A 1 448 ? 22.700 -3.328 -9.614 1.00 46.49 429 ARG A N 1
ATOM 3563 C CA . ARG A 1 448 ? 23.908 -4.103 -9.924 1.00 47.32 429 ARG A CA 1
ATOM 3564 C C . ARG A 1 448 ? 24.230 -5.165 -8.875 1.00 44.92 429 ARG A C 1
ATOM 3565 O O . ARG A 1 448 ? 24.834 -6.181 -9.207 1.00 43.13 429 ARG A O 1
ATOM 3573 N N . LYS A 1 449 ? 23.829 -4.927 -7.622 1.00 43.93 430 LYS A N 1
ATOM 3574 C CA . LYS A 1 449 ? 23.997 -5.916 -6.542 1.00 40.23 430 LYS A CA 1
ATOM 3575 C C . LYS A 1 449 ? 23.439 -7.296 -6.890 1.00 42.98 430 LYS A C 1
ATOM 3576 O O . LYS A 1 449 ? 23.987 -8.307 -6.457 1.00 43.12 430 LYS A O 1
ATOM 3578 N N . TYR A 1 450 ? 22.352 -7.330 -7.662 1.00 41.49 431 TYR A N 1
ATOM 3579 C CA . TYR A 1 450 ? 21.683 -8.588 -8.007 1.00 42.17 431 TYR A CA 1
ATOM 3580 C C . TYR A 1 450 ? 21.582 -8.919 -9.500 1.00 41.37 431 TYR A C 1
ATOM 3581 O O . TYR A 1 450 ? 21.109 -9.996 -9.846 1.00 42.45 431 TYR A O 1
ATOM 3590 N N . ILE A 1 451 ? 22.022 -8.021 -10.376 1.00 40.70 432 ILE A N 1
ATOM 3591 C CA . ILE A 1 451 ? 21.875 -8.224 -11.828 1.00 41.53 432 ILE A CA 1
ATOM 3592 C C . ILE A 1 451 ? 22.497 -9.545 -12.330 1.00 35.21 432 ILE A C 1
ATOM 3593 O O . ILE A 1 451 ? 21.957 -10.163 -13.239 1.00 36.11 432 ILE A O 1
ATOM 3598 N N . HIS A 1 452 ? 23.610 -9.972 -11.732 1.00 30.89 433 HIS A N 1
ATOM 3599 C CA . HIS A 1 452 ? 24.272 -11.232 -12.133 1.00 35.78 433 HIS A CA 1
ATOM 3600 C C . HIS A 1 452 ? 23.860 -12.444 -11.314 1.00 37.25 433 HIS A C 1
ATOM 3601 O O . HIS A 1 452 ? 24.268 -13.561 -11.624 1.00 37.11 433 HIS A O 1
ATOM 3608 N N . LYS A 1 453 ? 23.061 -12.216 -10.273 1.00 38.96 434 LYS A N 1
ATOM 3609 C CA . LYS A 1 453 ? 22.577 -13.279 -9.404 1.00 40.85 434 LYS A CA 1
ATOM 3610 C C . LYS A 1 453 ? 21.160 -12.950 -8.908 1.00 38.66 434 LYS A C 1
ATOM 3611 O O . LYS A 1 453 ? 20.941 -12.788 -7.712 1.00 41.38 434 LYS A O 1
ATOM 3617 N N . PRO A 1 454 ? 20.184 -12.861 -9.839 1.00 35.61 435 PRO A N 1
ATOM 3618 C CA . PRO A 1 454 ? 18.812 -12.506 -9.438 1.00 39.33 435 PRO A CA 1
ATOM 3619 C C . PRO A 1 454 ? 18.197 -13.502 -8.437 1.00 39.27 435 PRO A C 1
ATOM 3620 O O . PRO A 1 454 ? 17.327 -13.133 -7.649 1.00 45.78 435 PRO A O 1
ATOM 3624 N N . PHE A 1 455 ? 18.672 -14.742 -8.477 1.00 41.67 436 PHE A N 1
ATOM 3625 C CA . PHE A 1 455 ? 18.250 -15.808 -7.546 1.00 44.89 436 PHE A CA 1
ATOM 3626 C C . PHE A 1 455 ? 18.704 -15.622 -6.087 1.00 44.03 436 PHE A C 1
ATOM 3627 O O . PHE A 1 455 ? 18.210 -16.316 -5.211 1.00 48.23 436 PHE A O 1
ATOM 3635 N N . GLU A 1 456 ? 19.647 -14.709 -5.840 1.00 41.51 437 GLU A N 1
ATOM 3636 C CA . GLU A 1 456 ? 20.056 -14.354 -4.475 1.00 41.03 437 GLU A CA 1
ATOM 3637 C C . GLU A 1 456 ? 19.325 -13.115 -3.947 1.00 47.79 437 GLU A C 1
ATOM 3638 O O . GLU A 1 456 ? 19.432 -12.792 -2.758 1.00 50.88 437 GLU A O 1
ATOM 3644 N N . ALA A 1 457 ? 18.584 -12.429 -4.819 1.00 44.21 438 ALA A N 1
ATOM 3645 C CA . ALA A 1 457 ? 17.876 -11.207 -4.442 1.00 47.52 438 ALA A CA 1
ATOM 3646 C C . ALA A 1 457 ? 16.679 -11.518 -3.535 1.00 50.19 438 ALA A C 1
ATOM 3647 O O . ALA A 1 457 ? 16.111 -12.612 -3.618 1.00 51.27 438 ALA A O 1
ATOM 3649 N N . PRO A 1 458 ? 16.291 -10.562 -2.665 1.00 55.38 439 PRO A N 1
ATOM 3650 C CA . PRO A 1 458 ? 15.159 -10.794 -1.782 1.00 51.89 439 PRO A CA 1
ATOM 3651 C C . PRO A 1 458 ? 13.856 -10.479 -2.506 1.00 58.37 439 PRO A C 1
ATOM 3652 O O . PRO A 1 458 ? 13.864 -9.734 -3.489 1.00 60.31 439 PRO A O 1
ATOM 3656 N N . LYS A 1 459 ? 12.754 -11.046 -2.015 1.00 59.54 440 LYS A N 1
ATOM 3657 C CA . LYS A 1 459 ? 11.422 -10.899 -2.631 1.00 55.60 440 LYS A CA 1
ATOM 3658 C C . LYS A 1 459 ? 11.032 -9.455 -2.936 1.00 56.87 440 LYS A C 1
ATOM 3659 O O . LYS A 1 459 ? 10.457 -9.168 -3.988 1.00 57.40 440 LYS A O 1
ATOM 3661 N N . ASP A 1 460 ? 11.347 -8.557 -2.005 1.00 58.15 441 ASP A N 1
ATOM 3662 C CA . ASP A 1 460 ? 11.034 -7.135 -2.142 1.00 54.88 441 ASP A CA 1
ATOM 3663 C C . ASP A 1 460 ? 11.697 -6.498 -3.365 1.00 58.12 441 ASP A C 1
ATOM 3664 O O . ASP A 1 460 ? 11.059 -5.731 -4.094 1.00 56.84 441 ASP A O 1
ATOM 3666 N N . ALA A 1 461 ? 12.973 -6.821 -3.581 1.00 54.03 442 ALA A N 1
ATOM 3667 C CA . ALA A 1 461 ? 13.737 -6.278 -4.714 1.00 57.36 442 ALA A CA 1
ATOM 3668 C C . ALA A 1 461 ? 13.246 -6.840 -6.049 1.00 56.47 442 ALA A C 1
ATOM 3669 O O . ALA A 1 461 ? 13.089 -6.099 -7.024 1.00 55.08 442 ALA A O 1
ATOM 3671 N N . LEU A 1 462 ? 13.011 -8.151 -6.081 1.00 51.93 443 LEU A N 1
ATOM 3672 C CA . LEU A 1 462 ? 12.474 -8.820 -7.268 1.00 52.49 443 LEU A CA 1
ATOM 3673 C C . LEU A 1 462 ? 11.111 -8.257 -7.630 1.00 50.16 443 LEU A C 1
ATOM 3674 O O . LEU A 1 462 ? 10.834 -8.001 -8.797 1.00 47.54 443 LEU A O 1
ATOM 3679 N N . LYS A 1 463 ? 10.270 -8.065 -6.616 1.00 49.40 444 LYS A N 1
ATOM 3680 C CA . LYS A 1 463 ? 8.954 -7.455 -6.794 1.00 51.24 444 LYS A CA 1
ATOM 3681 C C . LYS A 1 463 ? 9.072 -6.059 -7.410 1.00 51.60 444 LYS A C 1
ATOM 3682 O O . LYS A 1 463 ? 8.420 -5.764 -8.414 1.00 50.71 444 LYS A O 1
ATOM 3684 N N . LYS A 1 464 ? 9.916 -5.219 -6.814 1.00 52.85 445 LYS A N 1
ATOM 3685 C CA . LYS A 1 464 ? 10.139 -3.847 -7.295 1.00 59.08 445 LYS A CA 1
ATOM 3686 C C . LYS A 1 464 ? 10.686 -3.792 -8.735 1.00 55.80 445 LYS A C 1
ATOM 3687 O O . LYS A 1 464 ? 10.340 -2.886 -9.497 1.00 53.51 445 LYS A O 1
ATOM 3693 N N . ALA A 1 465 ? 11.540 -4.755 -9.090 1.00 51.75 446 ALA A N 1
ATOM 3694 C CA . ALA A 1 465 ? 12.119 -4.836 -10.440 1.00 45.71 446 ALA A CA 1
ATOM 3695 C C . ALA A 1 465 ? 11.213 -5.525 -11.478 1.00 47.74 446 ALA A C 1
ATOM 3696 O O . ALA A 1 465 ? 11.543 -5.546 -12.667 1.00 45.92 446 ALA A O 1
ATOM 3698 N N . GLY A 1 466 ? 10.089 -6.091 -11.036 1.00 44.32 447 GLY A N 1
ATOM 3699 C CA . GLY A 1 466 ? 9.152 -6.760 -11.936 1.00 44.49 447 GLY A CA 1
ATOM 3700 C C . GLY A 1 466 ? 9.672 -8.097 -12.430 1.00 43.37 447 GLY A C 1
ATOM 3701 O O . GLY A 1 466 ? 9.376 -8.502 -13.555 1.00 42.84 447 GLY A O 1
ATOM 3702 N N . VAL A 1 467 ? 10.450 -8.776 -11.584 1.00 42.99 448 VAL A N 1
ATOM 3703 C CA . VAL A 1 467 ? 11.045 -10.067 -11.918 1.00 41.90 448 VAL A CA 1
ATOM 3704 C C . VAL A 1 467 ? 10.417 -11.159 -11.064 1.00 43.56 448 VAL A C 1
ATOM 3705 O O . VAL A 1 467 ? 10.504 -11.125 -9.842 1.00 42.84 448 VAL A O 1
ATOM 3709 N N . GLU A 1 468 ? 9.776 -12.117 -11.721 1.00 42.34 449 GLU A N 1
ATOM 3710 C CA . GLU A 1 468 ? 9.309 -13.328 -11.079 1.00 41.14 449 GLU A CA 1
ATOM 3711 C C . GLU A 1 468 ? 10.160 -14.488 -11.582 1.00 41.32 449 GLU A C 1
ATOM 3712 O O . GLU A 1 468 ? 10.074 -14.869 -12.758 1.00 42.27 449 GLU A O 1
ATOM 3718 N N . LEU A 1 469 ? 10.991 -15.045 -10.705 1.00 41.40 450 LEU A N 1
ATOM 3719 C CA . LEU A 1 469 ? 11.856 -16.159 -11.095 1.00 40.92 450 LEU A CA 1
ATOM 3720 C C . LEU A 1 469 ? 11.001 -17.381 -11.392 1.00 41.80 450 LEU A C 1
ATOM 3721 O O . LEU A 1 469 ? 10.113 -17.716 -10.614 1.00 43.02 450 LEU A O 1
ATOM 3726 N N . GLY A 1 470 ? 11.271 -18.026 -12.527 1.00 36.78 451 GLY A N 1
ATOM 3727 C CA . GLY A 1 470 ? 10.455 -19.131 -13.018 1.00 37.04 451 GLY A CA 1
ATOM 3728 C C . GLY A 1 470 ? 9.384 -18.726 -14.027 1.00 40.88 451 GLY A C 1
ATOM 3729 O O . GLY A 1 470 ? 8.712 -19.594 -14.581 1.00 44.37 451 GLY A O 1
ATOM 3730 N N . LYS A 1 471 ? 9.218 -17.418 -14.265 1.00 30.03 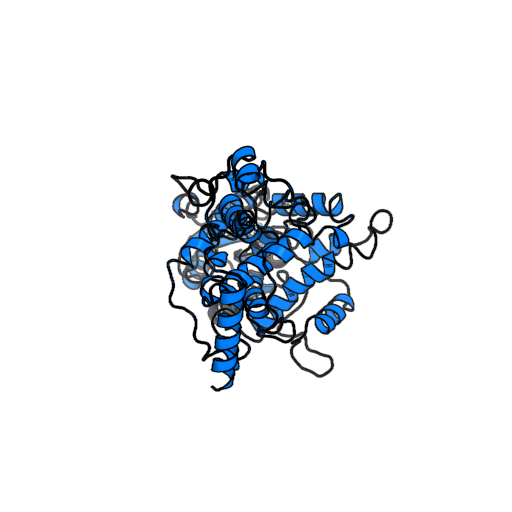452 LYS A N 1
ATOM 3731 C CA . LYS A 1 471 ? 8.237 -16.905 -15.241 1.00 34.80 452 LYS A CA 1
ATOM 3732 C C . LYS A 1 471 ? 8.913 -15.885 -16.148 1.00 36.85 452 LYS A C 1
ATOM 3733 O O . LYS A 1 471 ? 9.106 -16.120 -17.339 1.00 38.40 452 LYS A O 1
ATOM 3735 N N . THR A 1 472 ? 9.274 -14.758 -15.550 1.00 33.85 453 THR A N 1
ATOM 3736 C CA . THR A 1 472 ? 9.989 -13.664 -16.208 1.00 35.86 453 THR A CA 1
ATOM 3737 C C . THR A 1 472 ? 11.396 -14.056 -16.642 1.00 32.09 453 THR A C 1
ATOM 3738 O O . THR A 1 472 ? 11.857 -13.678 -17.726 1.00 32.72 453 THR A O 1
ATOM 3742 N N . TYR A 1 473 ? 12.075 -14.791 -15.766 1.00 30.76 454 TYR A N 1
ATOM 3743 C CA . TYR A 1 473 ? 13.450 -15.227 -15.977 1.00 28.87 454 TYR A CA 1
ATOM 3744 C C . TYR A 1 473 ? 13.658 -16.537 -15.193 1.00 32.19 454 TYR A C 1
ATOM 3745 O O . TYR A 1 473 ? 13.144 -16.672 -14.086 1.00 32.96 454 TYR A O 1
ATOM 3754 N N . PRO A 1 474 ? 14.392 -17.516 -15.767 1.00 30.26 455 PRO A N 1
ATOM 3755 C CA . PRO A 1 474 ? 14.469 -18.809 -15.068 1.00 32.91 455 PRO A CA 1
ATOM 3756 C C . PRO A 1 474 ? 15.393 -18.815 -13.856 1.00 33.14 455 PRO A C 1
ATOM 3757 O O . PRO A 1 474 ? 16.284 -17.980 -13.755 1.00 31.07 455 PRO A O 1
ATOM 3761 N N . LEU A 1 475 ? 15.152 -19.753 -12.939 1.00 33.23 456 LEU A N 1
ATOM 3762 C CA . LEU A 1 475 ? 16.083 -20.026 -11.847 1.00 32.17 456 LEU A CA 1
ATOM 3763 C C . LEU A 1 475 ? 17.298 -20.713 -12.435 1.00 28.97 456 LEU A C 1
ATOM 3764 O O . LEU A 1 475 ? 17.208 -21.276 -13.531 1.00 28.21 456 LEU A O 1
ATOM 3769 N N . PRO A 1 476 ? 18.440 -20.686 -11.714 1.00 27.59 457 PRO A N 1
ATOM 3770 C CA . PRO A 1 476 ? 19.622 -21.373 -12.226 1.00 27.60 457 PRO A CA 1
ATOM 3771 C C . PRO A 1 476 ? 19.317 -22.822 -12.508 1.00 27.50 457 PRO A C 1
ATOM 3772 O O . PRO A 1 476 ? 18.723 -23.501 -11.670 1.00 26.22 457 PRO A O 1
ATOM 3776 N N A ILE A 1 477 ? 19.706 -23.297 -13.689 0.80 27.79 458 ILE A N 1
ATOM 3777 N N B ILE A 1 477 ? 19.724 -23.273 -13.686 0.20 28.37 458 ILE A N 1
ATOM 3778 C CA A ILE A 1 477 ? 19.441 -24.691 -14.073 0.80 28.19 458 ILE A CA 1
ATOM 3779 C CA B ILE A 1 477 ? 19.485 -24.631 -14.131 0.20 28.44 458 ILE A CA 1
ATOM 3780 C C A ILE A 1 477 ? 20.357 -25.677 -13.344 0.80 28.66 458 ILE A C 1
ATOM 3781 C C B ILE A 1 477 ? 20.360 -25.650 -13.375 0.20 28.79 458 ILE A C 1
ATOM 3782 O O A ILE A 1 477 ? 20.061 -26.877 -13.291 0.80 28.18 458 ILE A O 1
ATOM 3783 O O B ILE A 1 477 ? 20.041 -26.839 -13.337 0.20 29.22 458 ILE A O 1
ATOM 3792 N N . VAL A 1 478 ? 21.459 -25.170 -12.786 1.00 29.07 459 VAL A N 1
ATOM 3793 C CA . VAL A 1 478 ? 22.314 -25.965 -11.899 1.00 29.80 459 VAL A CA 1
ATOM 3794 C C . VAL A 1 478 ? 22.847 -25.033 -10.789 1.00 27.06 459 VAL A C 1
ATOM 3795 O O . VAL A 1 478 ? 23.024 -23.829 -11.013 1.00 27.12 459 VAL A O 1
ATOM 3799 N N . ASP A 1 479 ? 23.077 -25.593 -9.600 1.00 26.91 460 ASP A N 1
ATOM 3800 C CA . ASP A 1 479 ? 23.713 -24.872 -8.500 1.00 28.17 460 ASP A CA 1
ATOM 3801 C C . ASP A 1 479 ? 25.215 -24.847 -8.767 1.00 28.75 460 ASP A C 1
ATOM 3802 O O . ASP A 1 479 ? 25.786 -25.872 -9.130 1.00 28.04 460 ASP A O 1
ATOM 3807 N N . HIS A 1 480 ? 25.846 -23.685 -8.593 1.00 28.26 461 HIS A N 1
ATOM 3808 C CA . HIS A 1 480 ? 27.286 -23.543 -8.871 1.00 28.35 461 HIS A CA 1
ATOM 3809 C C . HIS A 1 480 ? 28.132 -24.553 -8.102 1.00 25.84 461 HIS A C 1
ATOM 3810 O O . HIS A 1 480 ? 28.964 -25.242 -8.696 1.00 28.47 461 HIS A O 1
ATOM 3817 N N . GLY A 1 481 ? 27.921 -24.624 -6.786 1.00 26.59 462 GLY A N 1
ATOM 3818 C CA . GLY A 1 481 ? 28.680 -25.528 -5.921 1.00 29.18 462 GLY A CA 1
ATOM 3819 C C . GLY A 1 481 ? 28.546 -26.983 -6.340 1.00 29.56 462 GLY A C 1
ATOM 3820 O O . GLY A 1 481 ? 29.539 -27.681 -6.499 1.00 30.33 462 GLY A O 1
ATOM 3821 N N . LYS A 1 482 ? 27.312 -27.432 -6.541 1.00 30.29 463 LYS A N 1
ATOM 3822 C CA . LYS A 1 482 ? 27.058 -28.823 -6.952 1.00 30.68 463 LYS A CA 1
ATOM 3823 C C . LYS A 1 482 ? 27.650 -29.107 -8.340 1.00 27.29 463 LYS A C 1
ATOM 3824 O O . LYS A 1 482 ? 28.195 -30.187 -8.584 1.00 30.55 463 LYS A O 1
ATOM 3830 N N . ALA A 1 483 ? 27.537 -28.139 -9.246 1.00 26.14 464 ALA A N 1
ATOM 3831 C CA . ALA A 1 483 ? 28.069 -28.292 -10.607 1.00 27.16 464 ALA A CA 1
ATOM 3832 C C . ALA A 1 483 ? 29.582 -28.416 -10.563 1.00 27.66 464 ALA A C 1
ATOM 3833 O O . ALA A 1 483 ? 30.171 -29.258 -11.234 1.00 28.92 464 ALA A O 1
ATOM 3835 N N . ARG A 1 484 ? 30.192 -27.568 -9.749 1.00 26.98 465 ARG A N 1
ATOM 3836 C CA . ARG A 1 484 ? 31.627 -27.597 -9.533 1.00 28.29 465 ARG A CA 1
ATOM 3837 C C . ARG A 1 484 ? 32.085 -28.966 -8.986 1.00 28.61 465 ARG A C 1
ATOM 3838 O O . ARG A 1 484 ? 33.028 -29.557 -9.518 1.00 30.88 465 ARG A O 1
ATOM 3846 N N . GLU A 1 485 ? 31.412 -29.461 -7.947 1.00 28.57 466 GLU A N 1
ATOM 3847 C CA . GLU A 1 485 ? 31.722 -30.788 -7.373 1.00 31.46 466 GLU A CA 1
ATOM 3848 C C . GLU A 1 485 ? 31.595 -31.900 -8.410 1.00 32.45 466 GLU A C 1
ATOM 3849 O O . GLU A 1 485 ? 32.430 -32.799 -8.478 1.00 32.04 466 GLU A O 1
ATOM 3855 N N . ARG A 1 486 ? 30.533 -31.833 -9.208 1.00 29.29 467 ARG A N 1
ATOM 3856 C CA . ARG A 1 486 ? 30.287 -32.825 -10.252 1.00 30.46 467 ARG A CA 1
ATOM 3857 C C . ARG A 1 486 ? 31.390 -32.824 -11.313 1.00 29.43 467 ARG A C 1
ATOM 3858 O O . ARG A 1 486 ? 31.852 -33.878 -11.724 1.00 29.09 467 ARG A O 1
ATOM 3866 N N . ALA A 1 487 ? 31.807 -31.637 -11.748 1.00 26.48 468 ALA A N 1
ATOM 3867 C CA . ALA A 1 487 ? 32.837 -31.520 -12.780 1.00 27.12 468 ALA A CA 1
ATOM 3868 C C . ALA A 1 487 ? 34.189 -32.035 -12.266 1.00 28.64 468 ALA A C 1
ATOM 3869 O O . ALA A 1 487 ? 34.911 -32.745 -12.974 1.00 28.53 468 ALA A O 1
ATOM 3871 N N . LEU A 1 488 ? 34.522 -31.695 -11.031 1.00 28.56 469 LEU A N 1
ATOM 3872 C CA . LEU A 1 488 ? 35.785 -32.145 -10.448 1.00 33.24 469 LEU A CA 1
ATOM 3873 C C . LEU A 1 488 ? 35.769 -33.655 -10.172 1.00 34.35 469 LEU A C 1
ATOM 3874 O O . LEU A 1 488 ? 36.798 -34.316 -10.309 1.00 33.71 469 LEU A O 1
ATOM 3879 N N . ALA A 1 489 ? 34.610 -34.202 -9.805 1.00 31.59 470 ALA A N 1
ATOM 3880 C CA . ALA A 1 489 ? 34.477 -35.663 -9.677 1.00 32.53 470 ALA A CA 1
ATOM 3881 C C . ALA A 1 489 ? 34.663 -36.342 -11.039 1.00 34.02 470 ALA A C 1
ATOM 3882 O O . ALA A 1 489 ? 35.281 -37.398 -11.125 1.00 34.79 470 ALA A O 1
ATOM 3884 N N . ALA A 1 490 ? 34.136 -35.734 -12.103 1.00 31.28 471 ALA A N 1
ATOM 3885 C CA . ALA A 1 490 ? 34.305 -36.284 -13.457 1.00 30.50 471 ALA A CA 1
ATOM 3886 C C . ALA A 1 490 ? 35.765 -36.231 -13.887 1.00 30.12 471 ALA A C 1
ATOM 3887 O O . ALA A 1 490 ? 36.252 -37.148 -14.544 1.00 32.18 471 ALA A O 1
ATOM 3889 N N . TYR A 1 491 ? 36.453 -35.153 -13.505 1.00 28.64 472 TYR A N 1
ATOM 3890 C CA . TYR A 1 491 ? 37.886 -35.000 -13.764 1.00 27.30 472 TYR A CA 1
ATOM 3891 C C . TYR A 1 491 ? 38.694 -36.067 -13.017 1.00 28.36 472 TYR A C 1
ATOM 3892 O O . TYR A 1 491 ? 39.600 -36.685 -13.586 1.00 30.20 472 TYR A O 1
ATOM 3901 N N . ALA A 1 492 ? 38.369 -36.284 -11.746 1.00 28.19 473 ALA A N 1
ATOM 3902 C CA . ALA A 1 492 ? 39.030 -37.333 -10.964 1.00 30.72 473 ALA A CA 1
ATOM 3903 C C . ALA A 1 492 ? 38.821 -38.716 -11.602 1.00 31.10 473 ALA A C 1
ATOM 3904 O O . ALA A 1 492 ? 39.757 -39.513 -11.682 1.00 32.16 473 ALA A O 1
ATOM 3906 N N . ALA A 1 493 ? 37.599 -38.983 -12.066 1.00 31.83 474 ALA A N 1
ATOM 3907 C CA . ALA A 1 493 ? 37.280 -40.263 -12.709 1.00 35.78 474 ALA A CA 1
ATOM 3908 C C . ALA A 1 493 ? 38.092 -40.499 -13.980 1.00 36.81 474 ALA A C 1
ATOM 3909 O O . ALA A 1 493 ? 38.571 -41.614 -14.203 1.00 37.93 474 ALA A O 1
ATOM 3911 N N . VAL A 1 494 ? 38.258 -39.461 -14.806 1.00 35.52 475 VAL A N 1
ATOM 3912 C CA . VAL A 1 494 ? 38.983 -39.622 -16.072 1.00 32.86 475 VAL A CA 1
ATOM 3913 C C . VAL A 1 494 ? 40.464 -39.911 -15.821 1.00 38.05 475 VAL A C 1
ATOM 3914 O O . VAL A 1 494 ? 41.096 -40.612 -16.613 1.00 41.97 475 VAL A O 1
ATOM 3918 N N . LYS A 1 495 ? 41.004 -39.392 -14.717 1.00 39.84 476 LYS A N 1
ATOM 3919 C CA . LYS A 1 495 ? 42.409 -39.640 -14.354 1.00 43.64 476 LYS A CA 1
ATOM 3920 C C . LYS A 1 495 ? 42.652 -41.091 -14.010 1.00 48.14 476 LYS A C 1
ATOM 3921 O O . LYS A 1 495 ? 43.712 -41.639 -14.316 1.00 55.97 476 LYS A O 1
ATOM 3927 N N . LYS A 1 496 ? 41.661 -41.710 -13.373 1.00 53.35 477 LYS A N 1
ATOM 3928 C CA . LYS A 1 496 ? 41.718 -43.132 -13.044 1.00 54.49 477 LYS A CA 1
ATOM 3929 C C . LYS A 1 496 ? 41.564 -44.039 -14.287 1.00 59.62 477 LYS A C 1
ATOM 3930 O O . LYS A 1 496 ? 41.552 -45.263 -14.153 1.00 66.57 477 LYS A O 1
ATOM 3932 N N . THR A 1 497 ? 41.449 -43.436 -15.479 1.00 59.43 478 THR A N 1
ATOM 3933 C CA . THR A 1 497 ? 41.398 -44.156 -16.750 1.00 65.47 478 THR A CA 1
ATOM 3934 C C . THR A 1 497 ? 42.704 -43.875 -17.498 1.00 65.44 478 THR A C 1
ATOM 3935 O O . THR A 1 497 ? 42.923 -44.367 -18.600 1.00 66.43 478 THR A O 1
#